Protein 5BMO (pdb70)

Structure (mmCIF, N/CA/C/O backbone):
data_5BMO
#
_entry.id   5BMO
#
_cell.length_a   71.998
_cell.length_b   71.998
_cell.length_c   284.458
_cell.angle_alpha   90.000
_cell.angle_beta   90.000
_cell.angle_gamma   90.000
#
_symmetry.space_group_name_H-M   'P 43 21 2'
#
loop_
_entity.id
_entity.type
_entity.pdbx_description
1 polymer 'Putative uncharacterized protein LnmX'
2 non-polymer 'POTASSIUM ION'
3 non-polymer 'ACETATE ION'
4 water water
#
loop_
_atom_site.group_PDB
_atom_site.id
_atom_site.type_symbol
_atom_site.label_atom_id
_atom_site.label_alt_id
_atom_site.label_comp_id
_atom_site.label_asym_id
_atom_site.label_entity_id
_atom_site.label_seq_id
_atom_site.pdbx_PDB_ins_code
_atom_site.Cartn_x
_atom_site.Cartn_y
_atom_site.Cartn_z
_atom_site.occupancy
_atom_site.B_iso_or_equiv
_atom_site.auth_seq_id
_atom_site.auth_comp_id
_atom_site.auth_asym_id
_atom_site.auth_atom_id
_atom_site.pdbx_PDB_model_num
ATOM 1 N N . THR A 1 7 ? 29.772 49.544 37.095 1.00 61.06 4 THR A N 1
ATOM 2 C CA . THR A 1 7 ? 31.206 49.225 36.847 1.00 58.71 4 THR A CA 1
ATOM 3 C C . THR A 1 7 ? 31.351 47.980 35.927 1.00 51.23 4 THR A C 1
ATOM 4 O O . THR A 1 7 ? 30.877 46.887 36.269 1.00 47.02 4 THR A O 1
ATOM 8 N N . LEU A 1 8 ? 32.021 48.150 34.783 1.00 45.98 5 LEU A N 1
ATOM 9 C CA . LEU A 1 8 ? 32.175 47.069 33.807 1.00 40.48 5 LEU A CA 1
ATOM 10 C C . LEU A 1 8 ? 33.128 45.951 34.257 1.00 39.29 5 LEU A C 1
ATOM 11 O O . LEU A 1 8 ? 34.258 46.208 34.645 1.00 38.28 5 LEU A O 1
ATOM 16 N N . LEU A 1 9 ? 32.677 44.708 34.151 1.00 37.51 6 LEU A N 1
ATOM 17 C CA . LEU A 1 9 ? 33.507 43.521 34.433 1.00 36.59 6 LEU A CA 1
ATOM 18 C C . LEU A 1 9 ? 34.386 43.152 33.279 1.00 37.66 6 LEU A C 1
ATOM 19 O O . LEU A 1 9 ? 33.995 43.286 32.106 1.00 34.44 6 LEU A O 1
ATOM 24 N N . GLU A 1 10 ? 35.541 42.591 33.599 1.00 37.23 7 GLU A N 1
ATOM 25 C CA . GLU A 1 10 ? 36.429 42.138 32.548 1.00 40.43 7 GLU A CA 1
ATOM 26 C C . GLU A 1 10 ? 35.850 40.868 31.939 1.00 38.67 7 GLU A C 1
ATOM 27 O O . GLU A 1 10 ? 35.385 39.953 32.631 1.00 34.00 7 GLU A O 1
ATOM 33 N N . LEU A 1 11 ? 35.843 40.809 30.621 1.00 38.80 8 LEU A N 1
ATOM 34 C CA . LEU A 1 11 ? 35.262 39.685 29.962 1.00 39.47 8 LEU A CA 1
ATOM 35 C C . LEU A 1 11 ? 36.095 38.436 30.283 1.00 41.38 8 LEU A C 1
ATOM 36 O O . LEU A 1 11 ? 37.328 38.482 30.252 1.00 45.08 8 LEU A O 1
ATOM 41 N N . PRO A 1 12 ? 35.440 37.318 30.635 1.00 42.06 9 PRO A N 1
ATOM 42 C CA . PRO A 1 12 ? 36.213 36.113 30.884 1.00 45.07 9 PRO A CA 1
ATOM 43 C C . PRO A 1 12 ? 36.914 35.544 29.644 1.00 53.68 9 PRO A C 1
ATOM 44 O O . PRO A 1 12 ? 36.486 35.800 28.507 1.00 54.89 9 PRO A O 1
ATOM 48 N N . ASP A 1 13 ? 37.982 34.783 29.877 1.00 60.97 10 ASP A N 1
ATOM 49 C CA . ASP A 1 13 ? 38.916 34.341 28.829 1.00 68.90 10 ASP A CA 1
ATOM 50 C C . ASP A 1 13 ? 38.769 32.849 28.547 1.00 64.61 10 ASP A C 1
ATOM 51 O O . ASP A 1 13 ? 39.748 32.116 28.443 1.00 66.19 10 ASP A O 1
ATOM 56 N N . ASP A 1 14 ? 37.527 32.423 28.401 1.00 60.12 11 ASP A N 1
ATOM 57 C CA . ASP A 1 14 ? 37.202 31.028 28.215 1.00 58.72 11 ASP A CA 1
ATOM 58 C C . ASP A 1 14 ? 36.654 30.800 26.797 1.00 54.98 11 ASP A C 1
ATOM 59 O O . ASP A 1 14 ? 35.660 30.091 26.624 1.00 56.84 11 ASP A O 1
ATOM 64 N N . PHE A 1 15 ? 37.297 31.406 25.791 1.00 47.78 12 PHE A N 1
ATOM 65 C CA . PHE A 1 15 ? 36.932 31.172 24.405 1.00 42.53 12 PHE A CA 1
ATOM 66 C C . PHE A 1 15 ? 38.146 31.203 23.462 1.00 43.09 12 PHE A C 1
ATOM 67 O O . PHE A 1 15 ? 39.071 31.988 23.641 1.00 44.63 12 PHE A O 1
ATOM 75 N N . SER A 1 16 ? 38.146 30.334 22.464 1.00 40.25 13 SER A N 1
ATOM 76 C CA . SER A 1 16 ? 39.188 30.329 21.462 1.00 41.79 13 SER A CA 1
ATOM 77 C C . SER A 1 16 ? 38.676 30.648 20.048 1.00 38.35 13 SER A C 1
ATOM 78 O O . SER A 1 16 ? 39.484 30.973 19.206 1.00 36.63 13 SER A O 1
ATOM 81 N N . ARG A 1 17 ? 37.378 30.525 19.777 1.00 33.22 14 ARG A N 1
ATOM 82 C CA . ARG A 1 17 ? 36.826 30.958 18.489 1.00 33.33 14 ARG A CA 1
ATOM 83 C C . ARG A 1 17 ? 35.667 31.965 18.670 1.00 30.92 14 ARG A C 1
ATOM 84 O O . ARG A 1 17 ? 34.752 31.742 19.480 1.00 30.77 14 ARG A O 1
ATOM 92 N N . VAL A 1 18 ? 35.718 33.021 17.875 1.00 28.88 15 VAL A N 1
ATOM 93 C CA . VAL A 1 18 ? 34.800 34.150 17.886 1.00 27.38 15 VAL A CA 1
ATOM 94 C C . VAL A 1 18 ? 34.231 34.302 16.466 1.00 27.26 15 VAL A C 1
ATOM 95 O O . VAL A 1 18 ? 34.975 34.254 15.527 1.00 26.85 15 VAL A O 1
ATOM 99 N N . LEU A 1 19 ? 32.925 34.536 16.339 1.00 28.77 16 LEU A N 1
ATOM 100 C CA . LEU A 1 19 ? 32.329 34.975 15.065 1.00 26.41 16 LEU A CA 1
ATOM 101 C C . LEU A 1 19 ? 31.650 36.328 15.287 1.00 25.73 16 LEU A C 1
ATOM 102 O O . LEU A 1 19 ? 30.789 36.468 16.191 1.00 25.21 16 LEU A O 1
ATOM 107 N N . ALA A 1 20 ? 32.055 37.317 14.513 1.00 22.77 17 ALA A N 1
ATOM 108 C CA . ALA A 1 20 ? 31.412 38.599 14.538 1.00 24.10 17 ALA A CA 1
ATOM 109 C C . ALA A 1 20 ? 30.412 38.669 13.410 1.00 25.17 17 ALA A C 1
ATOM 110 O O . ALA A 1 20 ? 30.720 38.290 12.252 1.00 26.56 17 ALA A O 1
ATOM 112 N N . ILE A 1 21 ? 29.201 39.069 13.751 1.00 24.34 18 ILE A N 1
ATOM 113 C CA . ILE A 1 21 ? 28.098 39.160 12.772 1.00 23.95 18 ILE A CA 1
ATOM 114 C C . ILE A 1 21 ? 27.573 40.588 12.774 1.00 25.34 18 ILE A C 1
ATOM 115 O O . ILE A 1 21 ? 27.072 41.083 13.800 1.00 24.15 18 ILE A O 1
ATOM 120 N N . VAL A 1 22 ? 27.665 41.253 11.628 1.00 22.44 19 VAL A N 1
ATOM 121 C CA . VAL A 1 22 ? 27.287 42.644 11.505 1.00 22.30 19 VAL A CA 1
ATOM 122 C C . VAL A 1 22 ? 26.600 42.911 10.166 1.00 22.42 19 VAL A C 1
ATOM 123 O O . VAL A 1 22 ? 26.703 42.096 9.194 1.00 22.14 19 VAL A O 1
ATOM 127 N N . ALA A 1 23 ? 25.872 44.008 10.131 1.00 20.86 20 ALA A N 1
ATOM 128 C CA . ALA A 1 23 ? 25.131 44.414 8.948 1.00 24.24 20 ALA A CA 1
ATOM 129 C C . ALA A 1 23 ? 26.084 44.864 7.802 1.00 24.53 20 ALA A C 1
ATOM 130 O O . ALA A 1 23 ? 25.838 44.589 6.617 1.00 27.26 20 ALA A O 1
ATOM 132 N N . HIS A 1 24 ? 27.092 45.652 8.126 1.00 26.42 21 HIS A N 1
ATOM 133 C CA . HIS A 1 24 ? 27.880 46.272 7.049 1.00 27.71 21 HIS A CA 1
ATOM 134 C C . HIS A 1 24 ? 29.333 46.427 7.419 1.00 28.74 21 HIS A C 1
ATOM 135 O O . HIS A 1 24 ? 29.678 46.499 8.645 1.00 25.46 21 HIS A O 1
ATOM 142 N N . PRO A 1 25 ? 30.167 46.646 6.389 1.00 25.59 22 PRO A N 1
ATOM 143 C CA . PRO A 1 25 ? 31.539 47.059 6.601 1.00 27.84 22 PRO A CA 1
ATOM 144 C C . PRO A 1 25 ? 31.577 48.303 7.447 1.00 30.37 22 PRO A C 1
ATOM 145 O O . PRO A 1 25 ? 30.704 49.194 7.310 1.00 30.85 22 PRO A O 1
ATOM 149 N N . ASP A 1 26 ? 32.578 48.315 8.301 1.00 29.26 23 ASP A N 1
ATOM 150 C CA . ASP A 1 26 ? 32.882 49.372 9.275 1.00 29.71 23 ASP A CA 1
ATOM 151 C C . ASP A 1 26 ? 32.269 49.138 10.660 1.00 30.50 23 ASP A C 1
ATOM 152 O O . ASP A 1 26 ? 32.835 49.588 11.620 1.00 29.26 23 ASP A O 1
ATOM 157 N N . ASP A 1 27 ? 31.186 48.369 10.763 1.00 30.50 24 ASP A N 1
ATOM 158 C CA . ASP A 1 27 ? 30.523 48.140 12.057 1.00 31.67 24 ASP A CA 1
ATOM 159 C C . ASP A 1 27 ? 31.542 47.566 13.049 1.00 29.67 24 ASP A C 1
ATOM 160 O O . ASP A 1 27 ? 31.634 47.968 14.214 1.00 27.97 24 ASP A O 1
ATOM 165 N N . ILE A 1 28 ? 32.331 46.610 12.580 1.00 27.48 25 ILE A N 1
ATOM 166 C CA . ILE A 1 28 ? 33.290 45.958 13.496 1.00 27.27 25 ILE A CA 1
ATOM 167 C C . ILE A 1 28 ? 34.394 46.912 13.887 1.00 29.31 25 ILE A C 1
ATOM 168 O O . ILE A 1 28 ? 34.766 47.007 15.064 1.00 26.64 25 ILE A O 1
ATOM 173 N N . GLU A 1 29 ? 34.911 47.641 12.898 1.00 27.35 26 GLU A N 1
ATOM 174 C CA . GLU A 1 29 ? 36.080 48.499 13.149 1.00 30.77 26 GLU A CA 1
ATOM 175 C C . GLU A 1 29 ? 35.678 49.681 14.035 1.00 33.05 26 GLU A C 1
ATOM 176 O O . GLU A 1 29 ? 36.505 50.209 14.773 1.00 33.82 26 GLU A O 1
ATOM 182 N N . PHE A 1 30 ? 34.413 50.090 13.996 1.00 29.66 27 PHE A N 1
ATOM 183 C CA . PHE A 1 30 ? 33.969 51.215 14.858 1.00 32.46 27 PHE A CA 1
ATOM 184 C C . PHE A 1 30 ? 33.651 50.731 16.271 1.00 32.39 27 PHE A C 1
ATOM 185 O O . PHE A 1 30 ? 33.900 51.418 17.215 1.00 31.77 27 PHE A O 1
ATOM 193 N N . GLY A 1 31 ? 33.100 49.550 16.394 1.00 33.25 28 GLY A N 1
ATOM 194 C CA . GLY A 1 31 ? 32.624 49.091 17.699 1.00 36.48 28 GLY A CA 1
ATOM 195 C C . GLY A 1 31 ? 33.457 48.070 18.437 1.00 36.72 28 GLY A C 1
ATOM 196 O O . GLY A 1 31 ? 33.331 47.938 19.664 1.00 40.28 28 GLY A O 1
ATOM 197 N N . ALA A 1 32 ? 34.238 47.272 17.728 1.00 30.90 29 ALA A N 1
ATOM 198 C CA . ALA A 1 32 ? 34.906 46.145 18.375 1.00 32.05 29 ALA A CA 1
ATOM 199 C C . ALA A 1 32 ? 36.377 45.903 17.987 1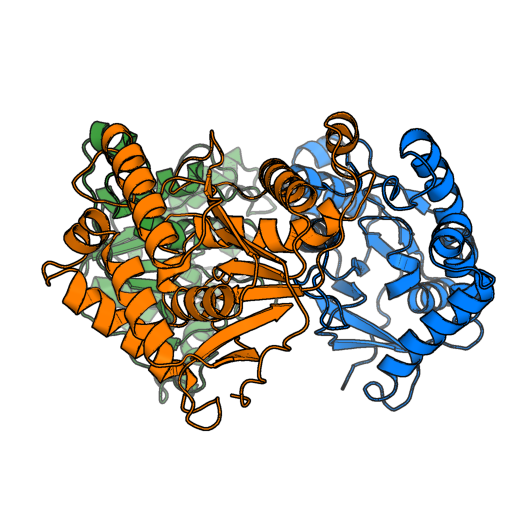.00 32.36 29 ALA A C 1
ATOM 200 O O . ALA A 1 32 ? 37.018 45.085 18.615 1.00 33.71 29 ALA A O 1
ATOM 202 N N . GLY A 1 33 ? 36.891 46.643 17.016 1.00 31.10 30 GLY A N 1
ATOM 203 C CA . GLY A 1 33 ? 38.234 46.432 16.495 1.00 31.14 30 GLY A CA 1
ATOM 204 C C . GLY A 1 33 ? 39.346 46.249 17.490 1.00 31.14 30 GLY A C 1
ATOM 205 O O . GLY A 1 33 ? 40.128 45.317 17.371 1.00 32.19 30 GLY A O 1
ATOM 206 N N . PRO A 1 34 ? 39.466 47.153 18.475 1.00 33.32 31 PRO A N 1
ATOM 207 C CA . PRO A 1 34 ? 40.511 46.970 19.447 1.00 32.66 31 PRO A CA 1
ATOM 208 C C . PRO A 1 34 ? 40.455 45.678 20.269 1.00 30.41 31 PRO A C 1
ATOM 209 O O . PRO A 1 34 ? 41.522 45.152 20.637 1.00 31.64 31 PRO A O 1
ATOM 213 N N . ALA A 1 35 ? 39.260 45.172 20.558 1.00 28.97 32 ALA A N 1
ATOM 214 C CA . ALA A 1 35 ? 39.106 43.885 21.231 1.00 28.04 32 ALA A CA 1
ATOM 215 C C . ALA A 1 35 ? 39.484 42.744 20.326 1.00 29.07 32 ALA A C 1
ATOM 216 O O . ALA A 1 35 ? 40.082 41.783 20.749 1.00 28.48 32 ALA A O 1
ATOM 218 N N . VAL A 1 36 ? 39.094 42.845 19.060 1.00 26.83 33 VAL A N 1
ATOM 219 C CA . VAL A 1 36 ? 39.399 41.766 18.141 1.00 28.68 33 VAL A CA 1
ATOM 220 C C . VAL A 1 36 ? 40.924 41.619 18.037 1.00 28.13 33 VAL A C 1
ATOM 221 O O . VAL A 1 36 ? 41.458 40.500 18.019 1.00 27.88 33 VAL A O 1
ATOM 225 N N . ALA A 1 37 ? 41.609 42.753 17.905 1.00 28.22 34 ALA A N 1
ATOM 226 C CA . ALA A 1 37 ? 43.064 42.785 17.768 1.00 29.51 34 ALA A CA 1
ATOM 227 C C . ALA A 1 37 ? 43.714 42.129 18.948 1.00 30.82 34 ALA A C 1
ATOM 228 O O . ALA A 1 37 ? 44.665 41.371 18.815 1.00 30.72 34 ALA A O 1
ATOM 230 N N . GLN A 1 38 ? 43.173 42.412 20.118 1.00 30.52 35 GLN A N 1
ATOM 231 C CA . GLN A 1 38 ? 43.696 41.853 21.360 1.00 31.44 35 GLN A CA 1
ATOM 232 C C . GLN A 1 38 ? 43.444 40.336 21.345 1.00 32.10 35 GLN A C 1
ATOM 233 O O . GLN A 1 38 ? 44.298 39.544 21.713 1.00 30.78 35 GLN A O 1
ATOM 239 N N . TRP A 1 39 ? 42.285 39.919 20.860 1.00 29.78 36 TRP A N 1
ATOM 240 C CA . TRP A 1 39 ? 41.963 38.489 20.876 1.00 31.35 36 TRP A CA 1
ATOM 241 C C . TRP A 1 39 ? 42.841 37.659 19.921 1.00 32.65 36 TRP A C 1
ATOM 242 O O . TRP A 1 39 ? 43.295 36.546 20.255 1.00 33.36 36 TRP A O 1
ATOM 253 N N . THR A 1 40 ? 43.049 38.176 18.731 1.00 30.54 37 THR A N 1
ATOM 254 C CA . THR A 1 40 ? 43.866 37.449 17.755 1.00 32.44 37 THR A CA 1
ATOM 255 C C . THR A 1 40 ? 45.339 37.505 18.197 1.00 32.79 37 THR A C 1
ATOM 256 O O . THR A 1 40 ? 46.041 36.523 18.053 1.00 33.76 37 THR A O 1
ATOM 260 N N . ALA A 1 41 ? 45.792 38.610 18.813 1.00 34.78 38 ALA A N 1
ATOM 261 C CA . ALA A 1 41 ? 47.146 38.641 19.385 1.00 36.64 38 ALA A CA 1
ATOM 262 C C . ALA A 1 41 ? 47.366 37.543 20.410 1.00 39.56 38 ALA A C 1
ATOM 263 O O . ALA A 1 41 ? 48.495 37.034 20.571 1.00 39.02 38 ALA A O 1
ATOM 265 N N . GLN A 1 42 ? 46.306 37.189 21.110 1.00 38.02 39 GLN A N 1
ATOM 266 C CA . GLN A 1 42 ? 46.382 36.110 22.072 1.00 41.90 39 GLN A CA 1
ATOM 267 C C . GLN A 1 42 ? 46.215 34.726 21.462 1.00 40.15 39 GLN A C 1
ATOM 268 O O . GLN A 1 42 ? 46.196 33.762 22.183 1.00 41.61 39 GLN A O 1
ATOM 274 N N . GLY A 1 43 ? 46.093 34.614 20.148 1.00 39.20 40 GLY A N 1
ATOM 275 C CA . GLY A 1 43 ? 45.955 33.302 19.494 1.00 40.53 40 GLY A CA 1
ATOM 276 C C . GLY A 1 43 ? 44.522 32.827 19.288 1.00 40.60 40 GLY A C 1
ATOM 277 O O . GLY A 1 43 ? 44.291 31.710 18.805 1.00 38.50 40 GLY A O 1
ATOM 278 N N . ARG A 1 44 ? 43.540 33.656 19.636 1.00 38.47 41 ARG A N 1
ATOM 279 C CA . ARG A 1 44 ? 42.149 33.309 19.365 1.00 38.03 41 ARG A CA 1
ATOM 280 C C . ARG A 1 44 ? 41.837 33.483 17.883 1.00 36.32 41 ARG A C 1
ATOM 281 O O . ARG A 1 44 ? 42.403 34.362 17.246 1.00 37.80 41 ARG A O 1
ATOM 289 N N . GLU A 1 45 ? 40.939 32.639 17.364 1.00 35.97 42 GLU A N 1
ATOM 290 C CA A GLU A 1 45 ? 40.512 32.633 15.942 0.60 37.13 42 GLU A CA 1
ATOM 291 C CA B GLU A 1 45 ? 40.552 32.670 15.958 0.40 36.78 42 GLU A CA 1
ATOM 292 C C . GLU A 1 45 ? 39.230 33.455 15.853 1.00 36.13 42 GLU A C 1
ATOM 293 O O . GLU A 1 45 ? 38.263 33.179 16.573 1.00 35.90 42 GLU A O 1
ATOM 304 N N . VAL A 1 46 ? 39.225 34.472 15.008 1.00 31.91 43 VAL A N 1
ATOM 305 C CA . VAL A 1 46 ? 38.082 35.327 14.811 1.00 31.41 43 VAL A CA 1
ATOM 306 C C . VAL A 1 46 ? 37.692 35.314 13.334 1.00 31.12 43 VAL A C 1
ATOM 307 O O . VAL A 1 46 ? 38.569 35.406 12.465 1.00 30.89 43 VAL A O 1
ATOM 311 N N . ALA A 1 47 ? 36.405 35.176 13.060 1.00 29.63 44 ALA A N 1
ATOM 312 C CA . ALA A 1 47 ? 35.899 35.274 11.685 1.00 28.59 44 ALA A CA 1
ATOM 313 C C . ALA A 1 47 ? 34.800 36.292 11.661 1.00 27.64 44 ALA A C 1
ATOM 314 O O . ALA A 1 47 ? 34.169 36.569 12.704 1.00 26.00 44 ALA A O 1
ATOM 316 N N . TYR A 1 48 ? 34.545 36.845 10.490 1.00 26.29 45 TYR A N 1
ATOM 317 C CA . TYR A 1 48 ? 33.500 37.858 10.322 1.00 26.19 45 TYR A CA 1
ATOM 318 C C . TYR A 1 48 ? 32.424 37.372 9.333 1.00 26.62 45 TYR A C 1
ATOM 319 O O . TYR A 1 48 ? 32.757 36.819 8.277 1.00 26.58 45 TYR A O 1
ATOM 328 N N . LEU A 1 49 ? 31.169 37.694 9.630 1.00 24.12 46 LEU A N 1
ATOM 329 C CA A LEU A 1 49 ? 30.062 37.487 8.726 0.60 25.29 46 LEU A CA 1
ATOM 330 C CA B LEU A 1 49 ? 30.066 37.503 8.707 0.40 24.99 46 LEU A CA 1
ATOM 331 C C . LEU A 1 49 ? 29.390 38.858 8.560 1.00 26.66 46 LEU A C 1
ATOM 332 O O . LEU A 1 49 ? 28.975 39.484 9.577 1.00 26.31 46 LEU A O 1
ATOM 341 N N . LEU A 1 50 ? 29.256 39.312 7.314 1.00 23.54 47 LEU A N 1
ATOM 342 C CA . LEU A 1 50 ? 28.664 40.578 7.004 1.00 24.57 47 LEU A CA 1
ATOM 343 C C . LEU A 1 50 ? 27.428 40.342 6.158 1.00 27.01 47 LEU A C 1
ATOM 344 O O . LEU A 1 50 ? 27.498 39.574 5.153 1.00 25.33 47 LEU A O 1
ATOM 349 N N . VAL A 1 51 ? 26.301 40.971 6.532 1.00 23.58 48 VAL A N 1
ATOM 350 C CA . VAL A 1 51 ? 25.049 40.702 5.820 1.00 23.22 48 VAL A CA 1
ATOM 351 C C . VAL A 1 51 ? 25.020 41.402 4.455 1.00 24.50 48 VAL A C 1
ATOM 352 O O . VAL A 1 51 ? 24.410 40.899 3.475 1.00 25.49 48 VAL A O 1
ATOM 356 N N . THR A 1 52 ? 25.624 42.592 4.406 1.00 25.57 49 THR A N 1
ATOM 357 C CA . THR A 1 52 ? 25.664 43.403 3.184 1.00 26.59 49 THR A CA 1
ATOM 358 C C . THR A 1 52 ? 27.087 43.907 3.003 1.00 27.86 49 THR A C 1
ATOM 359 O O . THR A 1 52 ? 27.908 43.767 3.899 1.00 22.73 49 THR A O 1
ATOM 363 N N . ARG A 1 53 ? 27.350 44.511 1.840 1.00 26.51 50 ARG A N 1
ATOM 364 C CA . ARG A 1 53 ? 28.631 45.173 1.573 1.00 28.06 50 ARG A CA 1
ATOM 365 C C . ARG A 1 53 ? 28.577 46.677 1.852 1.00 29.57 50 ARG A C 1
ATOM 366 O O . ARG A 1 53 ? 29.462 47.406 1.428 1.00 30.22 50 ARG A O 1
ATOM 374 N N . GLY A 1 54 ? 27.540 47.179 2.533 1.00 25.69 51 GLY A N 1
ATOM 375 C CA . GLY A 1 54 ? 27.481 48.603 2.807 1.00 24.26 51 GLY A CA 1
ATOM 376 C C . GLY A 1 54 ? 27.506 49.504 1.597 1.00 25.48 51 GLY A C 1
ATOM 377 O O . GLY A 1 54 ? 27.947 50.672 1.665 1.00 25.30 51 GLY A O 1
ATOM 378 N N . GLU A 1 55 ? 26.907 48.984 0.543 1.00 26.19 52 GLU A N 1
ATOM 379 C CA . GLU A 1 55 ? 26.928 49.565 -0.796 1.00 27.65 52 GLU A CA 1
ATOM 380 C C . GLU A 1 55 ? 26.110 50.831 -0.964 1.00 28.87 52 GLU A C 1
ATOM 381 O O . GLU A 1 55 ? 26.149 51.436 -2.022 1.00 29.16 52 GLU A O 1
ATOM 387 N N . ALA A 1 56 ? 25.342 51.223 0.072 1.00 27.71 53 ALA A N 1
ATOM 388 C CA . ALA A 1 56 ? 24.611 52.484 0.067 1.00 28.80 53 ALA A CA 1
ATOM 389 C C . ALA A 1 56 ? 25.296 53.523 0.969 1.00 28.50 53 ALA A C 1
ATOM 390 O O . ALA A 1 56 ? 24.759 54.587 1.160 1.00 31.45 53 ALA A O 1
ATOM 392 N N . GLY A 1 57 ? 26.517 53.263 1.407 1.00 28.54 54 GLY A N 1
ATOM 393 C CA . GLY A 1 57 ? 27.148 54.047 2.472 1.00 29.95 54 GLY A CA 1
ATOM 394 C C . GLY A 1 57 ? 28.147 55.096 2.033 1.00 31.18 54 GLY A C 1
ATOM 395 O O . GLY A 1 57 ? 28.770 55.736 2.864 1.00 31.12 54 GLY A O 1
ATOM 396 N N . ILE A 1 58 ? 28.343 55.276 0.734 1.00 30.81 55 ILE A N 1
ATOM 397 C CA . ILE A 1 58 ? 29.302 56.278 0.238 1.00 32.08 55 ILE A CA 1
ATOM 398 C C . ILE A 1 58 ? 28.578 57.145 -0.764 1.00 33.97 55 ILE A C 1
ATOM 399 O O . ILE A 1 58 ? 28.205 56.692 -1.899 1.00 33.99 55 ILE A O 1
ATOM 404 N N . SER A 1 59 ? 28.409 58.420 -0.422 1.00 34.94 56 SER A N 1
ATOM 405 C CA A SER A 1 59 ? 27.531 59.269 -1.220 0.60 37.19 56 SER A CA 1
ATOM 406 C CA B SER A 1 59 ? 27.549 59.290 -1.231 0.40 37.70 56 SER A CA 1
ATOM 407 C C . SER A 1 59 ? 27.998 59.462 -2.696 1.00 38.46 56 SER A C 1
ATOM 408 O O . SER A 1 59 ? 27.176 59.659 -3.591 1.00 38.40 56 SER A O 1
ATOM 413 N N . ASP A 1 60 ? 29.297 59.395 -2.961 1.00 40.01 57 ASP A N 1
ATOM 414 C CA . ASP A 1 60 ? 29.737 59.588 -4.338 1.00 43.70 57 ASP A CA 1
ATOM 415 C C . ASP A 1 60 ? 30.075 58.309 -5.133 1.00 42.04 57 ASP A C 1
ATOM 416 O O . ASP A 1 60 ? 30.604 58.401 -6.216 1.00 40.53 57 ASP A O 1
ATOM 421 N N . LEU A 1 61 ? 29.754 57.137 -4.607 1.00 36.88 58 LEU A N 1
ATOM 422 C CA . LEU A 1 61 ? 29.827 55.904 -5.384 1.00 35.35 58 LEU A CA 1
ATOM 423 C C . LEU A 1 61 ? 28.479 55.204 -5.408 1.00 34.09 58 LEU A C 1
ATOM 424 O O . LEU A 1 61 ? 27.928 54.840 -4.319 1.00 31.26 58 LEU A O 1
ATOM 429 N N . GLU A 1 62 ? 27.984 54.953 -6.610 1.00 32.83 59 GLU A N 1
ATOM 430 C CA . GLU A 1 62 ? 26.763 54.155 -6.791 1.00 34.46 59 GLU A CA 1
ATOM 431 C C . GLU A 1 62 ? 26.929 52.754 -6.266 1.00 31.03 59 GLU A C 1
ATOM 432 O O . GLU A 1 62 ? 28.033 52.235 -6.295 1.00 29.93 59 GLU A O 1
ATOM 438 N N . PRO A 1 63 ? 25.835 52.114 -5.810 1.00 32.65 60 PRO A N 1
ATOM 439 C CA . PRO A 1 63 ? 26.022 50.825 -5.078 1.00 30.96 60 PRO A CA 1
ATOM 440 C C . PRO A 1 63 ? 26.684 49.730 -5.932 1.00 29.80 60 PRO A C 1
ATOM 441 O O . PRO A 1 63 ? 27.403 48.895 -5.392 1.00 29.26 60 PRO A O 1
ATOM 445 N N . ALA A 1 64 ? 26.430 49.690 -7.226 1.00 31.41 61 ALA A N 1
ATOM 446 C CA . ALA A 1 64 ? 27.084 48.660 -8.086 1.00 32.20 61 ALA A CA 1
ATOM 447 C C . ALA A 1 64 ? 28.629 48.736 -7.988 1.00 31.38 61 ALA A C 1
ATOM 448 O O . ALA A 1 64 ? 29.356 47.733 -7.965 1.00 31.61 61 ALA A O 1
ATOM 450 N N . GLN A 1 65 ? 29.132 49.954 -7.895 1.00 31.08 62 GLN A N 1
ATOM 451 C CA . GLN A 1 65 ? 30.567 50.205 -7.779 1.00 31.65 62 GLN A CA 1
ATOM 452 C C . GLN A 1 65 ? 30.986 50.161 -6.328 1.00 29.20 62 GLN A C 1
ATOM 453 O O . GLN A 1 65 ? 32.075 49.700 -5.976 1.00 28.19 62 GLN A O 1
ATOM 459 N N . CYS A 1 66 ? 30.108 50.636 -5.474 1.00 26.74 63 CYS A N 1
ATOM 460 C CA . CYS A 1 66 ? 30.462 50.736 -4.048 1.00 26.43 63 CYS A CA 1
ATOM 461 C C . CYS A 1 66 ? 30.702 49.419 -3.323 1.00 25.55 63 CYS A C 1
ATOM 462 O O . CYS A 1 66 ? 31.676 49.264 -2.569 1.00 27.06 63 CYS A O 1
ATOM 465 N N . GLY A 1 67 ? 29.815 48.470 -3.528 1.00 26.80 64 GLY A N 1
ATOM 466 C CA . GLY A 1 67 ? 29.905 47.154 -2.902 1.00 26.22 64 GLY A CA 1
ATOM 467 C C . GLY A 1 67 ? 31.241 46.485 -3.027 1.00 26.68 64 GLY A C 1
ATOM 468 O O . GLY A 1 67 ? 31.850 46.101 -2.034 1.00 25.35 64 GLY A O 1
ATOM 469 N N . PRO A 1 68 ? 31.746 46.368 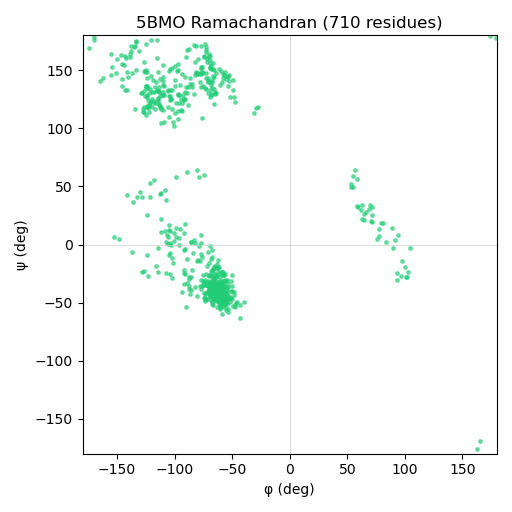-4.256 1.00 28.38 65 PRO A N 1
ATOM 470 C CA . PRO A 1 68 ? 33.070 45.774 -4.438 1.00 29.28 65 PRO A CA 1
ATOM 471 C C . PRO A 1 68 ? 34.210 46.556 -3.798 1.00 29.16 65 PRO A C 1
ATOM 472 O O . PRO A 1 68 ? 35.117 45.977 -3.199 1.00 29.65 65 PRO A O 1
ATOM 476 N N . VAL A 1 69 ? 34.141 47.875 -3.836 1.00 28.78 66 VAL A N 1
ATOM 477 C CA . VAL A 1 69 ? 35.115 48.677 -3.136 1.00 29.63 66 VAL A CA 1
ATOM 478 C C . VAL A 1 69 ? 35.110 48.431 -1.643 1.00 28.19 66 VAL A C 1
ATOM 479 O O . VAL A 1 69 ? 36.170 48.269 -1.007 1.00 27.09 66 VAL A O 1
ATOM 483 N N . ARG A 1 70 ? 33.922 48.344 -1.072 1.00 27.62 67 ARG A N 1
ATOM 484 C CA . ARG A 1 70 ? 33.864 48.154 0.395 1.00 27.59 67 ARG A CA 1
ATOM 485 C C . ARG A 1 70 ? 34.160 46.720 0.827 1.00 27.24 67 ARG A C 1
ATOM 486 O O . ARG A 1 70 ? 34.658 46.512 1.922 1.00 28.05 67 ARG A O 1
ATOM 494 N N . GLU A 1 71 ? 33.828 45.739 -0.004 1.00 26.66 68 GLU A N 1
ATOM 495 C CA . GLU A 1 71 ? 34.249 44.361 0.283 1.00 28.59 68 GLU A CA 1
ATOM 496 C C . GLU A 1 71 ? 35.766 44.303 0.424 1.00 28.68 68 GLU A C 1
ATOM 497 O O . GLU A 1 71 ? 36.264 43.750 1.383 1.00 26.88 68 GLU A O 1
ATOM 503 N N . ALA A 1 72 ? 36.483 44.884 -0.539 1.00 30.57 69 ALA A N 1
ATOM 504 C CA . ALA A 1 72 ? 37.958 44.942 -0.505 1.00 32.46 69 ALA A CA 1
ATOM 505 C C . ALA A 1 72 ? 38.431 45.735 0.711 1.00 32.65 69 ALA A C 1
ATOM 506 O O . ALA A 1 72 ? 39.332 45.330 1.436 1.00 33.60 69 ALA A O 1
ATOM 508 N N . GLU A 1 73 ? 37.829 46.880 0.978 1.00 33.43 70 GLU A N 1
ATOM 509 C CA . GLU A 1 73 ? 38.227 47.582 2.206 1.00 31.53 70 GLU A CA 1
ATOM 510 C C . GLU A 1 73 ? 38.020 46.727 3.454 1.00 31.08 70 GLU A C 1
ATOM 511 O O . GLU A 1 73 ? 38.882 46.748 4.352 1.00 30.19 70 GLU A O 1
ATOM 517 N N . GLN A 1 74 ? 36.912 45.981 3.541 1.00 28.46 71 GLN A N 1
ATOM 518 C CA . GLN A 1 74 ? 36.637 45.215 4.732 1.00 29.84 71 GLN A CA 1
ATOM 519 C C . GLN A 1 74 ? 37.645 44.069 4.886 1.00 29.90 71 GLN A C 1
ATOM 520 O O . GLN A 1 74 ? 38.040 43.733 5.982 1.00 27.53 71 GLN A O 1
ATOM 526 N N . ARG A 1 75 ? 38.033 43.466 3.779 1.00 27.02 72 ARG A N 1
ATOM 527 C CA . ARG A 1 75 ? 38.942 42.331 3.822 1.00 29.08 72 ARG A CA 1
ATOM 528 C C . ARG A 1 75 ? 40.346 42.762 4.262 1.00 30.03 72 ARG A C 1
ATOM 529 O O . ARG A 1 75 ? 41.032 42.065 5.024 1.00 31.37 72 ARG A O 1
ATOM 537 N N . LYS A 1 76 ? 40.727 43.943 3.835 1.00 32.15 73 LYS A N 1
ATOM 538 C CA A LYS A 1 76 ? 41.979 44.543 4.262 0.60 32.36 73 LYS A CA 1
ATOM 539 C CA B LYS A 1 76 ? 41.971 44.576 4.260 0.40 32.11 73 LYS A CA 1
ATOM 540 C C . LYS A 1 76 ? 41.919 44.952 5.744 1.00 32.64 73 LYS A C 1
ATOM 541 O O . LYS A 1 76 ? 42.905 44.788 6.475 1.00 30.50 73 LYS A O 1
ATOM 552 N N . ALA A 1 77 ? 40.765 45.471 6.196 1.00 30.32 74 ALA A N 1
ATOM 553 C CA . ALA A 1 77 ? 40.642 45.877 7.571 1.00 29.01 74 ALA A CA 1
ATOM 554 C C . ALA A 1 77 ? 40.822 44.652 8.424 1.00 29.37 74 ALA A C 1
ATOM 555 O O . ALA A 1 77 ? 41.568 44.681 9.376 1.00 32.86 74 ALA A O 1
ATOM 557 N N . ALA A 1 78 ? 40.187 43.563 8.032 1.00 29.34 75 ALA A N 1
ATOM 558 C CA . ALA A 1 78 ? 40.240 42.312 8.756 1.00 29.61 75 ALA A CA 1
ATOM 559 C C . ALA A 1 78 ? 41.686 41.839 8.864 1.00 30.18 75 ALA A C 1
ATOM 560 O O . ALA A 1 78 ? 42.134 41.438 9.940 1.00 30.94 75 ALA A O 1
ATOM 562 N N . ALA A 1 79 ? 42.397 41.895 7.747 1.00 29.63 76 ALA A N 1
ATOM 563 C CA . ALA A 1 79 ? 43.808 41.427 7.678 1.00 33.37 76 ALA A CA 1
ATOM 564 C C . ALA A 1 79 ? 44.694 42.198 8.636 1.00 32.55 76 ALA A C 1
ATOM 565 O O . ALA A 1 79 ? 45.565 41.619 9.221 1.00 32.43 76 ALA A O 1
ATOM 567 N N . GLU A 1 80 ? 44.427 43.486 8.836 1.00 32.54 77 GLU A N 1
ATOM 568 C CA . GLU A 1 80 ? 45.180 44.254 9.837 1.00 32.46 77 GLU A CA 1
ATOM 569 C C . GLU A 1 80 ? 45.003 43.739 11.270 1.00 32.97 77 GLU A C 1
ATOM 570 O O . GLU A 1 80 ? 45.831 44.040 12.125 1.00 33.95 77 GLU A O 1
ATOM 576 N N . LEU A 1 81 ? 43.940 42.995 11.532 1.00 30.84 78 LEU A N 1
ATOM 577 C CA . LEU A 1 81 ? 43.696 42.432 12.870 1.00 32.35 78 LEU A CA 1
ATOM 578 C C . LEU A 1 81 ? 43.950 40.933 12.888 1.00 33.57 78 LEU A C 1
ATOM 579 O O . LEU A 1 81 ? 43.697 40.267 13.894 1.00 38.88 78 LEU A O 1
ATOM 584 N N . GLY A 1 82 ? 44.494 40.404 11.794 1.00 32.10 79 GLY A N 1
ATOM 585 C CA . GLY A 1 82 ? 44.750 38.969 11.647 1.00 33.36 79 GLY A CA 1
ATOM 586 C C . GLY A 1 82 ? 43.480 38.127 11.537 1.00 32.85 79 GLY A C 1
ATOM 587 O O . GLY A 1 82 ? 43.411 36.992 12.026 1.00 33.14 79 GLY A O 1
ATOM 588 N N . VAL A 1 83 ? 42.439 38.716 10.971 1.00 31.13 80 VAL A N 1
ATOM 589 C CA . VAL A 1 83 ? 41.189 38.014 10.716 1.00 30.89 80 VAL A CA 1
ATOM 590 C C . VAL A 1 83 ? 41.281 37.633 9.223 1.00 33.88 80 VAL A C 1
ATOM 591 O O . VAL A 1 83 ? 41.425 38.517 8.395 1.00 32.94 80 VAL A O 1
ATOM 595 N N . HIS A 1 84 ? 41.201 36.339 8.952 1.00 36.44 81 HIS A N 1
ATOM 596 C CA . HIS A 1 84 ? 41.353 35.788 7.617 1.00 44.07 81 HIS A CA 1
ATOM 597 C C . HIS A 1 84 ? 40.061 35.289 7.016 1.00 40.12 81 HIS A C 1
ATOM 598 O O . HIS A 1 84 ? 39.962 35.185 5.806 1.00 45.96 81 HIS A O 1
ATOM 605 N N . GLU A 1 85 ? 39.094 34.925 7.843 1.00 38.69 82 GLU A N 1
ATOM 606 C CA . GLU A 1 85 ? 37.820 34.438 7.328 1.00 37.83 82 GLU A CA 1
ATOM 607 C C . GLU A 1 85 ? 36.838 35.560 7.378 1.00 35.19 82 GLU A C 1
ATOM 608 O O . GLU A 1 85 ? 36.463 36.005 8.468 1.00 30.53 82 GLU A O 1
ATOM 614 N N . VAL A 1 86 ? 36.432 36.012 6.197 1.00 31.40 83 VAL A N 1
ATOM 615 C CA . VAL A 1 86 ? 35.474 37.094 6.053 1.00 30.85 83 VAL A CA 1
ATOM 616 C C . VAL A 1 86 ? 34.497 36.642 5.000 1.00 31.66 83 VAL A C 1
ATOM 617 O O . VAL A 1 86 ? 34.879 36.381 3.809 1.00 31.12 83 VAL A O 1
ATOM 621 N N . ASP A 1 87 ? 33.254 36.497 5.417 1.00 29.61 84 ASP A N 1
ATOM 622 C CA . ASP A 1 87 ? 32.220 36.096 4.487 1.00 31.68 84 ASP A CA 1
ATOM 623 C C . ASP A 1 87 ? 31.101 37.123 4.379 1.00 29.66 84 ASP A C 1
ATOM 624 O O . ASP A 1 87 ? 30.739 37.766 5.373 1.00 28.27 84 ASP A O 1
ATOM 629 N N . PHE A 1 88 ? 30.551 37.266 3.182 1.00 26.69 85 PHE A N 1
ATOM 630 C CA . PHE A 1 88 ? 29.399 38.150 2.971 1.00 27.86 85 PHE A CA 1
ATOM 631 C C . PHE A 1 88 ? 28.181 37.352 2.540 1.00 30.16 85 PHE A C 1
ATOM 632 O O . PHE A 1 88 ? 28.271 36.436 1.713 1.00 29.73 85 PHE A O 1
ATOM 640 N N . LEU A 1 89 ? 27.016 37.698 3.052 1.00 29.29 86 LEU A N 1
ATOM 641 C CA . LEU A 1 89 ? 25.827 37.083 2.535 1.00 29.93 86 LEU A CA 1
ATOM 642 C C . LEU A 1 89 ? 25.489 37.668 1.151 1.00 32.28 86 LEU A C 1
ATOM 643 O O . LEU A 1 89 ? 25.914 38.777 0.791 1.00 32.61 86 LEU A O 1
ATOM 648 N N . ASP A 1 90 ? 24.658 36.929 0.429 1.00 34.95 87 ASP A N 1
ATOM 649 C CA . ASP A 1 90 ? 24.115 37.349 -0.838 1.00 40.06 87 ASP A CA 1
ATOM 650 C C . ASP A 1 90 ? 22.647 37.757 -0.694 1.00 37.58 87 ASP A C 1
ATOM 651 O O . ASP A 1 90 ? 21.903 37.225 0.140 1.00 41.31 87 ASP A O 1
ATOM 656 N N . HIS A 1 91 ? 22.234 38.687 -1.523 1.00 39.85 88 HIS A N 1
ATOM 657 C CA . HIS A 1 91 ? 20.786 39.000 -1.719 1.00 44.16 88 HIS A CA 1
ATOM 658 C C . HIS A 1 91 ? 20.167 39.857 -0.586 1.00 37.55 88 HIS A C 1
ATOM 659 O O . HIS A 1 91 ? 18.972 39.952 -0.503 1.00 40.77 88 HIS A O 1
ATOM 666 N N . TYR A 1 92 ? 20.955 40.458 0.284 1.00 32.61 89 TYR A N 1
ATOM 667 C CA . TYR A 1 92 ? 20.419 41.503 1.154 1.00 28.64 89 TYR A CA 1
ATOM 668 C C . TYR A 1 92 ? 20.839 42.833 0.593 1.00 28.57 89 TYR A C 1
ATOM 669 O O . TYR A 1 92 ? 21.895 42.906 -0.054 1.00 30.42 89 TYR A O 1
ATOM 678 N N . ASN A 1 93 ? 20.052 43.880 0.844 1.00 26.44 90 ASN A N 1
ATOM 679 C CA . ASN A 1 93 ? 20.344 45.225 0.343 1.00 29.10 90 ASN A CA 1
ATOM 680 C C . ASN A 1 93 ? 20.643 46.143 1.470 1.00 29.18 90 ASN A C 1
ATOM 681 O O . ASN A 1 93 ? 19.847 46.238 2.399 1.00 29.87 90 ASN A O 1
ATOM 686 N N . ASP A 1 94 ? 21.799 46.798 1.367 1.00 28.39 91 ASP A N 1
ATOM 687 C CA . ASP A 1 94 ? 22.215 47.797 2.298 1.00 28.11 91 ASP A CA 1
ATOM 688 C C . ASP A 1 94 ? 21.115 48.821 2.451 1.00 29.43 91 ASP A C 1
ATOM 689 O O . ASP A 1 94 ? 20.663 49.399 1.463 1.00 25.02 91 ASP A O 1
ATOM 694 N N . GLY A 1 95 ? 20.726 49.051 3.714 1.00 27.85 92 GLY A N 1
ATOM 695 C CA . GLY A 1 95 ? 19.684 50.008 4.054 1.00 29.28 92 GLY A CA 1
ATOM 696 C C . GLY A 1 95 ? 18.314 49.395 4.344 1.00 32.28 92 GLY A C 1
ATOM 697 O O . GLY A 1 95 ? 17.515 50.003 5.080 1.00 34.03 92 GLY A O 1
ATOM 698 N N . THR A 1 96 ? 18.001 48.235 3.753 1.00 29.13 93 THR A N 1
ATOM 699 C CA . THR A 1 96 ? 16.696 47.625 3.899 1.00 30.55 93 THR A CA 1
ATOM 700 C C . THR A 1 96 ? 16.762 46.153 4.239 1.00 27.66 93 THR A C 1
ATOM 701 O O . THR A 1 96 ? 16.014 45.357 3.745 1.00 30.01 93 THR A O 1
ATOM 705 N N . ILE A 1 97 ? 17.675 45.788 5.114 1.00 26.47 94 ILE A N 1
ATOM 706 C CA . ILE A 1 97 ? 17.706 44.448 5.626 1.00 26.23 94 ILE A CA 1
ATOM 707 C C . ILE A 1 97 ? 16.411 44.213 6.444 1.00 28.79 94 ILE A C 1
ATOM 708 O O . ILE A 1 97 ? 16.042 45.054 7.261 1.00 27.19 94 ILE A O 1
ATOM 713 N N . GLU A 1 98 ? 15.726 43.116 6.189 1.00 30.98 95 GLU A N 1
ATOM 714 C CA . GLU A 1 98 ? 14.517 42.760 6.960 1.00 34.57 95 GLU A CA 1
ATOM 715 C C . GLU A 1 98 ? 14.732 41.618 7.965 1.00 32.01 95 GLU A C 1
ATOM 716 O O . GLU A 1 98 ? 15.289 40.573 7.651 1.00 28.13 95 GLU A O 1
ATOM 722 N N . TYR A 1 99 ? 14.269 41.841 9.195 1.00 29.46 96 TYR A N 1
ATOM 723 C CA . TYR A 1 99 ? 14.411 40.871 10.244 1.00 27.44 96 TYR A CA 1
ATOM 724 C C . TYR A 1 99 ? 13.402 39.800 9.946 1.00 29.50 96 TYR A C 1
ATOM 725 O O . TYR A 1 99 ? 12.304 40.124 9.588 1.00 29.54 96 TYR A O 1
ATOM 734 N N . GLY A 1 100 ? 13.766 38.530 10.076 1.00 29.66 97 GLY A N 1
ATOM 735 C CA . GLY A 1 100 ? 12.828 37.440 9.950 1.00 30.63 97 GLY A CA 1
ATOM 736 C C . GLY A 1 100 ? 13.549 36.115 9.998 1.00 31.98 97 GLY A C 1
ATOM 737 O O . GLY A 1 100 ? 14.767 36.095 10.106 1.00 29.83 97 GLY A O 1
ATOM 738 N N . PRO A 1 101 ? 12.802 34.991 9.901 1.00 32.26 98 PRO A N 1
ATOM 739 C CA . PRO A 1 101 ? 13.370 33.645 9.858 1.00 31.94 98 PRO A CA 1
ATOM 740 C C . PRO A 1 101 ? 14.384 33.432 8.726 1.00 31.14 98 PRO A C 1
ATOM 741 O O . PRO A 1 101 ? 15.339 32.719 8.919 1.00 31.35 98 PRO A O 1
ATOM 745 N N . GLY A 1 102 ? 14.179 34.037 7.560 1.00 30.66 99 GLY A N 1
ATOM 746 C CA . GLY A 1 102 ? 15.173 33.937 6.466 1.00 30.40 99 GLY A CA 1
ATOM 747 C C . GLY A 1 102 ? 16.565 34.429 6.922 1.00 28.96 99 GLY A C 1
ATOM 748 O O . GLY A 1 102 ? 17.581 33.735 6.725 1.00 27.12 99 GLY A O 1
ATOM 749 N N . LEU A 1 103 ? 16.625 35.618 7.542 1.00 27.58 100 LEU A N 1
ATOM 750 C CA . LEU A 1 103 ? 17.911 36.136 8.078 1.00 28.67 100 LEU A CA 1
ATOM 751 C C . LEU A 1 103 ? 18.446 35.272 9.260 1.00 26.61 100 LEU A C 1
ATOM 752 O O . LEU A 1 103 ? 19.644 34.983 9.408 1.00 25.31 100 LEU A O 1
ATOM 757 N N . ARG A 1 104 ? 17.548 34.844 10.122 1.00 27.27 101 ARG A N 1
ATOM 758 C CA . ARG A 1 104 ? 17.943 33.959 11.198 1.00 26.40 101 ARG A CA 1
ATOM 759 C C . ARG A 1 104 ? 18.602 32.664 10.688 1.00 27.00 101 ARG A C 1
ATOM 760 O O . ARG A 1 104 ? 19.575 32.171 11.277 1.00 24.70 101 ARG A O 1
ATOM 768 N N . ARG A 1 105 ? 17.997 32.092 9.652 1.00 28.63 102 ARG A N 1
ATOM 769 C CA . ARG A 1 105 ? 18.528 30.876 9.062 1.00 30.90 102 ARG A CA 1
ATOM 770 C C . ARG A 1 105 ? 19.931 31.078 8.506 1.00 28.80 102 ARG A C 1
ATOM 771 O O . ARG A 1 105 ? 20.775 30.193 8.666 1.00 29.20 102 ARG A O 1
ATOM 779 N N . ASP A 1 106 ? 20.166 32.196 7.813 1.00 29.04 103 ASP A N 1
ATOM 780 C CA . ASP A 1 106 ? 21.486 32.473 7.231 1.00 28.98 103 ASP A CA 1
ATOM 781 C C . ASP A 1 106 ? 22.515 32.633 8.333 1.00 29.71 103 ASP A C 1
ATOM 782 O O . ASP A 1 106 ? 23.677 32.242 8.197 1.00 28.11 103 ASP A O 1
ATOM 787 N N . LEU A 1 107 ? 22.092 33.214 9.454 1.00 26.24 104 LEU A N 1
ATOM 788 C CA . LEU A 1 107 ? 23.019 33.404 10.575 1.00 26.14 104 LEU A CA 1
ATOM 789 C C . LEU A 1 107 ? 23.326 32.115 11.304 1.00 26.39 104 LEU A C 1
ATOM 790 O O . LEU A 1 107 ? 24.477 31.837 11.597 1.00 25.78 104 LEU A O 1
ATOM 795 N N . ALA A 1 108 ? 22.293 31.325 11.575 1.00 28.02 105 ALA A N 1
ATOM 796 C CA . ALA A 1 108 ? 22.456 30.009 12.183 1.00 29.20 105 ALA A CA 1
ATOM 797 C C . ALA A 1 108 ? 23.357 29.113 11.300 1.00 30.62 105 ALA A C 1
ATOM 798 O O . ALA A 1 108 ? 24.160 28.331 1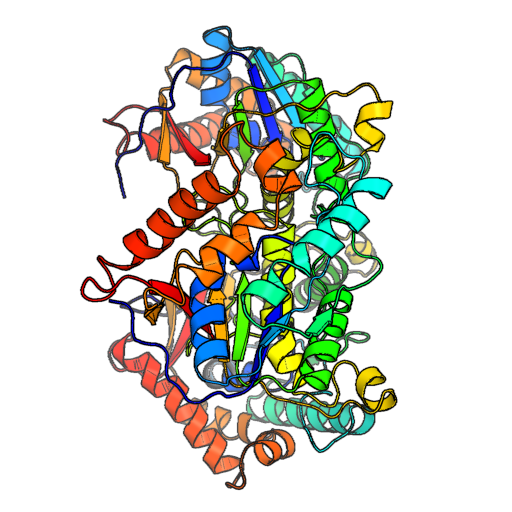1.822 1.00 30.72 105 ALA A O 1
ATOM 800 N N . ARG A 1 109 ? 23.226 29.227 9.978 1.00 30.36 106 ARG A N 1
ATOM 801 C CA . ARG A 1 109 ? 24.142 28.483 9.093 1.00 32.71 106 ARG A CA 1
ATOM 802 C C . ARG A 1 109 ? 25.574 28.833 9.427 1.00 30.98 106 ARG A C 1
ATOM 803 O O . ARG A 1 109 ? 26.381 27.944 9.669 1.00 33.73 106 ARG A O 1
ATOM 811 N N . ALA A 1 110 ? 25.903 30.112 9.427 1.00 30.00 107 ALA A N 1
ATOM 812 C CA . ALA A 1 110 ? 27.257 30.549 9.727 1.00 30.11 107 ALA A CA 1
ATOM 813 C C . ALA A 1 110 ? 27.689 30.160 11.134 1.00 30.88 107 ALA A C 1
ATOM 814 O O . ALA A 1 110 ? 28.839 29.752 11.349 1.00 29.40 107 ALA A O 1
ATOM 816 N N . VAL A 1 111 ? 26.778 30.228 12.099 1.00 30.35 108 VAL A N 1
ATOM 817 C CA . VAL A 1 111 ? 27.146 29.802 13.443 1.00 29.68 108 VAL A CA 1
ATOM 818 C C . VAL A 1 111 ? 27.518 28.296 13.441 1.00 31.43 108 VAL A C 1
ATOM 819 O O . VAL A 1 111 ? 28.546 27.905 14.014 1.00 31.12 108 VAL A O 1
ATOM 823 N N . ARG A 1 112 ? 26.694 27.468 12.795 1.00 31.37 109 ARG A N 1
ATOM 824 C CA . ARG A 1 112 ? 27.017 26.034 12.706 1.00 34.26 109 ARG A CA 1
ATOM 825 C C . ARG A 1 112 ? 28.344 25.720 11.955 1.00 34.97 109 ARG A C 1
ATOM 826 O O . ARG A 1 112 ? 29.074 24.828 12.338 1.00 36.09 109 ARG A O 1
ATOM 834 N N . ARG A 1 113 ? 28.648 26.489 10.932 1.00 36.29 110 ARG A N 1
ATOM 835 C CA . ARG A 1 113 ? 29.889 26.344 10.171 1.00 38.32 110 ARG A CA 1
ATOM 836 C C . ARG A 1 113 ? 31.106 26.698 11.014 1.00 38.26 110 ARG A C 1
ATOM 837 O O . ARG A 1 113 ? 32.109 25.984 10.989 1.00 35.91 110 ARG A O 1
ATOM 845 N N . HIS A 1 114 ? 31.018 27.773 11.798 1.00 36.32 111 HIS A N 1
ATOM 846 C CA . HIS A 1 114 ? 32.175 28.286 12.528 1.00 33.97 111 HIS A CA 1
ATOM 847 C C . HIS A 1 114 ? 32.355 27.760 13.940 1.00 34.49 111 HIS A C 1
ATOM 848 O O . HIS A 1 114 ? 33.461 27.799 14.491 1.00 35.66 111 HIS A O 1
ATOM 855 N N . ARG A 1 115 ? 31.273 27.322 14.556 1.00 33.75 112 ARG A N 1
ATOM 856 C CA . ARG A 1 115 ? 31.312 26.785 15.894 1.00 34.67 112 ARG A CA 1
ATOM 857 C C . ARG A 1 115 ? 31.947 27.761 16.886 1.00 34.42 112 ARG A C 1
ATOM 858 O O . ARG A 1 115 ? 32.844 27.405 17.642 1.00 34.97 112 ARG A O 1
ATOM 866 N N . PRO A 1 116 ? 31.488 29.023 16.886 1.00 32.47 113 PRO A N 1
ATOM 867 C CA . PRO A 1 116 ? 32.057 30.007 17.780 1.00 30.50 113 PRO A CA 1
ATOM 868 C C . PRO A 1 116 ? 31.653 29.742 19.215 1.00 31.42 113 PRO A C 1
ATOM 869 O O . PRO A 1 116 ? 30.535 29.316 19.472 1.00 30.36 113 PRO A O 1
ATOM 873 N N . GLU A 1 117 ? 32.572 29.988 20.129 1.00 30.58 114 GLU A N 1
ATOM 874 C CA . GLU A 1 117 ? 32.265 30.001 21.536 1.00 33.16 114 GLU A CA 1
ATOM 875 C C . GLU A 1 117 ? 31.740 31.385 21.967 1.00 32.14 114 GLU A C 1
ATOM 876 O O . GLU A 1 117 ? 30.947 31.474 22.891 1.00 34.87 114 GLU A O 1
ATOM 882 N N . LEU A 1 118 ? 32.162 32.433 21.260 1.00 30.42 115 LEU A N 1
ATOM 883 C CA . LEU A 1 118 ? 31.706 33.821 21.468 1.00 28.28 115 LEU A CA 1
ATOM 884 C C . LEU A 1 118 ? 31.190 34.376 20.161 1.00 26.94 115 LEU A C 1
ATOM 885 O O . LEU A 1 118 ? 31.895 34.311 19.130 1.00 26.59 115 LEU A O 1
ATOM 890 N N . ILE A 1 119 ? 29.978 34.907 20.176 1.00 27.33 116 ILE A N 1
ATOM 891 C CA . ILE A 1 119 ? 29.453 35.708 19.056 1.00 28.03 116 ILE A CA 1
ATOM 892 C C . ILE A 1 119 ? 29.492 37.204 19.419 1.00 29.74 116 ILE A C 1
ATOM 893 O O . ILE A 1 119 ? 29.115 37.605 20.533 1.00 28.90 116 ILE A O 1
ATOM 898 N N . VAL A 1 120 ? 29.994 38.004 18.504 1.00 27.01 117 VAL A N 1
ATOM 899 C CA . VAL A 1 120 ? 29.998 39.428 18.645 1.00 28.06 117 VAL A CA 1
ATOM 900 C C . VAL A 1 120 ? 29.032 40.027 17.656 1.00 30.09 117 VAL A C 1
ATOM 901 O O . VAL A 1 120 ? 29.034 39.692 16.441 1.00 25.66 117 VAL A O 1
ATOM 905 N N . THR A 1 121 ? 28.203 40.901 18.183 1.00 28.44 118 THR A N 1
ATOM 906 C CA . THR A 1 121 ? 27.229 41.624 17.377 1.00 30.43 118 THR A CA 1
ATOM 907 C C . THR A 1 121 ? 27.442 43.103 17.616 1.00 30.30 118 THR A C 1
ATOM 908 O O . THR A 1 121 ? 28.225 43.512 18.515 1.00 30.52 118 THR A O 1
ATOM 912 N N . PHE A 1 122 ? 26.723 43.892 16.828 1.00 28.68 119 PHE A N 1
ATOM 913 C CA . PHE A 1 122 ? 26.698 45.306 16.914 1.00 28.86 119 PHE A CA 1
ATOM 914 C C . PHE A 1 122 ? 25.316 45.706 17.438 1.00 27.68 119 PHE A C 1
ATOM 915 O O . PHE A 1 122 ? 24.280 45.155 17.047 1.00 26.14 119 PHE A O 1
ATOM 923 N N . ASN A 1 123 ? 25.314 46.713 18.300 1.00 28.30 120 ASN A N 1
ATOM 924 C CA . ASN A 1 123 ? 24.106 47.282 18.922 1.00 26.41 120 ASN A CA 1
ATOM 925 C C . ASN A 1 123 ? 22.800 47.207 18.127 1.00 26.83 120 ASN A C 1
ATOM 926 O O . ASN A 1 123 ? 22.642 47.842 17.076 1.00 28.66 120 ASN A O 1
ATOM 931 N N . HIS A 1 124 ? 21.837 46.498 18.682 1.00 25.86 121 HIS A N 1
ATOM 932 C CA . HIS A 1 124 ? 20.538 46.329 18.033 1.00 27.00 121 HIS A CA 1
ATOM 933 C C . HIS A 1 124 ? 19.483 47.214 18.684 1.00 27.22 121 HIS A C 1
ATOM 934 O O . HIS A 1 124 ? 18.328 47.188 18.288 1.00 23.86 121 HIS A O 1
ATOM 941 N N . HIS A 1 125 ? 19.879 47.986 19.714 1.00 28.59 122 HIS A N 1
ATOM 942 C CA .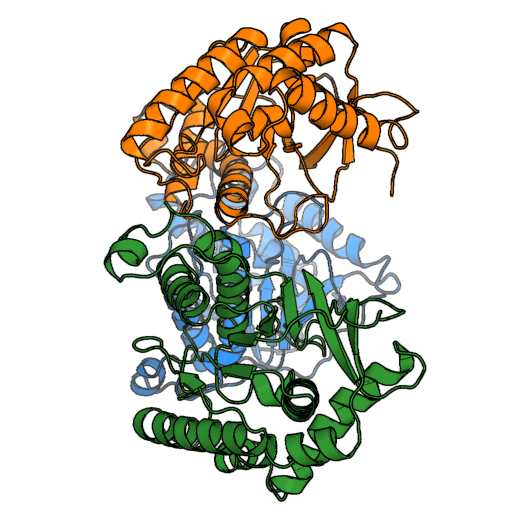 HIS A 1 125 ? 18.940 48.795 20.446 1.00 29.82 122 HIS A CA 1
ATOM 943 C C . HIS A 1 125 ? 18.477 49.962 19.578 1.00 30.49 122 HIS A C 1
ATOM 944 O O . HIS A 1 125 ? 19.136 50.327 18.622 1.00 28.16 122 HIS A O 1
ATOM 951 N N . ASP A 1 126 ? 17.352 50.544 19.979 1.00 28.92 123 ASP A N 1
ATOM 952 C CA . ASP A 1 126 ? 16.738 51.715 19.327 1.00 33.39 123 ASP A CA 1
ATOM 953 C C . ASP A 1 126 ? 17.660 52.927 19.221 1.00 30.87 123 ASP A C 1
ATOM 954 O O . ASP A 1 126 ? 17.459 53.746 18.335 1.00 28.36 123 ASP A O 1
ATOM 959 N N . THR A 1 127 ? 18.585 53.093 20.179 1.00 29.54 124 THR A N 1
ATOM 960 C CA . THR A 1 127 ? 19.509 54.222 20.137 1.00 34.01 124 THR A CA 1
ATOM 961 C C . THR A 1 127 ? 20.964 53.807 20.187 1.00 35.54 124 THR A C 1
ATOM 962 O O . THR A 1 127 ? 21.305 52.747 20.712 1.00 35.13 124 THR A O 1
ATOM 966 N N . TRP A 1 128 ? 21.808 54.618 19.553 1.00 41.11 125 TRP A N 1
ATOM 967 C CA . TRP A 1 128 ? 23.258 54.398 19.525 1.00 42.39 125 TRP A CA 1
ATOM 968 C C . TRP A 1 128 ? 23.741 54.672 20.941 1.00 44.92 125 TRP A C 1
ATOM 969 O O . TRP A 1 128 ? 23.038 55.301 21.743 1.00 44.14 125 TRP A O 1
ATOM 980 N N . ALA A 1 129 ? 24.962 54.229 21.246 1.00 48.64 126 ALA A N 1
ATOM 981 C CA . ALA A 1 129 ? 25.615 54.583 22.526 1.00 50.85 126 ALA A CA 1
ATOM 982 C C . ALA A 1 129 ? 25.529 56.101 22.802 1.00 49.77 126 ALA A C 1
ATOM 983 O O . ALA A 1 129 ? 25.253 56.518 23.914 1.00 52.05 126 ALA A O 1
ATOM 985 N N . SER A 1 130 ? 25.731 56.917 21.768 1.00 49.27 127 SER A N 1
ATOM 986 C CA . SER A 1 130 ? 25.532 58.385 21.879 1.00 51.12 127 SER A CA 1
ATOM 987 C C . SER A 1 130 ? 24.127 58.954 22.218 1.00 50.52 127 SER A C 1
ATOM 988 O O . SER A 1 130 ? 24.021 60.145 22.466 1.00 52.64 127 SER A O 1
ATOM 991 N N . GLY A 1 131 ? 23.038 58.180 22.162 1.00 47.97 128 GLY A N 1
ATOM 992 C CA . GLY A 1 131 ? 21.665 58.767 22.278 1.00 42.96 128 GLY A CA 1
ATOM 993 C C . GLY A 1 131 ? 20.912 58.959 20.944 1.00 41.97 128 GLY A C 1
ATOM 994 O O . GLY A 1 131 ? 19.666 59.084 20.902 1.00 40.80 128 GLY A O 1
ATOM 995 N N . ALA A 1 132 ? 21.652 58.972 19.842 1.00 38.32 129 ALA A N 1
ATOM 996 C CA . ALA A 1 132 ? 21.056 59.135 18.497 1.00 35.94 129 ALA A CA 1
ATOM 997 C C . ALA A 1 132 ? 20.214 57.910 18.050 1.00 32.21 129 ALA A C 1
ATOM 998 O O . ALA A 1 132 ? 20.446 56.784 18.497 1.00 29.93 129 ALA A O 1
ATOM 1000 N N . TRP A 1 133 ? 19.284 58.133 17.137 1.00 30.30 130 TRP A N 1
ATOM 1001 C CA . TRP A 1 133 ? 18.445 57.064 16.632 1.00 31.37 130 TRP A CA 1
ATOM 1002 C C . TRP A 1 133 ? 19.243 56.043 15.803 1.00 29.33 130 TRP A C 1
ATOM 1003 O O . TRP A 1 133 ? 19.984 56.420 14.909 1.00 28.17 130 TRP A O 1
ATOM 1014 N N . ASN A 1 134 ? 19.093 54.754 16.117 1.00 27.48 131 ASN A N 1
ATOM 1015 C CA . ASN A 1 134 ? 19.880 53.711 15.493 1.00 26.30 131 ASN A CA 1
ATOM 1016 C C . ASN A 1 134 ? 19.215 53.339 14.154 1.00 26.85 131 ASN A C 1
ATOM 1017 O O . ASN A 1 134 ? 18.170 53.889 13.820 1.00 29.58 131 ASN A O 1
ATOM 1022 N N . THR A 1 135 ? 19.850 52.523 13.338 1.00 27.44 132 THR A N 1
ATOM 1023 C CA . THR A 1 135 ? 19.295 52.234 11.982 1.00 28.22 132 THR A CA 1
ATOM 1024 C C . THR A 1 135 ? 18.521 50.926 12.006 1.00 26.47 132 THR A C 1
ATOM 1025 O O . THR A 1 135 ? 18.878 50.029 12.780 1.00 24.42 132 THR A O 1
ATOM 1029 N N . PRO A 1 136 ? 17.482 50.800 11.152 1.00 26.64 133 PRO A N 1
ATOM 1030 C CA . PRO A 1 136 ? 16.784 49.515 11.065 1.00 25.87 133 PRO A CA 1
ATOM 1031 C C . PRO A 1 136 ? 17.690 48.329 10.641 1.00 25.60 133 PRO A C 1
ATOM 1032 O O . PRO A 1 136 ? 17.489 47.228 11.132 1.00 24.18 133 PRO A O 1
ATOM 1036 N N . ASP A 1 137 ? 18.734 48.571 9.827 1.00 23.92 134 ASP A N 1
ATOM 1037 C CA . ASP A 1 137 ? 19.737 47.505 9.529 1.00 24.22 134 ASP A CA 1
ATOM 1038 C C . ASP A 1 137 ? 20.406 46.966 10.785 1.00 23.87 134 ASP A C 1
ATOM 1039 O O . ASP A 1 137 ? 20.480 45.765 11.007 1.00 23.64 134 ASP A O 1
ATOM 1044 N N . HIS A 1 138 ? 20.841 47.853 11.652 1.00 23.94 135 HIS A N 1
ATOM 1045 C CA . HIS A 1 138 ? 21.461 47.398 12.857 1.00 23.84 135 HIS A CA 1
ATOM 1046 C C . HIS A 1 138 ? 20.456 46.703 13.802 1.00 23.65 135 HIS A C 1
ATOM 1047 O O . HIS A 1 138 ? 20.806 45.713 14.424 1.00 24.47 135 HIS A O 1
ATOM 1054 N N . ARG A 1 139 ? 19.255 47.250 13.918 1.00 23.26 136 ARG A N 1
ATOM 1055 C CA . ARG A 1 139 ? 18.266 46.602 14.742 1.00 24.44 136 ARG A CA 1
ATOM 1056 C C . ARG A 1 139 ? 17.997 45.179 14.270 1.00 25.67 136 ARG A C 1
ATOM 1057 O O . ARG A 1 139 ? 17.903 44.249 15.083 1.00 22.03 136 ARG A O 1
ATOM 1065 N N . ALA A 1 140 ? 17.789 45.028 12.958 1.00 23.10 137 ALA A N 1
ATOM 1066 C CA . ALA A 1 140 ? 17.477 43.718 12.375 1.00 24.22 137 ALA A CA 1
ATOM 1067 C C . ALA A 1 140 ? 18.563 42.657 12.477 1.00 23.66 137 ALA A C 1
ATOM 1068 O O . ALA A 1 140 ? 18.287 41.516 12.876 1.00 24.01 137 ALA A O 1
ATOM 1070 N N . VAL A 1 141 ? 19.810 43.017 12.188 1.00 23.57 138 VAL A N 1
ATOM 1071 C CA . VAL A 1 141 ? 20.896 42.032 12.177 1.00 23.62 138 VAL A CA 1
ATOM 1072 C C . VAL A 1 141 ? 21.237 41.652 13.621 1.00 24.55 138 VAL A C 1
ATOM 1073 O O . VAL A 1 141 ? 21.416 40.472 13.944 1.00 26.02 138 VAL A O 1
ATOM 1077 N N . GLY A 1 142 ? 21.271 42.624 14.505 1.00 23.60 139 GLY A N 1
ATOM 1078 C CA . GLY A 1 142 ? 21.632 42.312 15.931 1.00 23.79 139 GLY A CA 1
ATOM 1079 C C . GLY A 1 142 ? 20.606 41.397 16.588 1.00 24.12 139 GLY A C 1
ATOM 1080 O O . GLY A 1 142 ? 20.981 40.429 17.238 1.00 25.56 139 GLY A O 1
ATOM 1081 N N . LEU A 1 143 ? 19.319 41.676 16.368 1.00 26.20 140 LEU A N 1
ATOM 1082 C CA . LEU A 1 143 ? 18.211 40.861 16.850 1.00 25.99 140 LEU A CA 1
ATOM 1083 C C . LEU A 1 143 ? 18.245 39.445 16.297 1.00 27.07 140 LEU A C 1
ATOM 1084 O O . LEU A 1 143 ? 18.113 38.458 17.009 1.00 24.56 140 LEU A O 1
ATOM 1089 N N . ALA A 1 144 ? 18.448 39.350 14.997 1.00 25.07 141 ALA A N 1
ATOM 1090 C CA . ALA A 1 144 ? 18.509 38.047 14.358 1.00 25.57 141 ALA A CA 1
ATOM 1091 C C . ALA A 1 144 ? 19.681 37.214 14.834 1.00 24.68 141 ALA A C 1
ATOM 1092 O O . ALA A 1 144 ? 19.547 36.009 14.964 1.00 27.49 141 ALA A O 1
ATOM 1094 N N . ALA A 1 145 ? 20.824 37.849 15.067 1.00 24.65 142 ALA A N 1
ATOM 1095 C CA . ALA A 1 145 ? 21.996 37.173 15.530 1.00 25.67 142 ALA A CA 1
ATOM 1096 C C . ALA A 1 145 ? 21.777 36.656 16.958 1.00 26.94 142 ALA A C 1
ATOM 1097 O O . ALA A 1 145 ? 22.265 35.574 17.303 1.00 27.20 142 ALA A O 1
ATOM 1099 N N . LEU A 1 146 ? 21.122 37.456 17.785 1.00 26.35 143 LEU A N 1
ATOM 1100 C CA . LEU A 1 146 ? 20.829 37.027 19.166 1.00 28.09 143 LEU A CA 1
ATOM 1101 C C . LEU A 1 146 ? 19.905 35.817 19.136 1.00 26.49 143 LEU A C 1
ATOM 1102 O O . LEU A 1 146 ? 20.166 34.848 19.819 1.00 29.18 143 LEU A O 1
ATOM 1107 N N . ASP A 1 147 ? 18.867 35.878 18.308 1.00 27.82 144 ASP A N 1
ATOM 1108 C CA . ASP A 1 147 ? 17.924 34.775 18.061 1.00 28.93 144 ASP A CA 1
ATOM 1109 C C . ASP A 1 147 ? 18.602 33.522 17.493 1.00 30.74 144 ASP A C 1
ATOM 1110 O O . ASP A 1 147 ? 18.243 32.380 17.819 1.00 28.45 144 ASP A O 1
ATOM 1115 N N . ALA A 1 148 ? 19.564 33.746 16.607 1.00 27.86 145 ALA A N 1
ATOM 1116 C CA . ALA A 1 148 ? 20.249 32.660 15.937 1.00 31.00 145 ALA A CA 1
ATOM 1117 C C . ALA A 1 148 ? 21.017 31.741 16.862 1.00 31.13 145 ALA A C 1
ATOM 1118 O O . ALA A 1 148 ? 21.255 30.602 16.495 1.00 33.78 145 ALA A O 1
ATOM 1120 N N . VAL A 1 149 ? 21.416 32.203 18.044 1.00 31.62 146 VAL A N 1
ATOM 1121 C CA . VAL A 1 149 ? 22.100 31.319 18.993 1.00 32.19 146 VAL A CA 1
ATOM 1122 C C . VAL A 1 149 ? 21.303 30.042 19.301 1.00 32.78 146 VAL A C 1
ATOM 1123 O O . VAL A 1 149 ? 21.842 28.937 19.197 1.00 31.38 146 VAL A O 1
ATOM 1127 N N . ALA A 1 150 ? 20.029 30.203 19.665 1.00 30.25 147 ALA A N 1
ATOM 1128 C CA . ALA A 1 150 ? 19.169 29.082 19.964 1.00 31.57 147 ALA A CA 1
ATOM 1129 C C . ALA A 1 150 ? 18.806 28.313 18.718 1.00 31.82 147 ALA A C 1
ATOM 1130 O O . ALA A 1 150 ? 18.725 27.122 18.734 1.00 29.02 147 ALA A O 1
ATOM 1132 N N . ASP A 1 151 ? 18.626 29.019 17.607 1.00 32.60 148 ASP A N 1
ATOM 1133 C CA . ASP A 1 151 ? 18.292 28.359 16.361 1.00 32.01 148 ASP A CA 1
ATOM 1134 C C . ASP A 1 151 ? 19.436 27.430 15.949 1.00 31.17 148 ASP A C 1
ATOM 1135 O O . ASP A 1 151 ? 19.208 26.323 15.532 1.00 33.18 148 ASP A O 1
ATOM 1140 N N . ALA A 1 152 ? 20.668 27.924 16.014 1.00 30.43 149 ALA A N 1
ATOM 1141 C CA . ALA A 1 152 ? 21.828 27.149 15.636 1.00 30.90 149 ALA A CA 1
ATOM 1142 C C . ALA A 1 152 ? 21.977 25.884 16.478 1.00 32.15 149 ALA A C 1
ATOM 1143 O O . ALA A 1 152 ? 22.516 24.882 15.997 1.00 31.03 149 ALA A O 1
ATOM 1145 N N . ALA A 1 153 ? 21.586 25.981 17.755 1.00 31.32 150 ALA A N 1
ATOM 1146 C CA . ALA A 1 153 ? 21.641 24.891 18.718 1.00 31.76 150 ALA A CA 1
ATOM 1147 C C . ALA A 1 153 ? 20.506 23.861 18.627 1.00 33.11 150 ALA A C 1
ATOM 1148 O O . ALA A 1 153 ? 20.601 22.801 19.224 1.00 34.19 150 ALA A O 1
ATOM 1150 N N . ASN A 1 154 ? 19.432 24.154 17.891 1.00 33.53 151 ASN A N 1
ATOM 1151 C CA . ASN A 1 154 ? 18.288 23.299 17.852 1.00 35.36 151 ASN A CA 1
ATOM 1152 C C . ASN A 1 154 ? 18.230 22.519 16.565 1.00 36.32 151 ASN A C 1
ATOM 1153 O O . ASN A 1 154 ? 18.146 23.103 15.500 1.00 34.74 151 ASN A O 1
ATOM 1158 N N . ARG A 1 155 ? 18.169 21.200 16.676 1.00 40.18 152 ARG A N 1
ATOM 1159 C CA . ARG A 1 155 ? 18.228 20.302 15.505 1.00 42.70 152 ARG A CA 1
ATOM 1160 C C . ARG A 1 155 ? 17.036 20.463 14.553 1.00 42.12 152 ARG A C 1
ATOM 1161 O O . ARG A 1 155 ? 17.158 20.216 13.337 1.00 41.37 152 ARG A O 1
ATOM 1169 N N . TRP A 1 156 ? 15.886 20.890 15.084 1.00 38.23 153 TRP A N 1
ATOM 1170 C CA . TRP A 1 156 ? 14.648 20.826 14.348 1.00 38.82 153 TRP A CA 1
ATOM 1171 C C . TRP A 1 156 ? 14.236 22.142 13.783 1.00 39.91 153 TRP A C 1
ATOM 1172 O O . TRP A 1 156 ? 13.312 22.201 12.984 1.00 39.10 153 TRP A O 1
ATOM 1183 N N . ILE A 1 157 ? 14.894 23.218 14.209 1.00 40.20 154 ILE A N 1
ATOM 1184 C CA . ILE A 1 157 ? 14.606 24.509 13.627 1.00 41.93 154 ILE A CA 1
ATOM 1185 C C . ILE A 1 157 ? 15.615 24.612 12.453 1.00 40.24 154 ILE A C 1
ATOM 1186 O O . ILE A 1 157 ? 16.834 24.355 12.606 1.00 50.85 154 ILE A O 1
ATOM 1191 N N . PHE A 1 158 ? 15.093 24.984 11.311 1.00 38.49 155 PHE A N 1
ATOM 1192 C CA . PHE A 1 158 ? 15.824 25.012 10.047 1.00 39.32 155 PHE A CA 1
ATOM 1193 C C . PHE A 1 158 ? 16.393 23.620 9.747 1.00 38.72 155 PHE A C 1
ATOM 1194 O O . PHE A 1 158 ? 17.592 23.395 9.737 1.00 38.40 155 PHE A O 1
ATOM 1202 N N . PRO A 1 159 ? 15.502 22.668 9.545 1.00 41.56 156 PRO A N 1
ATOM 1203 C CA . PRO A 1 159 ? 15.954 21.296 9.316 1.00 45.00 156 PRO A CA 1
ATOM 1204 C C . PRO A 1 159 ? 16.795 21.155 8.035 1.00 45.56 156 PRO A C 1
ATOM 1205 O O . PRO A 1 159 ? 17.566 20.207 7.914 1.00 47.17 156 PRO A O 1
ATOM 1209 N N . GLU A 1 160 ? 16.668 22.108 7.116 1.00 46.15 157 GLU A N 1
ATOM 1210 C CA . GLU A 1 160 ? 17.456 22.097 5.874 1.00 49.99 157 GLU A CA 1
ATOM 1211 C C . GLU A 1 160 ? 18.954 22.254 6.135 1.00 48.19 157 GLU A C 1
ATOM 1212 O O . GLU A 1 160 ? 19.752 21.824 5.328 1.00 51.23 157 GLU A O 1
ATOM 1218 N N . LEU A 1 161 ? 19.326 22.864 7.253 1.00 43.24 158 LEU A N 1
ATOM 1219 C CA . LEU A 1 161 ? 20.720 22.935 7.680 1.00 42.25 158 LEU A CA 1
ATOM 1220 C C . LEU A 1 161 ? 21.340 21.553 7.943 1.00 44.20 158 LEU A C 1
ATOM 1221 O O . LEU A 1 161 ? 22.500 21.334 7.639 1.00 41.78 158 LEU A O 1
ATOM 1226 N N . LEU A 1 162 ? 20.577 20.621 8.499 1.00 47.03 159 LEU A N 1
ATOM 1227 C CA . LEU A 1 162 ? 21.091 19.268 8.683 1.00 52.13 159 LEU A CA 1
ATOM 1228 C C . LEU A 1 162 ? 21.340 18.614 7.331 1.00 54.63 159 LEU A C 1
ATOM 1229 O O . LEU A 1 162 ? 22.406 18.057 7.108 1.00 55.77 159 LEU A O 1
ATOM 1234 N N . ASP A 1 163 ? 20.383 18.728 6.414 1.00 56.58 160 ASP A N 1
ATOM 1235 C CA . ASP A 1 163 ? 20.586 18.252 5.028 1.00 58.08 160 ASP A CA 1
ATOM 1236 C C . ASP A 1 163 ? 21.885 18.777 4.439 1.00 56.28 160 ASP A C 1
ATOM 1237 O O . ASP A 1 163 ? 22.442 18.155 3.554 1.00 59.76 160 ASP A O 1
ATOM 1242 N N . GLU A 1 164 ? 22.357 19.922 4.920 1.00 49.83 161 GLU A N 1
ATOM 1243 C CA . GLU A 1 164 ? 23.631 20.491 4.476 1.00 50.06 161 GLU A CA 1
ATOM 1244 C C . GLU A 1 164 ? 24.843 19.944 5.233 1.00 48.86 161 GLU A C 1
ATOM 1245 O O . GLU A 1 164 ? 25.956 20.352 4.957 1.00 49.88 161 GLU A O 1
ATOM 1251 N N . GLY A 1 165 ? 24.632 19.008 6.160 1.00 48.81 162 GLY A N 1
ATOM 1252 C CA . GLY A 1 165 ? 25.716 18.443 6.972 1.00 47.55 162 GLY A CA 1
ATOM 1253 C C . GLY A 1 165 ? 26.153 19.315 8.132 1.00 46.83 162 GLY A C 1
ATOM 1254 O O . GLY A 1 165 ? 27.243 19.116 8.681 1.00 46.33 162 GLY A O 1
ATOM 1255 N N . LEU A 1 166 ? 25.302 20.276 8.526 1.00 44.15 163 LEU A N 1
ATOM 1256 C CA . LEU A 1 166 ? 25.633 21.206 9.593 1.00 42.89 163 LEU A CA 1
ATOM 1257 C C . LEU A 1 166 ? 24.967 20.765 10.866 1.00 42.98 163 LEU A C 1
ATOM 1258 O O . LEU A 1 166 ? 23.754 20.964 11.039 1.00 47.10 163 LEU A O 1
ATOM 1263 N N . GLU A 1 167 ? 25.751 20.151 11.735 1.00 40.17 164 GLU A N 1
ATOM 1264 C CA . GLU A 1 167 ? 25.302 19.742 13.040 1.00 44.19 164 GLU A CA 1
ATOM 1265 C C . GLU A 1 167 ? 24.968 20.971 13.922 1.00 41.47 164 GLU A C 1
ATOM 1266 O O . GLU A 1 167 ? 25.582 22.052 13.772 1.00 37.10 164 GLU A O 1
ATOM 1272 N N . PRO A 1 168 ? 24.016 20.791 14.839 1.00 40.07 165 PRO A N 1
ATOM 1273 C CA . PRO A 1 168 ? 23.662 21.796 15.826 1.00 38.54 165 PRO A CA 1
ATOM 1274 C C . PRO A 1 168 ? 24.881 22.226 16.599 1.00 37.15 165 PRO A C 1
ATOM 1275 O O . PRO A 1 168 ? 25.753 21.414 16.845 1.00 35.90 165 PRO A O 1
ATOM 1279 N N . TRP A 1 169 ? 24.933 23.498 16.959 1.00 34.10 166 TRP A N 1
ATOM 1280 C CA . TRP A 1 169 ? 26.004 24.036 17.751 1.00 34.38 166 TRP A CA 1
ATOM 1281 C C . TRP A 1 169 ? 25.484 25.125 18.673 1.00 32.87 166 TRP A C 1
ATOM 1282 O O . TRP A 1 169 ? 24.753 25.987 18.234 1.00 31.79 166 TRP A O 1
ATOM 1293 N N . ARG A 1 170 ? 25.929 25.109 19.924 1.00 35.50 167 ARG A N 1
ATOM 1294 C CA . ARG A 1 170 ? 25.505 26.078 20.913 1.00 36.91 167 ARG A CA 1
ATOM 1295 C C . ARG A 1 170 ? 26.663 26.988 21.285 1.00 34.82 167 ARG A C 1
ATOM 1296 O O . ARG A 1 170 ? 27.560 26.586 22.026 1.00 34.48 167 ARG A O 1
ATOM 1304 N N . ALA A 1 171 ? 26.630 28.215 20.784 1.00 33.02 168 ALA A N 1
ATOM 1305 C CA . ALA A 1 171 ? 27.594 29.243 21.172 1.00 33.32 168 ALA A CA 1
ATOM 1306 C C . ALA A 1 171 ? 27.393 29.575 22.638 1.00 33.83 168 ALA A C 1
ATOM 1307 O O . ALA A 1 171 ? 26.288 29.565 23.121 1.00 36.89 168 ALA A O 1
ATOM 1309 N N . GLY A 1 172 ? 28.455 29.860 23.349 1.00 36.03 169 GLY A N 1
ATOM 1310 C CA . GLY A 1 172 ? 28.361 30.103 24.785 1.00 38.56 169 GLY A CA 1
ATOM 1311 C C . GLY A 1 172 ? 27.844 31.467 25.215 1.00 41.08 169 GLY A C 1
ATOM 1312 O O . GLY A 1 172 ? 27.137 31.563 26.212 1.00 40.34 169 GLY A O 1
ATOM 1313 N N . LYS A 1 173 ? 28.170 32.523 24.476 1.00 38.36 170 LYS A N 1
ATOM 1314 C CA . LYS A 1 173 ? 27.860 33.907 24.901 1.00 39.56 170 LYS A CA 1
ATOM 1315 C C . LYS A 1 173 ? 27.757 34.814 23.698 1.00 36.56 170 LYS A C 1
ATOM 1316 O O . LYS A 1 173 ? 28.408 34.520 22.682 1.00 31.51 170 LYS A O 1
ATOM 1322 N N . VAL A 1 174 ? 26.977 35.900 23.807 1.00 32.88 171 VAL A N 1
ATOM 1323 C CA . VAL A 1 174 ? 26.955 36.936 22.804 1.00 33.02 171 VAL A CA 1
ATOM 1324 C C . VAL A 1 174 ? 27.390 38.206 23.461 1.00 33.52 171 VAL A C 1
ATOM 1325 O O . VAL A 1 174 ? 26.930 38.522 24.563 1.00 31.86 171 VAL A O 1
ATOM 1329 N N . ALA A 1 175 ? 28.316 38.875 22.804 1.00 29.50 172 ALA A N 1
ATOM 1330 C CA . ALA A 1 175 ? 28.783 40.186 23.225 1.00 30.28 172 ALA A CA 1
ATOM 1331 C C . ALA A 1 175 ? 28.359 41.238 22.219 1.00 30.02 172 ALA A C 1
ATOM 1332 O O . ALA A 1 175 ? 28.771 41.220 21.016 1.00 27.54 172 ALA A O 1
ATOM 1334 N N . ILE A 1 176 ? 27.557 42.179 22.704 1.00 26.60 173 ILE A N 1
ATOM 1335 C CA . ILE A 1 176 ? 27.072 43.290 21.872 1.00 26.63 173 ILE A CA 1
ATOM 1336 C C . ILE A 1 176 ? 27.962 44.522 21.980 1.00 26.03 173 ILE A C 1
ATOM 1337 O O . ILE A 1 176 ? 28.049 45.139 23.036 1.00 24.59 173 ILE A O 1
ATOM 1342 N N . ALA A 1 177 ? 28.620 44.891 20.878 1.00 24.54 174 ALA A N 1
ATOM 1343 C CA . ALA A 1 177 ? 29.435 46.101 20.793 1.00 27.31 174 ALA A CA 1
ATOM 1344 C C . ALA A 1 177 ? 28.609 47.335 20.547 1.00 29.15 174 ALA A C 1
ATOM 1345 O O . ALA A 1 177 ? 27.555 47.268 19.915 1.00 29.69 174 ALA A O 1
ATOM 1347 N N . GLY A 1 178 ? 29.085 48.459 21.089 1.00 31.53 175 GLY A N 1
ATOM 1348 C CA . GLY A 1 178 ? 28.413 49.781 20.981 1.00 32.41 175 GLY A CA 1
ATOM 1349 C C . GLY A 1 178 ? 27.020 49.885 21.604 1.00 34.80 175 GLY A C 1
ATOM 1350 O O . GLY A 1 178 ? 26.191 50.672 21.129 1.00 36.11 175 GLY A O 1
ATOM 1351 N N . SER A 1 179 ? 26.779 49.096 22.644 1.00 32.86 176 SER A N 1
ATOM 1352 C CA . SER A 1 179 ? 25.535 49.045 23.327 1.00 34.88 176 SER A CA 1
ATOM 1353 C C . SER A 1 179 ? 25.493 50.152 24.377 1.00 37.45 176 SER A C 1
ATOM 1354 O O . SER A 1 179 ? 26.490 50.398 25.069 1.00 33.53 176 SER A O 1
ATOM 1357 N N . PRO A 1 180 ? 24.333 50.822 24.491 1.00 37.61 177 PRO A N 1
ATOM 1358 C CA . PRO A 1 180 ? 24.193 51.827 25.532 1.00 38.82 177 PRO A CA 1
ATOM 1359 C C . PRO A 1 180 ? 23.922 51.209 26.895 1.00 40.20 177 PRO A C 1
ATOM 1360 O O . PRO A 1 180 ? 23.802 51.945 27.884 1.00 38.85 177 PRO A O 1
ATOM 1364 N N . HIS A 1 181 ? 23.821 49.885 26.957 1.00 35.68 178 HIS A N 1
ATOM 1365 C CA . HIS A 1 181 ? 23.700 49.152 28.210 1.00 37.85 178 HIS A CA 1
ATOM 1366 C C . HIS A 1 181 ? 24.836 48.121 28.401 1.00 36.01 178 HIS A C 1
ATOM 1367 O O . HIS A 1 181 ? 24.611 46.959 28.748 1.00 34.51 178 HIS A O 1
ATOM 1374 N N . ALA A 1 182 ? 26.074 48.573 28.280 1.00 36.15 179 ALA A N 1
ATOM 1375 C CA . ALA A 1 182 ? 27.227 47.662 28.359 1.00 35.33 179 ALA A CA 1
ATOM 1376 C C . ALA A 1 182 ? 27.379 47.108 29.768 1.00 35.02 179 ALA A C 1
ATOM 1377 O O . ALA A 1 182 ? 26.917 47.724 30.665 1.00 33.06 179 ALA A O 1
ATOM 1379 N N . THR A 1 183 ? 27.936 45.903 29.919 1.00 34.07 180 THR A N 1
ATOM 1380 C CA . THR A 1 183 ? 28.120 45.219 31.199 1.00 35.32 180 THR A CA 1
ATOM 1381 C C . THR A 1 183 ? 29.577 44.766 31.451 1.00 36.10 180 THR A C 1
ATOM 1382 O O . THR A 1 183 ? 29.949 44.440 32.597 1.00 31.26 180 THR A O 1
ATOM 1386 N N . HIS A 1 184 ? 30.337 44.603 30.360 1.00 31.49 181 HIS A N 1
ATOM 1387 C CA . HIS A 1 184 ? 31.716 44.121 30.404 1.00 32.14 181 HIS A CA 1
ATOM 1388 C C . HIS A 1 184 ? 32.623 44.941 29.509 1.00 31.70 181 HIS A C 1
ATOM 1389 O O . HIS A 1 184 ? 32.170 45.758 28.696 1.00 31.48 181 HIS A O 1
ATOM 1396 N N . ALA A 1 185 ? 33.932 44.719 29.641 1.00 32.29 182 ALA A N 1
ATOM 1397 C CA . ALA A 1 185 ? 34.858 45.347 28.743 1.00 31.60 182 ALA A CA 1
ATOM 1398 C C . ALA A 1 185 ? 36.101 44.499 28.549 1.00 32.31 182 ALA A C 1
ATOM 1399 O O . ALA A 1 185 ? 36.390 43.604 29.343 1.00 32.60 182 ALA A O 1
ATOM 1401 N N . VAL A 1 186 ? 36.794 44.780 27.445 1.00 30.08 183 VAL A N 1
ATOM 1402 C CA . VAL A 1 186 ? 38.041 44.171 27.149 1.00 30.44 183 VAL A CA 1
ATOM 1403 C C . VAL A 1 186 ? 39.095 45.235 27.175 1.00 31.69 183 VAL A C 1
ATOM 1404 O O . VAL A 1 186 ? 38.991 46.248 26.461 1.00 30.41 183 VAL A O 1
ATOM 1408 N N . ALA A 1 187 ? 40.110 45.012 28.018 1.00 34.22 184 ALA A N 1
ATOM 1409 C CA . ALA A 1 187 ? 41.276 45.876 28.071 1.00 34.52 184 ALA A CA 1
ATOM 1410 C C . ALA A 1 187 ? 42.097 45.661 26.795 1.00 34.97 184 ALA A C 1
ATOM 1411 O O . ALA A 1 187 ? 42.304 44.534 26.362 1.00 36.45 184 ALA A O 1
ATOM 1413 N N . VAL A 1 188 ? 42.618 46.757 26.286 1.00 34.43 185 VAL A N 1
ATOM 1414 C CA . VAL A 1 188 ? 43.335 46.844 25.029 1.00 36.31 185 VAL A CA 1
ATOM 1415 C C . VAL A 1 188 ? 44.748 47.436 25.235 1.00 35.94 185 VAL A C 1
ATOM 1416 O O . VAL A 1 188 ? 44.900 48.546 25.676 1.00 36.65 185 VAL A O 1
ATOM 1420 N N . ASP A 1 189 ? 45.782 46.682 24.922 1.00 35.27 186 ASP A N 1
ATOM 1421 C CA . ASP A 1 189 ? 47.127 47.224 24.938 1.00 37.28 186 ASP A CA 1
ATOM 1422 C C . ASP A 1 189 ? 47.465 48.102 23.722 1.00 36.18 186 ASP A C 1
ATOM 1423 O O . ASP A 1 189 ? 46.701 48.207 22.764 1.00 36.14 186 ASP A O 1
ATOM 1428 N N . ASP A 1 190 ? 48.602 48.767 23.778 1.00 36.18 187 ASP A N 1
ATOM 1429 C CA . ASP A 1 190 ? 48.986 49.724 22.737 1.00 36.47 187 ASP A CA 1
ATOM 1430 C C . ASP A 1 190 ? 49.161 49.105 21.335 1.00 34.65 187 ASP A C 1
ATOM 1431 O O . ASP A 1 190 ? 48.838 49.717 20.347 1.00 32.36 187 ASP A O 1
ATOM 1436 N N . ASP A 1 191 ? 49.715 47.914 21.253 1.00 36.15 188 ASP A N 1
ATOM 1437 C CA . ASP A 1 191 ? 49.915 47.265 19.967 1.00 36.03 188 ASP A CA 1
ATOM 1438 C C . ASP A 1 191 ? 48.532 46.957 19.379 1.00 33.99 188 ASP A C 1
ATOM 1439 O O . ASP A 1 191 ? 48.313 47.091 18.170 1.00 32.70 188 ASP A O 1
ATOM 1444 N N . SER A 1 192 ? 47.595 46.534 20.229 1.00 32.10 189 SER A N 1
ATOM 1445 C CA . SER A 1 192 ? 46.214 46.270 19.764 1.00 31.01 189 SER A CA 1
ATOM 1446 C C . SER A 1 192 ? 45.473 47.532 19.300 1.00 31.45 189 SER A C 1
ATOM 1447 O O . SER A 1 192 ? 44.804 47.535 18.245 1.00 30.89 189 SER A O 1
ATOM 1450 N N . ARG A 1 193 ? 45.674 48.636 20.012 1.00 32.41 190 ARG A N 1
ATOM 1451 C CA A ARG A 1 193 ? 45.135 49.913 19.599 0.60 33.24 190 ARG A CA 1
ATOM 1452 C CA B ARG A 1 193 ? 45.139 49.917 19.594 0.40 32.60 190 ARG A CA 1
ATOM 1453 C C . ARG A 1 193 ? 45.689 50.286 18.212 1.00 34.03 190 ARG A C 1
ATOM 1454 O O . ARG A 1 193 ? 44.940 50.730 17.345 1.00 33.11 190 ARG A O 1
ATOM 1469 N N . ASP A 1 194 ? 47.003 50.092 18.009 1.00 34.13 191 ASP A N 1
ATOM 1470 C CA . ASP A 1 194 ? 47.626 50.381 16.739 1.00 34.97 191 ASP A CA 1
ATOM 1471 C C . ASP A 1 194 ? 47.018 49.560 15.593 1.00 32.24 191 ASP A C 1
ATOM 1472 O O . ASP A 1 194 ? 46.702 50.094 14.545 1.00 34.23 191 ASP A O 1
ATOM 1477 N N . ARG A 1 195 ? 46.939 48.246 15.765 1.00 32.10 192 ARG A N 1
ATOM 1478 C CA . ARG A 1 195 ? 46.292 47.406 14.751 1.00 31.33 192 ARG A CA 1
ATOM 1479 C C . ARG A 1 195 ? 44.855 47.876 14.464 1.00 31.40 192 ARG A C 1
ATOM 1480 O O . ARG A 1 195 ? 44.445 47.951 13.292 1.00 29.69 192 ARG A O 1
ATOM 1488 N N . ALA A 1 196 ? 44.118 48.250 15.501 1.00 29.45 193 ALA A N 1
ATOM 1489 C CA . ALA A 1 196 ? 42.707 48.659 15.324 1.00 30.80 193 ALA A CA 1
ATOM 1490 C C . ALA A 1 196 ? 42.598 49.980 14.557 1.00 30.89 193 ALA A C 1
ATOM 1491 O O . ALA A 1 196 ? 41.678 50.165 13.733 1.00 28.68 193 ALA A O 1
ATOM 1493 N N . VAL A 1 197 ? 43.568 50.862 14.771 1.00 32.50 194 VAL A N 1
ATOM 1494 C CA . VAL A 1 197 ? 43.605 52.131 14.036 1.00 32.27 194 VAL A CA 1
ATOM 1495 C C . VAL A 1 197 ? 43.862 51.855 12.565 1.00 33.06 194 VAL A C 1
ATOM 1496 O O . VAL A 1 197 ? 43.190 52.440 11.668 1.00 31.70 194 VAL A O 1
ATOM 1500 N N . ARG A 1 198 ? 44.796 50.948 12.305 1.00 32.98 195 ARG A N 1
ATOM 1501 C CA . ARG A 1 198 ? 45.092 50.576 10.921 1.00 33.24 195 ARG A CA 1
ATOM 1502 C C . ARG A 1 198 ? 43.866 49.895 10.271 1.00 31.69 195 ARG A C 1
ATOM 1503 O O . ARG A 1 198 ? 43.589 50.088 9.077 1.00 32.48 195 ARG A O 1
ATOM 1511 N N . SER A 1 199 ? 43.168 49.068 11.032 1.00 30.00 196 SER A N 1
ATOM 1512 C CA . SER A 1 199 ? 41.964 48.377 10.546 1.00 31.33 196 SER A CA 1
ATOM 1513 C C . SER A 1 199 ? 40.869 49.395 10.130 1.00 30.74 196 SER A C 1
ATOM 1514 O O . SER A 1 199 ? 40.362 49.413 8.983 1.00 31.03 196 SER A O 1
ATOM 1517 N N . LEU A 1 200 ? 40.572 50.329 11.012 1.00 29.31 197 LEU A N 1
ATOM 1518 C CA . LEU A 1 200 ? 39.538 51.331 10.668 1.00 29.48 197 LEU A CA 1
ATOM 1519 C C . LEU A 1 200 ? 39.986 52.186 9.486 1.00 30.35 197 LEU A C 1
ATOM 1520 O O . LEU A 1 200 ? 39.177 52.473 8.552 1.00 32.06 197 LEU A O 1
ATOM 1525 N N . ALA A 1 201 ? 41.270 52.523 9.452 1.00 30.97 198 ALA A N 1
ATOM 1526 C CA . ALA A 1 201 ? 41.787 53.391 8.405 1.00 31.99 198 ALA A CA 1
ATOM 1527 C C . ALA A 1 201 ? 41.724 52.728 7.024 1.00 32.08 198 ALA A C 1
ATOM 1528 O O . ALA A 1 201 ? 41.761 53.421 6.006 1.00 31.61 198 ALA A O 1
ATOM 1530 N N . ALA A 1 202 ? 41.714 51.401 7.000 1.00 32.36 199 ALA A N 1
ATOM 1531 C CA . ALA A 1 202 ? 41.563 50.680 5.725 1.00 33.53 199 ALA A CA 1
ATOM 1532 C C . ALA A 1 202 ? 40.231 50.979 5.026 1.00 33.15 199 ALA A C 1
ATOM 1533 O O . ALA A 1 202 ? 40.122 50.767 3.815 1.00 31.24 199 ALA A O 1
ATOM 1535 N N . HIS A 1 203 ? 39.221 51.481 5.747 1.00 30.72 200 HIS A N 1
ATOM 1536 C CA . HIS A 1 203 ? 37.982 51.937 5.104 1.00 32.53 200 HIS A CA 1
ATOM 1537 C C . HIS A 1 203 ? 38.190 53.319 4.537 1.00 34.47 200 HIS A C 1
ATOM 1538 O O . HIS A 1 203 ? 37.523 54.279 4.904 1.00 37.70 200 HIS A O 1
ATOM 1545 N N . ASP A 1 204 ? 39.087 53.371 3.578 1.00 37.67 201 ASP A N 1
ATOM 1546 C CA . ASP A 1 204 ? 39.656 54.612 3.071 1.00 37.04 201 ASP A CA 1
ATOM 1547 C C . ASP A 1 204 ? 38.641 55.468 2.359 1.00 35.78 201 ASP A C 1
ATOM 1548 O O . ASP A 1 204 ? 38.482 56.642 2.665 1.00 34.81 201 ASP A O 1
ATOM 1553 N N . ARG A 1 205 ? 37.936 54.888 1.406 1.00 35.47 202 ARG A N 1
ATOM 1554 C CA . ARG A 1 205 ? 36.922 55.628 0.674 1.00 35.89 202 ARG A CA 1
ATOM 1555 C C . ARG A 1 205 ? 35.723 55.965 1.532 1.00 34.50 202 ARG A C 1
ATOM 1556 O O . ARG A 1 205 ? 35.100 57.021 1.379 1.00 33.25 202 ARG A O 1
ATOM 1564 N N . TYR A 1 206 ? 35.359 55.065 2.425 1.00 32.69 203 TYR A N 1
ATOM 1565 C CA . TYR A 1 206 ? 34.253 55.344 3.321 1.00 33.34 203 TYR A CA 1
ATOM 1566 C C . TYR A 1 206 ? 34.578 56.596 4.181 1.00 33.85 203 TYR A C 1
ATOM 1567 O O . TYR A 1 206 ? 33.851 57.604 4.152 1.00 32.22 203 TYR A O 1
ATOM 1576 N N . LEU A 1 207 ? 35.710 56.553 4.883 1.00 34.92 204 LEU A N 1
ATOM 1577 C CA . LEU A 1 207 ? 36.084 57.665 5.803 1.00 37.55 204 LEU A CA 1
ATOM 1578 C C . LEU A 1 207 ? 36.413 58.938 5.012 1.00 40.71 204 LEU A C 1
ATOM 1579 O O . LEU A 1 207 ? 36.052 60.037 5.424 1.00 41.58 204 LEU A O 1
ATOM 1584 N N . GLY A 1 208 ? 37.058 58.779 3.853 1.00 41.42 205 GLY A N 1
ATOM 1585 C CA . GLY A 1 208 ? 37.299 59.892 2.953 1.00 43.37 205 GLY A CA 1
ATOM 1586 C C . GLY A 1 208 ? 36.040 60.608 2.456 1.00 44.46 205 GLY A C 1
ATOM 1587 O O . GLY A 1 208 ? 36.112 61.786 2.100 1.00 43.60 205 GLY A O 1
ATOM 1588 N N . SER A 1 209 ? 34.900 59.914 2.403 1.00 40.62 206 SER A N 1
ATOM 1589 C CA . SER A 1 209 ? 33.629 60.540 2.048 1.00 42.04 206 SER A CA 1
ATOM 1590 C C . SER A 1 209 ? 33.005 61.351 3.196 1.00 45.23 206 SER A C 1
ATOM 1591 O O . SER A 1 209 ? 32.029 62.068 2.973 1.00 41.99 206 SER A O 1
ATOM 1594 N N . LEU A 1 210 ? 33.502 61.175 4.421 1.00 46.25 207 LEU A N 1
ATOM 1595 C CA . LEU A 1 210 ? 32.916 61.842 5.574 1.00 51.30 207 LEU A CA 1
ATOM 1596 C C . LEU A 1 210 ? 33.737 63.014 6.076 1.00 53.48 207 LEU A C 1
ATOM 1597 O O . LEU A 1 210 ? 33.280 63.721 6.943 1.00 57.51 207 LEU A O 1
ATOM 1602 N N . SER A 1 211 ? 34.949 63.209 5.564 1.00 54.50 208 SER A N 1
ATOM 1603 C CA . SER A 1 211 ? 35.723 64.397 5.908 1.00 58.99 208 SER A CA 1
ATOM 1604 C C . SER A 1 211 ? 37.005 64.451 5.103 1.00 59.63 208 SER A C 1
ATOM 1605 O O . SER A 1 211 ? 37.386 63.469 4.474 1.00 55.94 208 SER A O 1
ATOM 1608 N N . ASP A 1 212 ? 37.689 65.594 5.158 1.00 65.73 209 ASP A N 1
ATOM 1609 C CA . ASP A 1 212 ? 38.929 65.794 4.401 1.00 65.45 209 ASP A CA 1
ATOM 1610 C C . ASP A 1 212 ? 40.199 65.432 5.142 1.00 62.07 209 ASP A C 1
ATOM 1611 O O . ASP A 1 212 ? 41.281 65.481 4.565 1.00 63.99 209 ASP A O 1
ATOM 1616 N N . ASP A 1 213 ? 40.089 65.061 6.408 1.00 63.31 210 ASP A N 1
ATOM 1617 C CA . ASP A 1 213 ? 41.272 64.643 7.179 1.00 62.12 210 ASP A CA 1
ATOM 1618 C C . ASP A 1 213 ? 41.739 63.315 6.606 1.00 57.88 210 ASP A C 1
ATOM 1619 O O . ASP A 1 213 ? 40.931 62.563 6.059 1.00 54.62 210 ASP A O 1
ATOM 1624 N N . PRO A 1 214 ? 43.037 63.017 6.711 1.00 54.80 211 PRO A N 1
ATOM 1625 C CA . PRO A 1 214 ? 43.454 61.674 6.319 1.00 55.02 211 PRO A CA 1
ATOM 1626 C C . PRO A 1 214 ? 42.707 60.589 7.112 1.00 51.46 211 PRO A C 1
ATOM 1627 O O . PRO A 1 214 ? 42.346 60.817 8.278 1.00 50.48 211 PRO A O 1
ATOM 1631 N N . PRO A 1 215 ? 42.425 59.442 6.464 1.00 48.48 212 PRO A N 1
ATOM 1632 C CA . PRO A 1 215 ? 41.653 58.421 7.162 1.00 47.59 212 PRO A CA 1
ATOM 1633 C C . PRO A 1 215 ? 42.331 57.920 8.442 1.00 46.23 212 PRO A C 1
ATOM 1634 O O . PRO A 1 215 ? 41.641 57.728 9.427 1.00 42.74 212 PRO A O 1
ATOM 1638 N N . GLN A 1 216 ? 43.652 57.730 8.444 1.00 45.71 213 GLN A N 1
ATOM 1639 C CA . GLN A 1 216 ? 44.286 57.220 9.672 1.00 48.35 213 GLN A CA 1
ATOM 1640 C C . GLN A 1 216 ? 44.221 58.182 10.870 1.00 47.95 213 GLN A C 1
ATOM 1641 O O . GLN A 1 216 ? 44.173 57.737 12.026 1.00 45.47 213 GLN A O 1
ATOM 1647 N N . GLU A 1 217 ? 44.220 59.482 10.585 1.00 46.64 214 GLU A N 1
ATOM 1648 C CA . GLU A 1 217 ? 44.073 60.515 11.597 1.00 47.86 214 GLU A CA 1
ATOM 1649 C C . GLU A 1 217 ? 42.671 60.452 12.199 1.00 45.15 214 GLU A C 1
ATOM 1650 O O . GLU A 1 217 ? 42.466 60.502 13.403 1.00 42.43 214 GLU A O 1
ATOM 1656 N N . ARG A 1 218 ? 41.700 60.346 11.320 1.00 45.46 215 ARG A N 1
ATOM 1657 C CA . ARG A 1 218 ? 40.303 60.183 11.702 1.00 47.31 215 ARG A CA 1
ATOM 1658 C C . ARG A 1 218 ? 40.129 58.921 12.555 1.00 44.08 215 ARG A C 1
ATOM 1659 O O . ARG A 1 218 ? 39.552 58.961 13.642 1.00 43.41 215 ARG A O 1
ATOM 1667 N N . ALA A 1 219 ? 40.703 57.817 12.082 1.00 39.20 216 ALA A N 1
ATOM 1668 C CA . ALA A 1 219 ? 40.674 56.562 12.810 1.00 37.92 216 ALA A CA 1
ATOM 1669 C C . ALA A 1 219 ? 41.239 56.686 14.234 1.00 37.27 216 ALA A C 1
ATOM 1670 O O . ALA A 1 219 ? 40.635 56.193 15.165 1.00 34.37 216 ALA A O 1
ATOM 1672 N N . ARG A 1 220 ? 42.408 57.302 14.353 1.00 39.40 217 ARG A N 1
ATOM 1673 C CA . ARG A 1 220 ? 43.087 57.518 15.637 1.00 43.20 217 ARG A CA 1
ATOM 1674 C C . ARG A 1 220 ? 42.189 58.303 16.557 1.00 40.60 217 ARG A C 1
ATOM 1675 O O . ARG A 1 220 ? 42.067 57.974 17.718 1.00 41.55 217 ARG A O 1
ATOM 1683 N N . PHE A 1 221 ? 41.566 59.355 16.043 1.00 42.09 218 PHE A N 1
ATOM 1684 C CA . PHE A 1 221 ? 40.610 60.155 16.853 1.00 43.80 218 PHE A CA 1
ATOM 1685 C C . PHE A 1 221 ? 39.410 59.346 17.362 1.00 40.45 218 PHE A C 1
ATOM 1686 O O . PHE A 1 221 ? 39.082 59.362 18.532 1.00 38.16 218 PHE A O 1
ATOM 1694 N N . ILE A 1 222 ? 38.769 58.630 16.453 1.00 36.15 219 ILE A N 1
ATOM 1695 C CA . ILE A 1 222 ? 37.541 57.896 16.729 1.00 36.77 219 ILE A CA 1
ATOM 1696 C C . ILE A 1 222 ? 37.795 56.800 17.740 1.00 35.20 219 ILE A C 1
ATOM 1697 O O . ILE A 1 222 ? 37.010 56.605 18.687 1.00 34.73 219 ILE A O 1
ATOM 1702 N N . LEU A 1 223 ? 38.897 56.075 17.560 1.00 34.24 220 LEU A N 1
ATOM 1703 C CA . LEU A 1 223 ? 39.174 54.988 18.482 1.00 35.07 220 LEU A CA 1
ATOM 1704 C C . LEU A 1 223 ? 39.706 55.516 19.802 1.00 35.97 220 LEU A C 1
ATOM 1705 O O . LEU A 1 223 ? 39.391 54.960 20.836 1.00 33.92 220 LEU A O 1
ATOM 1710 N N . GLY A 1 224 ? 40.488 56.580 19.767 1.00 36.79 221 GLY A N 1
ATOM 1711 C CA . GLY A 1 224 ? 40.949 57.188 20.994 1.00 38.28 221 GLY A CA 1
ATOM 1712 C C . GLY A 1 224 ? 39.761 57.560 21.846 1.00 39.60 221 GLY A C 1
ATOM 1713 O O . GLY A 1 224 ? 39.750 57.338 23.059 1.00 40.81 221 GLY A O 1
ATOM 1714 N N . HIS A 1 225 ? 38.718 58.081 21.209 1.00 41.15 222 HIS A N 1
ATOM 1715 C CA . HIS A 1 225 ? 37.506 58.423 21.939 1.00 43.58 222 HIS A CA 1
ATOM 1716 C C . HIS A 1 225 ? 36.738 57.212 22.494 1.00 43.98 222 HIS A C 1
ATOM 1717 O O . HIS A 1 225 ? 36.290 57.214 23.670 1.00 43.39 222 HIS A O 1
ATOM 1724 N N . LEU A 1 226 ? 36.575 56.184 21.663 1.00 37.25 223 LEU A N 1
ATOM 1725 C CA . LEU A 1 226 ? 35.929 54.960 22.065 1.00 35.88 223 LEU A CA 1
ATOM 1726 C C . LEU A 1 226 ? 36.626 54.327 23.293 1.00 36.37 223 LEU A C 1
ATOM 1727 O O . LEU A 1 226 ? 35.999 53.982 24.301 1.00 36.94 223 LEU A O 1
ATOM 1732 N N . LEU A 1 227 ? 37.942 54.233 23.241 1.00 36.71 224 LEU A N 1
ATOM 1733 C CA . LEU A 1 227 ? 38.689 53.641 24.344 1.00 37.20 224 LEU A CA 1
ATOM 1734 C C . LEU A 1 227 ? 38.614 54.446 25.640 1.00 39.76 224 LEU A C 1
ATOM 1735 O O . LEU A 1 227 ? 38.521 53.860 26.733 1.00 40.93 224 LEU A O 1
ATOM 1740 N N . ALA A 1 228 ? 38.633 55.768 25.510 1.00 37.83 225 ALA A N 1
ATOM 1741 C CA . ALA A 1 228 ? 38.606 56.671 26.641 1.00 42.48 225 ALA A CA 1
ATOM 1742 C C . ALA A 1 228 ? 37.238 56.726 27.278 1.00 43.92 225 ALA A C 1
ATOM 1743 O O . ALA A 1 228 ? 37.144 56.836 28.497 1.00 41.05 225 ALA A O 1
ATOM 1745 N N . ALA A 1 229 ? 36.169 56.628 26.474 1.00 41.64 226 ALA A N 1
ATOM 1746 C CA . ALA A 1 229 ? 34.833 56.590 27.033 1.00 40.50 226 ALA A CA 1
ATOM 1747 C C . ALA A 1 229 ? 34.597 55.391 27.952 1.00 42.70 226 ALA A C 1
ATOM 1748 O O . ALA A 1 229 ? 33.766 55.459 28.831 1.00 40.31 226 ALA A O 1
ATOM 1750 N N . THR A 1 230 ? 35.291 54.288 27.726 1.00 42.27 227 THR A N 1
ATOM 1751 C CA . THR A 1 230 ? 35.191 53.130 28.599 1.00 42.00 227 THR A CA 1
ATOM 1752 C C . THR A 1 230 ? 35.940 53.304 29.934 1.00 43.27 227 THR A C 1
ATOM 1753 O O . THR A 1 230 ? 35.574 52.691 30.946 1.00 40.94 227 THR A O 1
ATOM 1757 N N . ALA A 1 231 ? 36.969 54.141 29.927 1.00 43.97 228 ALA A N 1
ATOM 1758 C CA . ALA A 1 231 ? 37.905 54.195 31.046 1.00 46.86 228 ALA A CA 1
ATOM 1759 C C . ALA A 1 231 ? 37.261 54.542 32.363 1.00 48.95 228 ALA A C 1
ATOM 1760 O O . ALA A 1 231 ? 37.524 53.836 33.322 1.00 50.57 228 ALA A O 1
ATOM 1762 N N . PRO A 1 232 ? 36.377 55.573 32.405 1.00 49.90 229 PRO A N 1
ATOM 1763 C CA . PRO A 1 232 ? 35.741 55.942 33.681 1.00 52.28 229 PRO A CA 1
ATOM 1764 C C . PRO A 1 232 ? 34.951 54.819 34.308 1.00 54.13 229 PRO A C 1
ATOM 1765 O O . PRO A 1 232 ? 34.731 54.831 35.495 1.00 53.18 229 PRO A O 1
ATOM 1769 N N . ARG A 1 233 ? 34.508 53.860 33.511 1.00 53.22 230 ARG A N 1
ATOM 1770 C CA . ARG A 1 233 ? 33.688 52.785 34.040 1.00 53.67 230 ARG A CA 1
ATOM 1771 C C . ARG A 1 233 ? 34.421 51.464 34.097 1.00 47.42 230 ARG A C 1
ATOM 1772 O O . ARG A 1 233 ? 33.800 50.440 34.325 1.00 44.18 230 ARG A O 1
ATOM 1780 N N . PHE A 1 234 ? 35.734 51.485 33.901 1.00 45.34 231 PHE A N 1
ATOM 1781 C CA . PHE A 1 234 ? 36.523 50.260 33.843 1.00 46.76 231 PHE A CA 1
ATOM 1782 C C . PHE A 1 234 ? 37.815 50.408 34.644 1.00 49.19 231 PHE A C 1
ATOM 1783 O O . PHE A 1 234 ? 38.873 49.888 34.267 1.00 50.95 231 PHE A O 1
ATOM 1791 N N . GLY A 1 235 ? 37.728 51.117 35.766 1.00 55.19 232 GLY A N 1
ATOM 1792 C CA . GLY A 1 235 ? 38.889 51.331 36.649 1.00 57.67 232 GLY A CA 1
ATOM 1793 C C . GLY A 1 235 ? 39.991 52.172 36.013 1.00 57.90 232 GLY A C 1
ATOM 1794 O O . GLY A 1 235 ? 41.161 52.025 36.368 1.00 61.25 232 GLY A O 1
ATOM 1795 N N . GLY A 1 236 ? 39.616 53.055 35.082 1.00 54.51 233 GLY A N 1
ATOM 1796 C CA . GLY A 1 236 ? 40.572 53.886 34.342 1.00 53.01 233 GLY A CA 1
ATOM 1797 C C . GLY A 1 236 ? 41.341 53.162 33.244 1.00 52.32 233 GLY A C 1
ATOM 1798 O O . GLY A 1 236 ? 42.244 53.756 32.633 1.00 48.36 233 GLY A O 1
ATOM 1799 N N . ARG A 1 237 ? 41.018 51.891 32.979 1.00 47.26 234 ARG A N 1
ATOM 1800 C CA . ARG A 1 237 ? 41.676 51.182 31.885 1.00 50.01 234 ARG A CA 1
ATOM 1801 C C . ARG A 1 237 ? 40.918 51.533 30.618 1.00 48.04 234 ARG A C 1
ATOM 1802 O O . ARG A 1 237 ? 39.694 51.554 30.600 1.00 48.77 234 ARG A O 1
ATOM 1810 N N . ASP A 1 238 ? 41.652 51.832 29.566 1.00 50.12 235 ASP A N 1
ATOM 1811 C CA . ASP A 1 238 ? 41.052 52.011 28.257 1.00 48.97 235 ASP A CA 1
ATOM 1812 C C . ASP A 1 238 ? 40.639 50.622 27.747 1.00 46.25 235 ASP A C 1
ATOM 1813 O O . ASP A 1 238 ? 41.266 49.596 28.085 1.00 48.89 235 ASP A O 1
ATOM 1818 N N . GLY A 1 239 ? 39.555 50.579 26.984 1.00 41.83 236 GLY A N 1
ATOM 1819 C CA . GLY A 1 239 ? 39.016 49.313 26.545 1.00 38.12 236 GLY A CA 1
ATOM 1820 C C . GLY A 1 239 ? 37.779 49.464 25.698 1.00 35.41 236 GLY A C 1
ATOM 1821 O O . GLY A 1 239 ? 37.275 50.580 25.503 1.00 35.53 236 GLY A O 1
ATOM 1822 N N . VAL A 1 240 ? 37.276 48.320 25.240 1.00 32.80 237 VAL A N 1
ATOM 1823 C CA . VAL A 1 240 ? 36.065 48.255 24.457 1.00 31.14 237 VAL A CA 1
ATOM 1824 C C . VAL A 1 240 ? 34.981 47.610 25.291 1.00 29.62 237 VAL A C 1
ATOM 1825 O O . VAL A 1 240 ? 35.158 46.541 25.899 1.00 28.41 237 VAL A O 1
ATOM 1829 N N . ALA A 1 241 ? 33.851 48.293 25.341 1.00 29.09 238 ALA A N 1
ATOM 1830 C CA . ALA A 1 241 ? 32.745 47.883 26.192 1.00 29.30 238 ALA A CA 1
ATOM 1831 C C . ALA A 1 241 ? 31.785 47.024 25.424 1.00 28.20 238 ALA A C 1
ATOM 1832 O O . ALA A 1 241 ? 31.549 47.276 24.259 1.00 27.95 238 ALA A O 1
ATOM 1834 N N . PHE A 1 242 ? 31.180 46.062 26.123 1.00 28.98 239 PHE A N 1
ATOM 1835 C CA . PHE A 1 242 ? 30.224 45.152 25.539 1.00 27.84 239 PHE A CA 1
ATOM 1836 C C . PHE A 1 242 ? 29.092 44.875 26.459 1.00 29.79 239 PHE A C 1
ATOM 1837 O O . PHE A 1 242 ? 29.277 44.759 27.687 1.00 29.20 239 PHE A O 1
ATOM 1845 N N . GLN A 1 243 ? 27.910 44.717 25.875 1.00 29.12 240 GLN A N 1
ATOM 1846 C CA . GLN A 1 243 ? 26.812 44.148 26.630 1.00 29.79 240 GLN A CA 1
ATOM 1847 C C . GLN A 1 243 ? 26.801 42.632 26.406 1.00 31.09 240 GLN A C 1
ATOM 1848 O O . GLN A 1 243 ? 26.734 42.153 25.257 1.00 28.31 240 GLN A O 1
ATOM 1854 N N . ILE A 1 244 ? 26.863 41.871 27.492 1.00 32.72 241 ILE A N 1
ATOM 1855 C CA . ILE A 1 244 ? 26.931 40.437 27.359 1.00 35.69 241 ILE A CA 1
ATOM 1856 C C . ILE A 1 244 ? 25.547 39.849 27.527 1.00 37.67 241 ILE A C 1
ATOM 1857 O O . ILE A 1 244 ? 24.874 40.129 28.506 1.00 34.12 241 ILE A O 1
ATOM 1862 N N . VAL A 1 245 ? 25.162 39.018 26.551 1.00 36.45 242 VAL A N 1
ATOM 1863 C CA . VAL A 1 245 ? 23.963 38.229 26.629 1.00 40.32 242 VAL A CA 1
ATOM 1864 C C . VAL A 1 245 ? 24.305 36.749 26.756 1.00 43.77 242 VAL A C 1
ATOM 1865 O O . VAL A 1 245 ? 24.912 36.154 25.857 1.00 40.54 242 VAL A O 1
ATOM 1869 N N . GLY A 1 246 ? 23.917 36.165 27.883 1.00 47.70 243 GLY A N 1
ATOM 1870 C CA . GLY A 1 246 ? 24.167 34.744 28.178 1.00 56.29 243 GLY A CA 1
ATOM 1871 C C . GLY A 1 246 ? 25.299 34.529 29.185 1.00 64.72 243 GLY A C 1
ATOM 1872 O O . GLY A 1 246 ? 26.225 33.740 28.954 1.00 74.30 243 GLY A O 1
ATOM 1874 N N . ALA B 1 5 ? 11.254 62.313 37.441 1.00 67.41 2 ALA B N 1
ATOM 1875 C CA . ALA B 1 5 ? 10.937 62.953 36.131 1.00 68.36 2 ALA B CA 1
ATOM 1876 C C . ALA B 1 5 ? 11.669 64.293 36.012 1.00 67.45 2 ALA B C 1
ATOM 1877 O O . ALA B 1 5 ? 11.576 65.156 36.884 1.00 65.29 2 ALA B O 1
ATOM 1879 N N . ASP B 1 6 ? 12.419 64.457 34.938 1.00 61.26 3 ASP B N 1
ATOM 1880 C CA . ASP B 1 6 ? 13.095 65.711 34.716 1.00 65.39 3 ASP B CA 1
ATOM 1881 C C . ASP B 1 6 ? 12.082 66.794 34.325 1.00 57.09 3 ASP B C 1
ATOM 1882 O O . ASP B 1 6 ? 10.992 66.512 33.807 1.00 58.54 3 ASP B O 1
ATOM 1887 N N . THR B 1 7 ? 12.466 68.036 34.547 1.00 48.54 4 THR B N 1
ATOM 1888 C CA . THR B 1 7 ? 11.752 69.147 33.992 1.00 46.28 4 THR B CA 1
ATOM 1889 C C . THR B 1 7 ? 11.883 69.022 32.485 1.00 43.93 4 THR B C 1
ATOM 1890 O O . THR B 1 7 ? 12.895 68.506 31.963 1.00 42.39 4 THR B O 1
ATOM 1894 N N . LEU B 1 8 ? 10.842 69.460 31.791 1.00 35.47 5 LEU B N 1
ATOM 1895 C CA . LEU B 1 8 ? 10.860 69.432 30.347 1.00 36.36 5 LEU B CA 1
ATOM 1896 C C . LEU B 1 8 ? 11.518 70.721 29.886 1.00 38.05 5 LEU B C 1
ATOM 1897 O O . LEU B 1 8 ? 11.234 71.795 30.409 1.00 35.75 5 LEU B O 1
ATOM 1902 N N . LEU B 1 9 ? 12.360 70.596 28.881 1.00 37.97 6 LEU B N 1
ATOM 1903 C CA . LEU B 1 9 ? 13.030 71.713 28.252 1.00 40.07 6 LEU B CA 1
ATOM 1904 C C . LEU B 1 9 ? 12.096 72.349 27.237 1.00 40.63 6 LEU B C 1
ATOM 1905 O O . LEU B 1 9 ? 11.317 71.650 26.579 1.00 34.02 6 LEU B O 1
ATOM 1910 N N . GLU B 1 10 ? 12.181 73.662 27.074 1.00 39.15 7 GLU B N 1
ATOM 1911 C CA . GLU B 1 10 ? 11.392 74.308 26.028 1.00 41.41 7 GLU B CA 1
ATOM 1912 C C . GLU B 1 10 ? 11.927 73.849 24.664 1.00 40.39 7 GLU B C 1
ATOM 1913 O O . GLU B 1 10 ? 13.128 73.783 24.463 1.00 38.80 7 GLU B O 1
ATOM 1919 N N . LEU B 1 11 ? 11.042 73.488 23.741 1.00 38.77 8 LEU B N 1
ATOM 1920 C CA . LEU B 1 11 ? 11.494 73.113 22.415 1.00 38.47 8 LEU B CA 1
ATOM 1921 C C . LEU B 1 11 ? 12.142 74.324 21.710 1.00 40.79 8 LEU B C 1
ATOM 1922 O O . LEU B 1 11 ? 11.573 75.423 21.686 1.00 39.92 8 LEU B O 1
ATOM 1927 N N . PRO B 1 12 ? 13.351 74.150 21.167 1.00 44.69 9 PRO B N 1
ATOM 1928 C CA . PRO B 1 12 ? 14.012 75.309 20.509 1.00 47.58 9 PRO B CA 1
ATOM 1929 C C . PRO B 1 12 ? 13.218 75.930 19.325 1.00 48.15 9 PRO B C 1
ATOM 1930 O O . PRO B 1 12 ? 12.626 75.196 18.532 1.00 46.00 9 PRO B O 1
ATOM 1934 N N . ASP B 1 13 ? 13.202 77.261 19.209 1.00 49.07 10 ASP B N 1
ATOM 1935 C CA . ASP B 1 13 ? 12.476 77.923 18.108 1.00 52.35 10 ASP B CA 1
ATOM 1936 C C . ASP B 1 13 ? 13.401 78.077 16.886 1.00 50.65 10 ASP B C 1
ATOM 1937 O O . ASP B 1 13 ? 13.738 79.183 16.477 1.00 52.90 10 ASP B O 1
ATOM 1942 N N . ASP B 1 14 ? 13.854 76.975 16.324 1.00 48.79 11 ASP B N 1
ATOM 1943 C CA . ASP B 1 14 ? 14.810 77.080 15.205 1.00 51.55 11 ASP B CA 1
ATOM 1944 C C . ASP B 1 14 ? 14.321 76.418 13.920 1.00 47.49 11 ASP B C 1
ATOM 1945 O O . ASP B 1 14 ? 15.092 75.771 13.231 1.00 52.97 11 ASP B O 1
ATOM 1950 N N . PHE B 1 15 ? 13.044 76.571 13.600 1.00 42.53 12 PHE B N 1
ATOM 1951 C CA . PHE B 1 15 ? 12.483 75.903 12.441 1.00 39.73 12 PHE B CA 1
ATOM 1952 C C . PHE B 1 15 ? 11.338 76.677 11.829 1.00 37.38 12 PHE B C 1
ATOM 1953 O O . PHE B 1 15 ? 10.637 77.390 12.521 1.00 35.80 12 PHE B O 1
ATOM 1961 N N . SER B 1 16 ? 11.184 76.593 10.513 1.00 36.82 13 SER B N 1
ATOM 1962 C CA . SER B 1 16 ? 10.077 77.231 9.811 1.00 37.97 13 SER B CA 1
ATOM 1963 C C . SER B 1 16 ? 9.118 76.226 9.173 1.00 40.51 13 SER B C 1
ATOM 1964 O O . SER B 1 16 ? 7.978 76.593 8.873 1.00 40.69 13 SER B O 1
ATOM 1967 N N . ARG B 1 17 ? 9.574 74.996 8.888 1.00 35.72 14 ARG B N 1
ATOM 1968 C CA . ARG B 1 17 ? 8.709 74.031 8.208 1.00 35.13 14 ARG B CA 1
ATOM 1969 C C . ARG B 1 17 ? 8.553 72.780 9.055 1.00 32.33 14 ARG B C 1
ATOM 1970 O O . ARG B 1 17 ? 9.549 72.201 9.469 1.00 31.89 14 ARG B O 1
ATOM 1978 N N . VAL B 1 18 ? 7.309 72.356 9.238 1.00 30.45 15 VAL B N 1
ATOM 1979 C CA . VAL B 1 18 ? 6.969 71.174 10.021 1.00 31.05 15 VAL B CA 1
ATOM 1980 C C . VAL B 1 18 ? 6.140 70.182 9.220 1.00 29.56 15 VAL B C 1
ATOM 1981 O O . VAL B 1 18 ? 5.172 70.533 8.556 1.00 29.71 15 VAL B O 1
ATOM 1985 N N . LEU B 1 19 ? 6.493 68.918 9.354 1.00 28.83 16 LEU B N 1
ATOM 1986 C CA . LEU B 1 19 ? 5.704 67.874 8.771 1.00 29.09 16 LEU B CA 1
ATOM 1987 C C . LEU B 1 19 ? 5.302 66.897 9.858 1.00 28.31 16 LEU B C 1
ATOM 1988 O O . LEU B 1 19 ? 6.148 66.301 10.494 1.00 27.31 16 LEU B O 1
ATOM 1993 N N . ALA B 1 20 ? 3.992 66.761 10.065 1.00 31.09 17 ALA B N 1
ATOM 1994 C CA . ALA B 1 20 ? 3.448 65.791 10.990 1.00 30.42 17 ALA B CA 1
ATOM 1995 C C . ALA B 1 20 ? 3.095 64.541 10.216 1.00 30.54 17 ALA B C 1
ATOM 1996 O O . ALA B 1 20 ? 2.360 64.611 9.244 1.00 35.02 17 ALA B O 1
ATOM 1998 N N . ILE B 1 21 ? 3.626 63.402 10.650 1.00 29.04 18 ILE B N 1
ATOM 1999 C CA . ILE B 1 21 ? 3.374 62.103 10.026 1.00 27.59 18 ILE B CA 1
ATOM 2000 C C . ILE B 1 21 ? 2.672 61.219 11.053 1.00 27.76 18 ILE B C 1
ATOM 2001 O O . ILE B 1 21 ? 3.246 60.914 12.106 1.00 26.45 18 ILE B O 1
ATOM 2006 N N . VAL B 1 22 ? 1.433 60.820 10.758 1.00 28.38 19 VAL B N 1
ATOM 2007 C CA . VAL B 1 22 ? 0.648 60.007 11.665 1.00 26.76 19 VAL B CA 1
ATOM 2008 C C . VAL B 1 22 ? -0.118 58.907 10.943 1.00 28.73 19 VAL B C 1
ATOM 2009 O O . VAL B 1 22 ? -0.317 58.956 9.733 1.00 28.17 19 VAL B O 1
ATOM 2013 N N . ALA B 1 23 ? -0.540 57.908 11.722 1.00 27.16 20 ALA B N 1
ATOM 2014 C CA . ALA B 1 23 ? -1.299 56.776 11.212 1.00 27.39 20 ALA B CA 1
ATOM 2015 C C . ALA B 1 23 ? -2.718 57.118 10.820 1.00 29.42 20 ALA B C 1
ATOM 2016 O O . ALA B 1 23 ? -3.192 56.670 9.743 1.00 27.75 20 ALA B O 1
ATOM 2018 N N . HIS B 1 24 ? -3.378 57.935 11.651 1.00 28.64 21 HIS B N 1
ATOM 2019 C CA . HIS B 1 24 ? -4.837 58.137 11.576 1.00 33.11 21 HIS B CA 1
ATOM 2020 C C . HIS B 1 24 ? -5.214 59.596 11.835 1.00 32.41 21 HIS B C 1
ATOM 2021 O O . HIS B 1 24 ? -4.577 60.270 12.612 1.00 29.98 21 HIS B O 1
ATOM 2028 N N . PRO B 1 25 ? -6.291 60.051 11.207 1.00 34.34 22 PRO B N 1
ATOM 2029 C CA . PRO B 1 25 ? -6.927 61.269 11.648 1.00 38.19 22 PRO B CA 1
ATOM 2030 C C . PRO B 1 25 ? -7.143 61.198 13.147 1.00 39.21 22 PRO B C 1
ATOM 2031 O O . PRO B 1 25 ? -7.470 60.108 13.684 1.00 38.61 22 PRO B O 1
ATOM 2035 N N . ASP B 1 26 ? -6.936 62.339 13.793 1.00 38.53 23 ASP B N 1
ATOM 2036 C CA . ASP B 1 26 ? -7.146 62.522 15.239 1.00 39.66 23 ASP B CA 1
ATOM 2037 C C . ASP B 1 26 ? -5.841 62.358 16.003 1.00 37.40 23 ASP B C 1
ATOM 2038 O O . ASP B 1 26 ? -5.669 62.968 17.114 1.00 34.99 23 ASP B O 1
ATOM 2043 N N . ASP B 1 27 ? -4.901 61.580 15.447 1.00 31.26 24 ASP B N 1
ATOM 2044 C CA . ASP B 1 27 ? -3.620 61.430 16.144 1.00 33.15 24 ASP B CA 1
ATOM 2045 C C . ASP B 1 27 ? -3.014 62.823 16.421 1.00 34.36 24 ASP B C 1
ATOM 2046 O O . ASP B 1 27 ? -2.588 63.134 17.554 1.00 33.44 24 ASP B O 1
ATOM 2051 N N . ILE B 1 28 ? -2.982 63.636 15.359 1.00 32.62 25 ILE B N 1
ATOM 2052 C CA . ILE B 1 28 ? -2.394 64.961 15.437 1.00 36.04 25 ILE B CA 1
ATOM 2053 C C . ILE B 1 28 ? -3.141 65.845 16.420 1.00 34.93 25 ILE B C 1
ATOM 2054 O O . ILE B 1 28 ? -2.518 66.487 17.258 1.00 37.97 25 ILE B O 1
ATOM 2059 N N . GLU B 1 29 ? -4.468 65.817 16.353 1.00 32.95 26 GLU B N 1
ATOM 2060 C CA . GLU B 1 29 ? -5.276 66.665 17.189 1.00 37.42 26 GLU B CA 1
ATOM 2061 C C . GLU B 1 29 ? -5.168 66.284 18.667 1.00 36.89 26 GLU B C 1
ATOM 2062 O O . GLU B 1 29 ? -5.053 67.155 19.492 1.00 39.19 26 GLU B O 1
ATOM 2068 N N . PHE B 1 30 ? -5.211 64.988 18.979 1.00 36.13 27 PHE B N 1
ATOM 2069 C CA . PHE B 1 30 ? -5.010 64.482 20.350 1.00 34.91 27 PHE B CA 1
ATOM 2070 C C . PHE B 1 30 ? -3.602 64.692 20.877 1.00 35.36 27 PHE B C 1
ATOM 2071 O O . PHE B 1 30 ? -3.398 65.003 22.024 1.00 37.08 27 PHE B O 1
ATOM 2079 N N . GLY B 1 31 ? -2.613 64.530 20.039 1.00 35.53 28 GLY B N 1
ATOM 2080 C CA . GLY B 1 31 ? -1.250 64.492 20.492 1.00 34.80 28 GLY B CA 1
ATOM 2081 C C . GLY B 1 31 ? -0.614 65.855 20.534 1.00 35.45 28 GLY B C 1
ATOM 2082 O O . GLY B 1 31 ? 0.252 66.092 21.354 1.00 30.44 28 GLY B O 1
ATOM 2083 N N . ALA B 1 32 ? -1.012 66.721 19.617 1.00 33.74 29 ALA B N 1
ATOM 2084 C CA . ALA B 1 32 ? -0.224 67.911 19.319 1.00 35.99 29 ALA B CA 1
ATOM 2085 C C . ALA B 1 32 ? -0.989 69.115 18.781 1.00 35.18 29 ALA B C 1
ATOM 2086 O O . ALA B 1 32 ? -0.363 70.090 18.453 1.00 33.27 29 ALA B O 1
ATOM 2088 N N . GLY B 1 33 ? -2.318 69.064 18.745 1.00 33.75 30 GLY B N 1
ATOM 2089 C CA . GLY B 1 33 ? -3.110 70.134 18.167 1.00 34.06 30 GLY B CA 1
ATOM 2090 C C . GLY B 1 33 ? -2.774 71.515 18.720 1.00 33.80 30 GLY B C 1
ATOM 2091 O O . GLY B 1 33 ? -2.649 72.458 17.978 1.00 31.03 30 GLY B O 1
ATOM 2092 N N . PRO B 1 34 ? -2.637 71.650 20.049 1.00 31.33 31 PRO B N 1
ATOM 2093 C CA . PRO B 1 34 ? -2.337 72.958 20.540 1.00 30.21 31 PRO B CA 1
ATOM 2094 C C . PRO B 1 34 ? -0.955 73.483 20.151 1.00 28.52 31 PRO B C 1
ATOM 2095 O O . PRO B 1 34 ? -0.808 74.694 19.989 1.00 28.35 31 PRO B O 1
ATOM 2099 N N . ALA B 1 35 ? 0.036 72.601 19.980 1.00 27.67 32 ALA B N 1
ATOM 2100 C CA . ALA B 1 35 ? 1.329 72.996 19.480 1.00 27.90 32 ALA B CA 1
ATOM 2101 C C . ALA B 1 35 ? 1.207 73.415 18.021 1.00 28.93 32 ALA B C 1
ATOM 2102 O O . ALA B 1 35 ? 1.789 74.425 17.619 1.00 27.74 32 ALA B O 1
ATOM 2104 N N . VAL B 1 36 ? 0.416 72.691 17.247 1.00 25.99 33 VAL B N 1
ATOM 2105 C CA . VAL B 1 36 ? 0.269 73.044 15.816 1.00 28.37 33 VAL B CA 1
ATOM 2106 C C . VAL B 1 36 ? -0.369 74.434 15.693 1.00 28.84 33 VAL B C 1
ATOM 2107 O O . VAL B 1 36 ? 0.097 75.251 14.923 1.00 29.83 33 VAL B O 1
ATOM 2111 N N . ALA B 1 37 ? -1.418 74.693 16.458 1.00 28.35 34 ALA B N 1
ATOM 2112 C CA . ALA B 1 37 ? -2.087 76.003 16.465 1.00 30.65 34 ALA B CA 1
ATOM 2113 C C . ALA B 1 37 ? -1.087 77.091 16.855 1.00 32.47 34 ALA B C 1
ATOM 2114 O O . ALA B 1 37 ? -1.068 78.168 16.253 1.00 32.24 34 ALA B O 1
ATOM 2116 N N . GLN B 1 38 ? -0.216 76.794 17.818 1.00 31.20 35 GLN B N 1
ATOM 2117 C CA . GLN B 1 38 ? 0.793 77.777 18.257 1.00 33.25 35 GLN B CA 1
ATOM 2118 C C . GLN B 1 38 ? 1.815 78.077 17.118 1.00 31.82 35 GLN B C 1
ATOM 2119 O O . GLN B 1 38 ? 2.126 79.224 16.806 1.00 29.43 35 GLN B O 1
ATOM 2125 N N . TRP B 1 39 ? 2.285 77.015 16.476 1.00 31.33 36 TRP B N 1
ATOM 2126 C CA . TRP B 1 39 ? 3.180 77.115 15.325 1.00 30.85 36 TRP B CA 1
ATOM 2127 C C . TRP B 1 39 ? 2.568 77.911 14.164 1.00 30.83 36 TRP B C 1
ATOM 2128 O 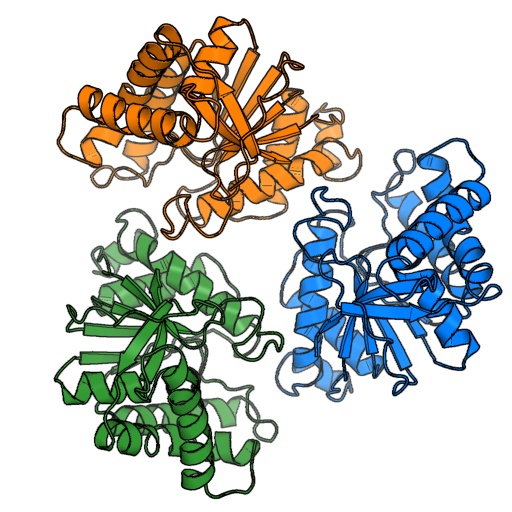O . TRP B 1 39 ? 3.212 78.812 13.669 1.00 29.96 36 TRP B O 1
ATOM 2139 N N . THR B 1 40 ? 1.340 77.588 13.752 1.00 30.14 37 THR B N 1
ATOM 2140 C CA . THR B 1 40 ? 0.715 78.318 12.657 1.00 31.99 37 THR B CA 1
ATOM 2141 C C . THR B 1 40 ? 0.432 79.752 13.025 1.00 30.92 37 THR B C 1
ATOM 2142 O O . THR B 1 40 ? 0.530 80.598 12.172 1.00 29.87 37 THR B O 1
ATOM 2146 N N . ALA B 1 41 ? 0.081 80.036 14.272 1.00 29.58 38 ALA B N 1
ATOM 2147 C CA . ALA B 1 41 ? -0.098 81.427 14.706 1.00 31.68 38 ALA B CA 1
ATOM 2148 C C . ALA B 1 41 ? 1.211 82.208 14.546 1.00 31.66 38 ALA B C 1
ATOM 2149 O O . ALA B 1 41 ? 1.199 83.405 14.290 1.00 31.28 38 ALA B O 1
ATOM 2151 N N . GLN B 1 42 ? 2.340 81.525 14.730 1.00 32.98 39 GLN B N 1
ATOM 2152 C CA . GLN B 1 42 ? 3.661 82.145 14.608 1.00 35.09 39 GLN B CA 1
ATOM 2153 C C . GLN B 1 42 ? 4.239 82.058 13.230 1.00 35.56 39 GLN B C 1
ATOM 2154 O O . GLN B 1 42 ? 5.450 82.256 13.041 1.00 37.19 39 GLN B O 1
ATOM 2160 N N . GLY B 1 43 ? 3.375 81.784 12.268 1.00 35.75 40 GLY B N 1
ATOM 2161 C CA . GLY B 1 43 ? 3.757 81.795 10.880 1.00 37.65 40 GLY B CA 1
ATOM 2162 C C . GLY B 1 43 ? 4.637 80.644 10.464 1.00 38.76 40 GLY B C 1
ATOM 2163 O O . GLY B 1 43 ? 5.278 80.721 9.410 1.00 35.93 40 GLY B O 1
ATOM 2164 N N . ARG B 1 44 ? 4.660 79.559 11.228 1.00 34.97 41 ARG B N 1
ATOM 2165 C CA . ARG B 1 44 ? 5.397 78.377 10.708 1.00 36.91 41 ARG B CA 1
ATOM 2166 C C . ARG B 1 44 ? 4.544 77.675 9.640 1.00 34.85 41 ARG B C 1
ATOM 2167 O O . ARG B 1 44 ? 3.325 77.760 9.673 1.00 35.56 41 ARG B O 1
ATOM 2175 N N . GLU B 1 45 ? 5.182 76.983 8.700 1.00 33.55 42 GLU B N 1
ATOM 2176 C CA . GLU B 1 45 ? 4.457 76.233 7.645 1.00 36.62 42 GLU B CA 1
ATOM 2177 C C . GLU B 1 45 ? 4.319 74.799 8.159 1.00 35.70 42 GLU B C 1
ATOM 2178 O O . GLU B 1 45 ? 5.333 74.149 8.430 1.00 35.41 42 GLU B O 1
ATOM 2184 N N . VAL B 1 46 ? 3.085 74.362 8.388 1.00 32.12 43 VAL B N 1
ATOM 2185 C CA . VAL B 1 46 ? 2.805 73.011 8.867 1.00 30.64 43 VAL B CA 1
ATOM 2186 C C . VAL B 1 46 ? 2.017 72.219 7.793 1.00 31.09 43 VAL B C 1
ATOM 2187 O O . VAL B 1 46 ? 1.040 72.709 7.291 1.00 31.27 43 VAL B O 1
ATOM 2191 N N . ALA B 1 47 ? 2.457 70.998 7.508 1.00 31.20 44 ALA B N 1
ATOM 2192 C CA . ALA B 1 47 ? 1.775 70.065 6.625 1.00 30.58 44 ALA B CA 1
ATOM 2193 C C . ALA B 1 47 ? 1.539 68.778 7.408 1.00 28.63 44 ALA B C 1
ATOM 2194 O O . ALA B 1 47 ? 2.337 68.420 8.267 1.00 28.55 44 ALA B O 1
ATOM 2196 N N . TYR B 1 48 ? 0.448 68.100 7.083 1.00 29.24 45 TYR B N 1
ATOM 2197 C CA . TYR B 1 48 ? 0.114 66.766 7.626 1.00 29.36 45 TYR B CA 1
ATOM 2198 C C . TYR B 1 48 ? 0.223 65.679 6.600 1.00 31.27 45 TYR B C 1
ATOM 2199 O O . TYR B 1 48 ? -0.214 65.835 5.441 1.00 29.59 45 TYR B O 1
ATOM 2208 N N . LEU B 1 49 ? 0.803 64.568 7.011 1.00 31.29 46 LEU B N 1
ATOM 2209 C CA . LEU B 1 49 ? 0.778 63.360 6.193 1.00 32.67 46 LEU B CA 1
ATOM 2210 C C . LEU B 1 49 ? 0.110 62.265 6.998 1.00 31.21 46 LEU B C 1
ATOM 2211 O O . LEU B 1 49 ? 0.594 61.925 8.088 1.00 28.97 46 LEU B O 1
ATOM 2216 N N . LEU B 1 50 ? -0.968 61.715 6.445 1.00 30.76 47 LEU B N 1
ATOM 2217 C CA . LEU B 1 50 ? -1.716 60.615 7.091 1.00 30.75 47 LEU B CA 1
ATOM 2218 C C . LEU B 1 50 ? -1.636 59.333 6.286 1.00 29.26 47 LEU B C 1
ATOM 2219 O O . LEU B 1 50 ? -1.903 59.320 5.046 1.00 27.37 47 LEU B O 1
ATOM 2224 N N . VAL B 1 51 ? -1.187 58.288 6.966 1.00 26.88 48 VAL B N 1
ATOM 2225 C CA . VAL B 1 51 ? -0.981 57.014 6.314 1.00 27.84 48 VAL B CA 1
ATOM 2226 C C . VAL B 1 51 ? -2.319 56.347 5.969 1.00 28.34 48 VAL B C 1
ATOM 2227 O O . VAL B 1 51 ? -2.376 55.669 4.970 1.00 27.22 48 VAL B O 1
ATOM 2231 N N . THR B 1 52 ? -3.350 56.513 6.816 1.00 27.22 49 THR B N 1
ATOM 2232 C CA . THR B 1 52 ? -4.683 55.981 6.545 1.00 29.21 49 THR B CA 1
ATOM 2233 C C . THR B 1 52 ? -5.692 57.076 6.841 1.00 29.45 49 THR B C 1
ATOM 2234 O O . THR B 1 52 ? -5.319 58.155 7.290 1.00 30.08 49 THR B O 1
ATOM 2238 N N . ARG B 1 53 ? -6.954 56.801 6.563 1.00 31.12 50 ARG B N 1
ATOM 2239 C CA . ARG B 1 53 ? -8.044 57.701 6.911 1.00 33.50 50 ARG B CA 1
ATOM 2240 C C . ARG B 1 53 ? -8.758 57.289 8.196 1.00 33.35 50 ARG B C 1
ATOM 2241 O O . ARG B 1 53 ? -9.819 57.806 8.483 1.00 35.90 50 ARG B O 1
ATOM 2249 N N . GLY B 1 54 ? -8.165 56.383 8.977 1.00 31.92 51 GLY B N 1
ATOM 2250 C CA . GLY B 1 54 ? -8.755 55.950 10.246 1.00 30.39 51 GLY B CA 1
ATOM 2251 C C . GLY B 1 54 ? -10.117 55.346 10.021 1.00 31.45 51 GLY B C 1
ATOM 2252 O O . GLY B 1 54 ? -10.963 55.474 10.881 1.00 32.08 51 GLY B O 1
ATOM 2253 N N . GLU B 1 55 ? -10.283 54.692 8.859 1.00 30.35 52 GLU B N 1
ATOM 2254 C CA . GLU B 1 55 ? -11.529 54.161 8.380 1.00 30.94 52 GLU B CA 1
ATOM 2255 C C . GLU B 1 55 ? -12.116 52.941 9.146 1.00 31.07 52 GLU B C 1
ATOM 2256 O O . GLU B 1 55 ? -13.274 52.538 8.901 1.00 30.24 52 GLU B O 1
ATOM 2262 N N . ALA B 1 56 ? -11.404 52.473 10.175 1.00 30.04 53 ALA B N 1
ATOM 2263 C CA . ALA B 1 56 ? -11.929 51.469 11.054 1.00 30.51 53 ALA B CA 1
ATOM 2264 C C . ALA B 1 56 ? -12.169 52.034 12.423 1.00 30.10 53 ALA B C 1
ATOM 2265 O O . ALA B 1 56 ? -12.468 51.289 13.348 1.00 28.13 53 ALA B O 1
ATOM 2267 N N . GLY B 1 57 ? -12.090 53.356 12.543 1.00 29.24 54 GLY B N 1
ATOM 2268 C CA . GLY B 1 57 ? -12.160 54.011 13.821 1.00 29.74 54 GLY B CA 1
ATOM 2269 C C . GLY B 1 57 ? -13.545 54.438 14.315 1.00 31.31 54 GLY B C 1
ATOM 2270 O O . GLY B 1 57 ? -13.641 55.022 15.374 1.00 32.08 54 GLY B O 1
ATOM 2271 N N . ILE B 1 58 ? -14.602 54.253 13.526 1.00 30.62 55 ILE B N 1
ATOM 2272 C CA . ILE B 1 58 ? -15.943 54.656 13.983 1.00 33.24 55 ILE B CA 1
ATOM 2273 C C . ILE B 1 58 ? -16.839 53.431 13.959 1.00 33.44 55 ILE B C 1
ATOM 2274 O O . ILE B 1 58 ? -17.125 52.866 12.894 1.00 30.36 55 ILE B O 1
ATOM 2279 N N . SER B 1 59 ? -17.258 53.018 15.157 1.00 32.30 56 SER B N 1
ATOM 2280 C CA . SER B 1 59 ? -17.841 51.682 15.318 1.00 34.58 56 SER B CA 1
ATOM 2281 C C . SER B 1 59 ? -19.184 51.437 14.565 1.00 35.52 56 SER B C 1
ATOM 2282 O O . SER B 1 59 ? -19.529 50.274 14.316 1.00 39.08 56 SER B O 1
ATOM 2285 N N . ASP B 1 60 ? -19.911 52.482 14.147 1.00 35.14 57 ASP B N 1
ATOM 2286 C CA . ASP B 1 60 ? -21.121 52.256 13.337 1.00 35.50 57 ASP B CA 1
ATOM 2287 C C . ASP B 1 60 ? -20.984 52.595 11.851 1.00 35.69 57 ASP B C 1
ATOM 2288 O O . ASP B 1 60 ? -21.980 52.507 11.105 1.00 35.25 57 ASP B O 1
ATOM 2293 N N . LEU B 1 61 ? -19.768 52.930 11.418 1.00 32.86 58 LEU B N 1
ATOM 2294 C CA . LEU B 1 61 ? -19.523 53.141 10.008 1.00 34.42 58 LEU B CA 1
ATOM 2295 C C . LEU B 1 61 ? -18.516 52.162 9.409 1.00 33.12 58 LEU B C 1
ATOM 2296 O O . LEU B 1 61 ? -17.366 52.115 9.845 1.00 31.34 58 LEU B O 1
ATOM 2301 N N . GLU B 1 62 ? -18.941 51.438 8.363 1.00 34.20 59 GLU B N 1
ATOM 2302 C CA . GLU B 1 62 ? -18.058 50.511 7.660 1.00 36.29 59 GLU B CA 1
ATOM 2303 C C . GLU B 1 62 ? -16.977 51.366 6.966 1.00 35.78 59 GLU B C 1
ATOM 2304 O O . GLU B 1 62 ? -17.204 52.559 6.698 1.00 33.38 59 GLU B O 1
ATOM 2310 N N . PRO B 1 63 ? -15.773 50.801 6.771 1.00 35.15 60 PRO B N 1
ATOM 2311 C CA . PRO B 1 63 ? -14.621 51.554 6.234 1.00 33.88 60 PRO B CA 1
ATOM 2312 C C . PRO B 1 63 ? -14.928 52.336 4.941 1.00 35.97 60 PRO B C 1
ATOM 2313 O O . PRO B 1 63 ? -14.440 53.454 4.763 1.00 33.33 60 PRO B O 1
ATOM 2317 N N . ALA B 1 64 ? -15.766 51.783 4.074 1.00 35.96 61 ALA B N 1
ATOM 2318 C CA . ALA B 1 64 ? -16.143 52.512 2.828 1.00 39.10 61 ALA B CA 1
ATOM 2319 C C . ALA B 1 64 ? -16.952 53.805 3.090 1.00 40.56 61 ALA B C 1
ATOM 2320 O O . ALA B 1 64 ? -16.843 54.773 2.349 1.00 41.54 61 ALA B O 1
ATOM 2322 N N . GLN B 1 65 ? -17.717 53.846 4.168 1.00 38.25 62 GLN B N 1
ATOM 2323 C CA . GLN B 1 65 ? -18.408 55.058 4.551 1.00 37.45 62 GLN B CA 1
ATOM 2324 C C . GLN B 1 65 ? -17.503 55.941 5.388 1.00 37.03 62 GLN B C 1
ATOM 2325 O O . GLN B 1 65 ? -17.539 57.173 5.299 1.00 37.88 62 GLN B O 1
ATOM 2331 N N . CYS B 1 66 ? -16.727 55.315 6.258 1.00 36.56 63 CYS B N 1
ATOM 2332 C CA . CYS B 1 66 ? -15.975 56.053 7.301 1.00 36.77 63 CYS B CA 1
ATOM 2333 C C . CYS B 1 66 ? -14.767 56.794 6.707 1.00 37.87 63 CYS B C 1
ATOM 2334 O O . CYS B 1 66 ? -14.456 57.913 7.114 1.00 37.88 63 CYS B O 1
ATOM 2337 N N . GLY B 1 67 ? -14.051 56.143 5.791 1.00 39.44 64 GLY B N 1
ATOM 2338 C CA . GLY B 1 67 ? -12.921 56.805 5.086 1.00 40.12 64 GLY B CA 1
ATOM 2339 C C . GLY B 1 67 ? -13.223 58.240 4.641 1.00 41.17 64 GLY B C 1
ATOM 2340 O O . GLY B 1 67 ? -12.560 59.187 5.114 1.00 40.20 64 GLY B O 1
ATOM 2341 N N . PRO B 1 68 ? -14.217 58.421 3.733 1.00 39.93 65 PRO B N 1
ATOM 2342 C CA . PRO B 1 68 ? -14.565 59.788 3.246 1.00 41.18 65 PRO B CA 1
ATOM 2343 C C . PRO B 1 68 ? -15.000 60.773 4.368 1.00 43.98 65 PRO B C 1
ATOM 2344 O O . PRO B 1 68 ? -14.585 61.948 4.353 1.00 43.78 65 PRO B O 1
ATOM 2348 N N . VAL B 1 69 ? -15.743 60.291 5.374 1.00 38.18 66 VAL B N 1
ATOM 2349 C CA . VAL B 1 69 ? -16.190 61.147 6.451 1.00 39.56 66 VAL B CA 1
ATOM 2350 C C . VAL B 1 69 ? -14.956 61.659 7.188 1.00 39.15 66 VAL B C 1
ATOM 2351 O O . VAL B 1 69 ? -14.857 62.845 7.471 1.00 39.30 66 VAL B O 1
ATOM 2355 N N . ARG B 1 70 ? -14.005 60.771 7.490 1.00 37.08 67 ARG B N 1
ATOM 2356 C CA . ARG B 1 70 ? -12.900 61.181 8.339 1.00 39.47 67 ARG B CA 1
ATOM 2357 C C . ARG B 1 70 ? -11.934 62.071 7.551 1.00 38.22 67 ARG B C 1
ATOM 2358 O O . ARG B 1 70 ? -11.327 62.990 8.114 1.00 35.75 67 ARG B O 1
ATOM 2366 N N . GLU B 1 71 ? -11.791 61.810 6.260 1.00 38.39 68 GLU B N 1
ATOM 2367 C CA . GLU B 1 71 ? -11.005 62.714 5.422 1.00 38.21 68 GLU B CA 1
ATOM 2368 C C . GLU B 1 71 ? -11.552 64.155 5.453 1.00 38.19 68 GLU B C 1
ATOM 2369 O O . GLU B 1 71 ? -10.780 65.100 5.682 1.00 40.95 68 GLU B O 1
ATOM 2375 N N . ALA B 1 72 ? -12.863 64.321 5.248 1.00 35.83 69 ALA B N 1
ATOM 2376 C CA . ALA B 1 72 ? -13.522 65.633 5.323 1.00 37.61 69 ALA B CA 1
ATOM 2377 C C . ALA B 1 72 ? -13.368 66.235 6.712 1.00 38.45 69 ALA B C 1
ATOM 2378 O O . ALA B 1 72 ? -13.148 67.447 6.842 1.00 39.43 69 ALA B O 1
ATOM 2380 N N . GLU B 1 73 ? -13.475 65.409 7.757 1.00 37.97 70 GLU B N 1
ATOM 2381 C CA . GLU B 1 73 ? -13.285 65.903 9.112 1.00 37.31 70 GLU B CA 1
ATOM 2382 C C . GLU B 1 73 ? -11.860 66.386 9.293 1.00 36.29 70 GLU B C 1
ATOM 2383 O O . GLU B 1 73 ? -11.616 67.395 9.964 1.00 38.33 70 GLU B O 1
ATOM 2389 N N . GLN B 1 74 ? -10.911 65.644 8.728 1.00 35.27 71 GLN B N 1
ATOM 2390 C CA . GLN B 1 74 ? -9.511 65.965 8.917 1.00 36.37 71 GLN B CA 1
ATOM 2391 C C . GLN B 1 74 ? -9.141 67.249 8.177 1.00 36.14 71 GLN B C 1
ATOM 2392 O O . GLN B 1 74 ? -8.356 68.052 8.677 1.00 37.32 71 GLN B O 1
ATOM 2398 N N . ARG B 1 75 ? -9.743 67.470 7.013 1.00 37.83 72 ARG B N 1
ATOM 2399 C CA . ARG B 1 75 ? -9.565 68.729 6.296 1.00 41.83 72 ARG B CA 1
ATOM 2400 C C . ARG B 1 75 ? -10.220 69.899 7.028 1.00 39.84 72 ARG B C 1
ATOM 2401 O O . ARG B 1 75 ? -9.602 70.923 7.221 1.00 41.07 72 ARG B O 1
ATOM 2409 N N . LYS B 1 76 ? -11.449 69.743 7.464 1.00 39.39 73 LYS B N 1
ATOM 2410 C CA . LYS B 1 76 ? -12.016 70.732 8.350 1.00 43.30 73 LYS B CA 1
ATOM 2411 C C . LYS B 1 76 ? -11.132 71.019 9.626 1.00 40.93 73 LYS B C 1
ATOM 2412 O O . LYS B 1 76 ? -10.878 72.173 9.941 1.00 41.21 73 LYS B O 1
ATOM 2418 N N . ALA B 1 77 ? -10.645 69.984 10.313 1.00 41.30 74 ALA B N 1
ATOM 2419 C CA . ALA B 1 77 ? -9.829 70.152 11.521 1.00 37.89 74 ALA B CA 1
ATOM 2420 C C . ALA B 1 77 ? -8.545 70.900 11.245 1.00 39.25 74 ALA B C 1
ATOM 2421 O O . ALA B 1 77 ? -8.178 71.794 12.008 1.00 38.64 74 ALA B O 1
ATOM 2423 N N . ALA B 1 78 ? -7.875 70.551 10.145 1.00 37.23 75 ALA B N 1
ATOM 2424 C CA . ALA B 1 78 ? -6.663 71.207 9.712 1.00 38.90 75 ALA B CA 1
ATOM 2425 C C . ALA B 1 78 ? -6.945 72.683 9.452 1.00 39.86 75 ALA B C 1
ATOM 2426 O O . ALA B 1 78 ? -6.174 73.534 9.885 1.00 42.17 75 ALA B O 1
ATOM 2428 N N . ALA B 1 79 ? -8.017 72.984 8.717 1.00 38.91 76 ALA B N 1
ATOM 2429 C CA . ALA B 1 79 ? -8.370 74.385 8.433 1.00 41.55 76 ALA B CA 1
ATOM 2430 C C . ALA B 1 79 ? -8.573 75.215 9.692 1.00 43.17 76 ALA B C 1
ATOM 2431 O O . ALA B 1 79 ? -8.213 76.391 9.714 1.00 46.57 76 ALA B O 1
ATOM 2433 N N . GLU B 1 80 ? -9.119 74.626 10.746 1.00 41.48 77 GLU B N 1
ATOM 2434 C CA . GLU B 1 80 ? -9.266 75.360 11.986 1.00 43.82 77 GLU B CA 1
ATOM 2435 C C . GLU B 1 80 ? -7.916 75.880 12.483 1.00 43.81 77 GLU B C 1
ATOM 2436 O O . GLU B 1 80 ? -7.882 76.862 13.219 1.00 41.58 77 GLU B O 1
ATOM 2442 N N . LEU B 1 81 ? -6.823 75.202 12.116 1.00 40.41 78 LEU B N 1
ATOM 2443 C CA . LEU B 1 81 ? -5.502 75.558 12.596 1.00 41.41 78 LEU B CA 1
ATOM 2444 C C . LEU B 1 81 ? -4.646 76.280 11.567 1.00 43.29 78 LEU B C 1
ATOM 2445 O O . LEU B 1 81 ? -3.508 76.596 11.850 1.00 50.61 78 LEU B O 1
ATOM 2450 N N . GLY B 1 82 ? -5.175 76.527 10.381 1.00 44.99 79 GLY B N 1
ATOM 2451 C CA . GLY B 1 82 ? -4.403 77.126 9.315 1.00 46.53 79 GLY B CA 1
ATOM 2452 C C . GLY B 1 82 ? -3.379 76.180 8.738 1.00 47.09 79 GLY B C 1
ATOM 2453 O O . GLY B 1 82 ? -2.339 76.600 8.230 1.00 49.37 79 GLY B O 1
ATOM 2454 N N . VAL B 1 83 ? -3.628 74.886 8.860 1.00 44.84 80 VAL B N 1
ATOM 2455 C CA . VAL B 1 83 ? -2.844 73.928 8.088 1.00 44.78 80 VAL B CA 1
ATOM 2456 C C . VAL B 1 83 ? -3.570 73.748 6.732 1.00 48.91 80 VAL B C 1
ATOM 2457 O O . VAL B 1 83 ? -4.723 73.322 6.715 1.00 50.99 80 VAL B O 1
ATOM 2461 N N . HIS B 1 84 ? -2.904 74.054 5.624 1.00 59.03 81 HIS B N 1
ATOM 2462 C CA . HIS B 1 84 ? -3.498 73.888 4.271 1.00 70.01 81 HIS B CA 1
ATOM 2463 C C . HIS B 1 84 ? -3.211 72.491 3.689 1.00 64.32 81 HIS B C 1
ATOM 2464 O O . HIS B 1 84 ? -4.125 71.794 3.227 1.00 63.57 81 HIS B O 1
ATOM 2471 N N . GLU B 1 85 ? -1.927 72.127 3.659 1.00 55.55 82 GLU B N 1
ATOM 2472 C CA . GLU B 1 85 ? -1.474 70.887 3.032 1.00 48.22 82 GLU B CA 1
ATOM 2473 C C . GLU B 1 85 ? -1.765 69.686 3.896 1.00 42.02 82 GLU B C 1
ATOM 2474 O O . GLU B 1 85 ? -1.114 69.480 4.904 1.00 35.15 82 GLU B O 1
ATOM 2480 N N . VAL B 1 86 ? -2.716 68.880 3.470 1.00 39.85 83 VAL B N 1
ATOM 2481 C CA . VAL B 1 86 ? -2.984 67.602 4.124 1.00 39.58 83 VAL B CA 1
ATOM 2482 C C . VAL B 1 86 ? -2.912 66.492 3.067 1.00 38.72 83 VAL B C 1
ATOM 2483 O O . VAL B 1 86 ? -3.772 66.409 2.194 1.00 38.72 83 VAL B O 1
ATOM 2487 N N . ASP B 1 87 ? -1.893 65.656 3.169 1.00 38.86 84 ASP B N 1
ATOM 2488 C CA . ASP B 1 87 ? -1.680 64.556 2.243 1.00 40.78 84 ASP B CA 1
ATOM 2489 C C . ASP B 1 87 ? -2.171 63.227 2.849 1.00 39.03 84 ASP B C 1
ATOM 2490 O O . ASP B 1 87 ? -1.923 62.942 4.028 1.00 33.13 84 ASP B O 1
ATOM 2495 N N . PHE B 1 88 ? -2.778 62.375 2.028 1.00 38.39 85 PHE B N 1
ATOM 2496 C CA . PHE B 1 88 ? -3.100 60.997 2.417 1.00 38.40 85 PHE B CA 1
ATOM 2497 C C . PHE B 1 88 ? -2.360 59.997 1.552 1.00 37.47 85 PHE B C 1
ATOM 2498 O O . PHE B 1 88 ? -2.338 60.157 0.290 1.00 36.71 85 PHE B O 1
ATOM 2506 N N . LEU B 1 89 ? -1.803 58.967 2.184 1.00 32.55 86 LEU B N 1
ATOM 2507 C CA . LEU B 1 89 ? -1.288 57.845 1.434 1.00 34.90 86 LEU B CA 1
ATOM 2508 C C . LEU B 1 89 ? -2.456 56.960 1.041 1.00 37.89 86 LEU B C 1
ATOM 2509 O O . LEU B 1 89 ? -3.529 56.989 1.639 1.00 36.36 86 LEU B O 1
ATOM 2514 N N . ASP B 1 90 ? -2.218 56.157 0.042 1.00 41.08 87 ASP B N 1
ATOM 2515 C CA . ASP B 1 90 ? -3.210 55.194 -0.412 1.00 45.77 87 ASP B CA 1
ATOM 2516 C C . ASP B 1 90 ? -2.682 53.762 -0.172 1.00 41.73 87 ASP B C 1
ATOM 2517 O O . ASP B 1 90 ? -1.508 53.550 0.062 1.00 40.67 87 ASP B O 1
ATOM 2522 N N . HIS B 1 91 ? -3.584 52.804 -0.159 1.00 42.93 88 HIS B N 1
ATOM 2523 C CA . HIS B 1 91 ? -3.240 51.391 -0.012 1.00 47.44 88 HIS B CA 1
ATOM 2524 C C . HIS B 1 91 ? -2.603 50.913 1.283 1.00 41.47 88 HIS B C 1
ATOM 2525 O O . HIS B 1 91 ? -1.982 49.878 1.289 1.00 42.73 88 HIS B O 1
ATOM 2532 N N . TYR B 1 92 ? -2.764 51.659 2.367 1.00 33.72 89 TYR B N 1
ATOM 2533 C CA . TYR B 1 92 ? -2.638 51.102 3.705 1.00 32.93 89 TYR B CA 1
ATOM 2534 C C . TYR B 1 92 ? -4.039 50.937 4.265 1.00 32.85 89 TYR B C 1
ATOM 2535 O O . TYR B 1 92 ? -4.907 51.726 3.942 1.00 34.64 89 TYR B O 1
ATOM 2544 N N . ASN B 1 93 ? -4.222 49.956 5.149 1.00 32.14 90 ASN B N 1
ATOM 2545 C CA . ASN B 1 93 ? -5.489 49.682 5.763 1.00 31.83 90 ASN B CA 1
ATOM 2546 C C . ASN B 1 93 ? -5.431 49.975 7.264 1.00 30.05 90 ASN B C 1
ATOM 2547 O O . ASN B 1 93 ? -4.597 49.453 7.984 1.00 27.99 90 ASN B O 1
ATOM 2552 N N . ASP B 1 94 ? -6.279 50.872 7.697 1.00 30.37 91 ASP B N 1
ATOM 2553 C CA . ASP B 1 94 ? -6.411 51.185 9.119 1.00 29.22 91 ASP B CA 1
ATOM 2554 C C . ASP B 1 94 ? -6.548 49.889 9.925 1.00 29.55 91 ASP B C 1
ATOM 2555 O O . ASP B 1 94 ? -7.383 49.042 9.616 1.00 29.65 91 ASP B O 1
ATOM 2560 N N . GLY B 1 95 ? -5.708 49.750 10.921 1.00 29.46 92 GLY B N 1
ATOM 2561 C CA . GLY B 1 95 ? -5.670 48.606 11.851 1.00 29.27 92 GLY B CA 1
ATOM 2562 C C . GLY B 1 95 ? -4.555 47.606 11.537 1.00 29.76 92 GLY B C 1
ATOM 2563 O O . GLY B 1 95 ? -4.014 46.976 12.436 1.00 30.74 92 GLY B O 1
ATOM 2564 N N . THR B 1 96 ? -4.151 47.509 10.278 1.00 27.76 93 THR B N 1
ATOM 2565 C CA . THR B 1 96 ? -3.128 46.558 9.882 1.00 30.35 93 THR B CA 1
ATOM 2566 C C . THR B 1 96 ? -2.035 47.231 9.058 1.00 31.58 93 THR B C 1
ATOM 2567 O O . THR B 1 96 ? -1.623 46.758 7.974 1.00 31.40 93 THR B O 1
ATOM 2571 N N . ILE B 1 97 ? -1.582 48.380 9.519 1.00 28.56 94 ILE B N 1
ATOM 2572 C CA . ILE B 1 97 ? -0.450 49.008 8.873 1.00 30.99 94 ILE B CA 1
ATOM 2573 C C . ILE B 1 97 ? 0.798 48.138 9.143 1.00 31.34 94 ILE B C 1
ATOM 2574 O O . ILE B 1 97 ? 1.048 47.787 10.267 1.00 31.03 94 ILE B O 1
ATOM 2579 N N . GLU B 1 98 ? 1.546 47.771 8.114 1.00 31.18 95 GLU B N 1
ATOM 2580 C CA . GLU B 1 98 ? 2.738 46.937 8.327 1.00 35.31 95 GLU B CA 1
ATOM 2581 C C . GLU B 1 98 ? 4.024 47.783 8.224 1.00 31.70 95 GLU B C 1
ATOM 2582 O O . GLU B 1 98 ? 4.208 48.572 7.291 1.00 31.41 95 GLU B O 1
ATOM 2588 N N . TYR B 1 99 ? 4.843 47.660 9.267 1.00 29.07 96 TYR B N 1
ATOM 2589 C CA . TYR B 1 99 ? 6.131 48.313 9.318 1.00 28.85 96 TYR B CA 1
ATOM 2590 C C . TYR B 1 99 ? 7.044 47.641 8.293 1.00 30.62 96 TYR B C 1
ATOM 2591 O O . TYR B 1 99 ? 7.049 46.441 8.178 1.00 30.15 96 TYR B O 1
ATOM 2600 N N . GLY B 1 100 ? 7.839 48.409 7.582 1.00 31.39 97 GLY B N 1
ATOM 2601 C CA . GLY B 1 100 ? 8.844 47.822 6.741 1.00 32.80 97 GLY B CA 1
ATOM 2602 C C . GLY B 1 100 ? 9.320 48.835 5.722 1.00 31.73 97 GLY B C 1
ATOM 2603 O O . GLY B 1 100 ? 8.919 50.005 5.791 1.00 31.08 97 GLY B O 1
ATOM 2604 N N . PRO B 1 101 ? 10.210 48.396 4.804 1.00 33.79 98 PRO B N 1
ATOM 2605 C CA . PRO B 1 101 ? 10.764 49.225 3.747 1.00 32.07 98 PRO B CA 1
ATOM 2606 C C . PRO B 1 101 ? 9.764 49.974 2.916 1.00 31.12 98 PRO B C 1
ATOM 2607 O O . PRO B 1 101 ? 10.039 51.134 2.595 1.00 31.27 98 PRO B O 1
ATOM 2611 N N . GLY B 1 102 ? 8.635 49.353 2.566 1.00 30.57 99 GLY B N 1
ATOM 2612 C CA . GLY B 1 102 ? 7.605 50.026 1.776 1.00 30.48 99 GLY B CA 1
ATOM 2613 C C . GLY B 1 102 ? 7.007 51.272 2.453 1.00 29.26 99 GLY B C 1
ATOM 2614 O O . GLY B 1 102 ? 6.873 52.314 1.844 1.00 28.83 99 GLY B O 1
ATOM 2615 N N . LEU B 1 103 ? 6.651 51.164 3.724 1.00 28.94 100 LEU B N 1
ATOM 2616 C CA . LEU B 1 103 ? 6.181 52.334 4.453 1.00 27.82 100 LEU B CA 1
ATOM 2617 C C . LEU B 1 103 ? 7.301 53.368 4.599 1.00 27.72 100 LEU B C 1
ATOM 2618 O O . LEU B 1 103 ? 7.086 54.554 4.367 1.00 27.14 100 LEU B O 1
ATOM 2623 N N . ARG B 1 104 ? 8.511 52.929 4.957 1.00 26.52 101 ARG B N 1
ATOM 2624 C CA . ARG B 1 104 ? 9.620 53.855 5.028 1.00 27.60 101 ARG B CA 1
ATOM 2625 C C . ARG B 1 104 ? 9.813 54.646 3.742 1.00 27.02 101 ARG B C 1
ATOM 2626 O O . ARG B 1 104 ? 10.059 55.849 3.765 1.00 26.10 101 ARG B O 1
ATOM 2634 N N . ARG B 1 105 ? 9.675 53.982 2.609 1.00 28.12 102 ARG B N 1
ATOM 2635 C CA . ARG B 1 105 ? 9.890 54.668 1.361 1.00 29.93 102 ARG B CA 1
ATOM 2636 C C . ARG B 1 105 ? 8.842 55.745 1.138 1.00 28.15 102 ARG B C 1
ATOM 2637 O O . ARG B 1 105 ? 9.171 56.847 0.743 1.00 27.00 102 ARG B O 1
ATOM 2645 N N . ASP B 1 106 ? 7.572 55.405 1.370 1.00 29.08 103 ASP B N 1
ATOM 2646 C CA . ASP B 1 106 ? 6.495 56.381 1.223 1.00 30.89 103 ASP B CA 1
ATOM 2647 C C . ASP B 1 106 ? 6.715 57.573 2.115 1.00 32.08 103 ASP B C 1
ATOM 2648 O O . ASP B 1 106 ? 6.477 58.705 1.723 1.00 31.40 103 ASP B O 1
ATOM 2653 N N . LEU B 1 107 ? 7.180 57.330 3.340 1.00 30.00 104 LEU B N 1
ATOM 2654 C CA . LEU B 1 107 ? 7.483 58.429 4.229 1.00 28.68 104 LEU B CA 1
ATOM 2655 C C . LEU B 1 107 ? 8.696 59.259 3.800 1.00 28.17 104 LEU B C 1
ATOM 2656 O O . LEU B 1 107 ? 8.674 60.491 3.888 1.00 28.12 104 LEU B O 1
ATOM 2661 N N . ALA B 1 108 ? 9.754 58.601 3.327 1.00 26.41 105 ALA B N 1
ATOM 2662 C CA . ALA B 1 108 ? 10.938 59.323 2.874 1.00 27.59 105 ALA B CA 1
ATOM 2663 C C . ALA B 1 108 ? 10.572 60.223 1.694 1.00 29.82 105 ALA B C 1
ATOM 2664 O O . ALA B 1 108 ? 11.112 61.318 1.547 1.00 28.82 105 ALA B O 1
ATOM 2666 N N . ARG B 1 109 ? 9.660 59.747 0.858 1.00 30.90 106 ARG B N 1
ATOM 2667 C CA . ARG B 1 109 ? 9.207 60.500 -0.312 1.00 34.03 106 ARG B CA 1
ATOM 2668 C C . ARG B 1 109 ? 8.516 61.785 0.158 1.00 33.87 106 ARG B C 1
ATOM 2669 O O . ARG B 1 109 ? 8.825 62.869 -0.357 1.00 33.15 106 ARG B O 1
ATOM 2677 N N . ALA B 1 110 ? 7.691 61.683 1.210 1.00 32.10 107 ALA B N 1
ATOM 2678 C CA . ALA B 1 110 ? 7.066 62.886 1.746 1.00 32.71 107 ALA B CA 1
ATOM 2679 C C . ALA B 1 110 ? 8.062 63.836 2.376 1.00 34.06 107 ALA B C 1
ATOM 2680 O O . ALA B 1 110 ? 7.944 65.071 2.280 1.00 36.95 107 ALA B O 1
ATOM 2682 N N . VAL B 1 111 ? 9.060 63.271 3.026 1.00 33.02 108 VAL B N 1
ATOM 2683 C CA . VAL B 1 111 ? 10.055 64.085 3.670 1.00 32.79 108 VAL B CA 1
ATOM 2684 C C . VAL B 1 111 ? 10.860 64.869 2.632 1.00 33.17 108 VAL B C 1
ATOM 2685 O O . VAL B 1 111 ? 11.159 66.046 2.846 1.00 34.91 108 VAL B O 1
ATOM 2689 N N . ARG B 1 112 ? 11.214 64.227 1.536 1.00 30.72 109 ARG B N 1
ATOM 2690 C CA . ARG B 1 112 ? 11.916 64.928 0.425 1.00 32.41 109 ARG B CA 1
ATOM 2691 C C . ARG B 1 112 ? 11.060 65.951 -0.306 1.00 33.60 109 ARG B C 1
ATOM 2692 O O . ARG B 1 112 ? 11.543 66.982 -0.751 1.00 32.10 109 ARG B O 1
ATOM 2700 N N . ARG B 1 113 ? 9.782 65.654 -0.444 1.00 35.82 110 ARG B N 1
ATOM 2701 C CA . ARG B 1 113 ? 8.824 66.605 -0.999 1.00 39.15 110 ARG B CA 1
ATOM 2702 C C . ARG B 1 113 ? 8.715 67.863 -0.168 1.00 40.02 110 ARG B C 1
ATOM 2703 O O . ARG B 1 113 ? 8.769 68.967 -0.703 1.00 41.06 110 ARG B O 1
ATOM 2711 N N . HIS B 1 114 ? 8.557 67.704 1.144 1.00 34.79 111 HIS B N 1
ATOM 2712 C CA . HIS B 1 114 ? 8.267 68.841 1.995 1.00 34.77 111 HIS B CA 1
ATOM 2713 C C . HIS B 1 114 ? 9.472 69.526 2.585 1.00 34.19 111 HIS B C 1
ATOM 2714 O O . HIS B 1 114 ? 9.345 70.646 3.013 1.00 34.18 111 HIS B O 1
ATOM 2721 N N . ARG B 1 115 ? 10.600 68.837 2.681 1.00 34.09 112 ARG B N 1
ATOM 2722 C CA . ARG B 1 115 ? 11.821 69.381 3.268 1.00 35.67 112 ARG B CA 1
ATOM 2723 C C . ARG B 1 115 ? 11.614 69.945 4.660 1.00 34.24 112 ARG B C 1
ATOM 2724 O O . ARG B 1 115 ? 12.059 71.055 4.955 1.00 33.35 112 ARG B O 1
ATOM 2732 N N . PRO B 1 116 ? 10.968 69.166 5.543 1.00 31.59 113 PRO B N 1
ATOM 2733 C CA . PRO B 1 116 ? 10.703 69.677 6.889 1.00 31.10 113 PRO B CA 1
ATOM 2734 C C . PRO B 1 116 ? 11.978 69.878 7.701 1.00 33.82 113 PRO B C 1
ATOM 2735 O O . PRO B 1 116 ? 12.959 69.112 7.558 1.00 33.31 113 PRO B O 1
ATOM 2739 N N . GLU B 1 117 ? 11.980 70.909 8.538 1.00 32.63 114 GLU B N 1
ATOM 2740 C CA . GLU B 1 117 ? 13.042 71.056 9.486 1.00 34.37 114 GLU B CA 1
ATOM 2741 C C . GLU B 1 117 ? 12.733 70.294 10.747 1.00 33.57 114 GLU B C 1
ATOM 2742 O O . GLU B 1 117 ? 13.630 69.805 11.395 1.00 32.69 114 GLU B O 1
ATOM 2748 N N . LEU B 1 118 ? 11.455 70.154 11.073 1.00 32.89 115 LEU B N 1
ATOM 2749 C CA . LEU B 1 118 ? 11.038 69.372 12.234 1.00 31.65 115 LEU B CA 1
ATOM 2750 C C . LEU B 1 118 ? 9.983 68.381 11.763 1.00 29.57 115 LEU B C 1
ATOM 2751 O O . LEU B 1 118 ? 9.029 68.776 11.131 1.00 30.46 115 LEU B O 1
ATOM 2756 N N . ILE B 1 119 ? 10.144 67.115 12.107 1.00 27.77 116 ILE B N 1
ATOM 2757 C CA . ILE B 1 119 ? 9.122 66.130 11.891 1.00 27.61 116 ILE B CA 1
ATOM 2758 C C . ILE B 1 119 ? 8.405 65.836 13.191 1.00 27.25 116 ILE B C 1
ATOM 2759 O O . ILE B 1 119 ? 9.067 65.705 14.199 1.00 30.76 116 ILE B O 1
ATOM 2764 N N . VAL B 1 120 ? 7.062 65.822 13.166 1.00 26.14 117 VAL B N 1
ATOM 2765 C CA . VAL B 1 120 ? 6.274 65.425 14.321 1.00 29.27 117 VAL B CA 1
ATOM 2766 C C . VAL B 1 120 ? 5.609 64.057 14.047 1.00 29.29 117 VAL B C 1
ATOM 2767 O O . VAL B 1 120 ? 4.979 63.878 13.022 1.00 28.81 117 VAL B O 1
ATOM 2771 N N . THR B 1 121 ? 5.783 63.114 14.982 1.00 29.31 118 THR B N 1
ATOM 2772 C CA . THR B 1 121 ? 5.157 61.801 14.939 1.00 29.41 118 THR B CA 1
ATOM 2773 C C . THR B 1 121 ? 4.295 61.612 16.199 1.00 32.81 118 THR B C 1
ATOM 2774 O O . THR B 1 121 ? 4.301 62.456 17.117 1.00 29.42 118 THR B O 1
ATOM 2778 N N . PHE B 1 122 ? 3.603 60.481 16.237 1.00 30.55 119 PHE B N 1
ATOM 2779 C CA . PHE B 1 122 ? 2.846 60.076 17.381 1.00 32.52 119 PHE B CA 1
ATOM 2780 C C . PHE B 1 122 ? 3.543 58.881 18.001 1.00 30.15 119 PHE B C 1
ATOM 2781 O O . PHE B 1 122 ? 4.128 58.036 17.303 1.00 31.92 119 PHE B O 1
ATOM 2789 N N . ASN B 1 123 ? 3.487 58.838 19.323 1.00 27.92 120 ASN B N 1
ATOM 2790 C CA . ASN B 1 123 ? 4.022 57.786 20.127 1.00 27.38 120 ASN B CA 1
ATOM 2791 C C . ASN B 1 123 ? 4.108 56.382 19.474 1.00 27.83 120 ASN B C 1
ATOM 2792 O O . ASN B 1 123 ? 3.096 55.772 19.195 1.00 27.65 120 ASN B O 1
ATOM 2797 N N . HIS B 1 124 ? 5.316 55.863 19.348 1.00 27.39 121 HIS B N 1
ATOM 2798 C CA . HIS B 1 124 ? 5.544 54.539 18.769 1.00 29.40 121 HIS B CA 1
ATOM 2799 C C . HIS B 1 124 ? 5.887 53.520 19.827 1.00 28.20 121 HIS B C 1
ATOM 2800 O O . HIS B 1 124 ? 6.120 52.356 19.508 1.00 25.51 121 HIS B O 1
ATOM 2807 N N . HIS B 1 125 ? 5.928 53.936 21.088 1.00 29.74 122 HIS B N 1
ATOM 2808 C CA . HIS B 1 125 ? 6.270 53.020 22.174 1.00 29.58 122 HIS B CA 1
ATOM 2809 C C . HIS B 1 125 ? 5.141 52.003 22.381 1.00 28.92 122 HIS B C 1
ATOM 2810 O O . HIS B 1 125 ? 4.017 52.273 21.979 1.00 29.06 122 HIS B O 1
ATOM 2817 N N . ASP B 1 126 ? 5.462 50.876 23.005 1.00 27.92 123 ASP B N 1
ATOM 2818 C CA . ASP B 1 126 ? 4.499 49.797 23.312 1.00 32.84 123 ASP B CA 1
ATOM 2819 C C . ASP B 1 126 ? 3.326 50.240 24.205 1.00 30.87 123 ASP B C 1
ATOM 2820 O O . ASP B 1 126 ? 2.283 49.577 24.234 1.00 31.50 123 ASP B O 1
ATOM 2825 N N . THR B 1 127 ? 3.510 51.293 24.978 1.00 29.61 124 THR B N 1
ATOM 2826 C CA . THR B 1 127 ? 2.454 51.791 25.827 1.00 33.30 124 THR B CA 1
ATOM 2827 C C . THR B 1 127 ? 2.188 53.279 25.585 1.00 34.41 124 THR B C 1
ATOM 2828 O O . THR B 1 127 ? 3.108 54.060 25.224 1.00 32.17 124 THR B O 1
ATOM 2832 N N . TRP B 1 128 ? 0.920 53.649 25.772 1.00 40.54 125 TRP B N 1
ATOM 2833 C CA . TRP B 1 128 ? 0.509 55.030 25.735 1.00 43.88 125 TRP B CA 1
ATOM 2834 C C . TRP B 1 128 ? 1.038 55.654 27.017 1.00 46.63 125 TRP B C 1
ATOM 2835 O O . TRP B 1 128 ? 1.466 54.971 27.984 1.00 42.60 125 TRP B O 1
ATOM 2846 N N . ALA B 1 129 ? 1.024 56.977 27.032 1.00 54.57 126 ALA B N 1
ATOM 2847 C CA . ALA B 1 129 ? 1.543 57.722 28.170 1.00 55.29 126 ALA B CA 1
ATOM 2848 C C . ALA B 1 129 ? 0.878 57.235 29.467 1.00 53.32 126 ALA B C 1
ATOM 2849 O O . ALA B 1 129 ? 1.530 57.099 30.492 1.00 56.76 126 ALA B O 1
ATOM 2851 N N . SER B 1 130 ? -0.409 56.893 29.372 1.00 53.23 127 SER B N 1
ATOM 2852 C CA . SER B 1 130 ? -1.198 56.298 30.462 1.00 44.62 127 SER B CA 1
ATOM 2853 C C . SER B 1 130 ? -0.841 54.877 30.912 1.00 50.01 127 SER B C 1
ATOM 2854 O O . SER B 1 130 ? -1.404 54.423 31.883 1.00 44.90 127 SER B O 1
ATOM 2857 N N . GLY B 1 131 ? 0.005 54.123 30.197 1.00 49.88 128 GLY B N 1
ATOM 2858 C CA . GLY B 1 131 ? 0.264 52.701 30.574 1.00 46.93 128 GLY B CA 1
ATOM 2859 C C . GLY B 1 131 ? -0.550 51.674 29.799 1.00 42.39 128 GLY B C 1
ATOM 2860 O O . GLY B 1 131 ? -0.277 50.463 29.820 1.00 44.41 128 GLY B O 1
ATOM 2861 N N . ALA B 1 132 ? -1.575 52.145 29.118 1.00 38.28 129 ALA B N 1
ATOM 2862 C CA . ALA B 1 132 ? -2.401 51.276 28.274 1.00 38.19 129 ALA B CA 1
ATOM 2863 C C . ALA B 1 132 ? -1.587 50.813 27.056 1.00 33.23 129 ALA B C 1
ATOM 2864 O O . ALA B 1 132 ? -0.701 51.497 26.619 1.00 30.35 129 ALA B O 1
ATOM 2866 N N . TRP B 1 133 ? -1.932 49.660 26.523 1.00 35.21 130 TRP B N 1
ATOM 2867 C CA . TRP B 1 133 ? -1.222 49.074 25.405 1.00 32.38 130 TRP B CA 1
ATOM 2868 C C . TRP B 1 133 ? -1.455 49.891 24.133 1.00 30.47 130 TRP B C 1
ATOM 2869 O O . TRP B 1 133 ? -2.596 50.188 23.759 1.00 30.53 130 TRP B O 1
ATOM 2880 N N . ASN B 1 134 ? -0.370 50.285 23.470 1.00 26.78 131 ASN B N 1
ATOM 2881 C CA . ASN B 1 134 ? -0.460 51.032 22.250 1.00 26.26 131 ASN B CA 1
ATOM 2882 C C . ASN B 1 134 ? -0.920 50.124 21.075 1.00 25.53 131 ASN B C 1
ATOM 2883 O O . ASN B 1 134 ? -1.078 48.915 21.234 1.00 28.68 131 ASN B O 1
ATOM 2888 N N . THR B 1 135 ? -1.190 50.712 19.919 1.00 26.48 132 THR B N 1
ATOM 2889 C CA . THR B 1 135 ? -1.648 49.919 18.757 1.00 27.14 132 THR B CA 1
ATOM 2890 C C . THR B 1 135 ? -0.512 49.646 17.806 1.00 28.12 132 THR B C 1
ATOM 2891 O O . THR B 1 135 ? 0.404 50.461 17.714 1.00 24.25 132 THR B O 1
ATOM 2895 N N . PRO B 1 136 ? -0.607 48.543 17.045 1.00 27.46 133 PRO B N 1
ATOM 2896 C CA . PRO B 1 136 ? 0.448 48.256 16.078 1.00 26.62 133 PRO B CA 1
ATOM 2897 C C . PRO B 1 136 ? 0.531 49.292 14.958 1.00 25.81 133 PRO B C 1
ATOM 2898 O O . PRO B 1 136 ? 1.591 49.518 14.450 1.00 23.71 133 PRO B O 1
ATOM 2902 N N . ASP B 1 137 ? -0.567 49.962 14.637 1.00 25.80 134 ASP B N 1
ATOM 2903 C CA . ASP B 1 137 ? -0.526 51.076 13.693 1.00 26.51 134 ASP B CA 1
ATOM 2904 C C . ASP B 1 137 ? 0.382 52.179 14.181 1.00 26.10 134 ASP B C 1
ATOM 2905 O O . ASP B 1 137 ? 1.194 52.703 13.415 1.00 22.20 134 ASP B O 1
ATOM 2910 N N . HIS B 1 138 ? 0.257 52.547 15.454 1.00 24.40 135 HIS B N 1
ATOM 2911 C CA . HIS B 1 138 ? 1.102 53.600 15.970 1.00 26.72 135 HIS B CA 1
ATOM 2912 C C . HIS B 1 138 ? 2.559 53.178 16.074 1.00 25.88 135 HIS B C 1
ATOM 2913 O O . HIS B 1 138 ? 3.424 54.001 15.833 1.00 27.09 135 HIS B O 1
ATOM 2920 N N . ARG B 1 139 ? 2.798 51.944 16.488 1.00 23.79 136 ARG B N 1
ATOM 2921 C CA . ARG B 1 139 ? 4.162 51.423 16.568 1.00 24.49 136 ARG B CA 1
ATOM 2922 C C . ARG B 1 139 ? 4.802 51.419 15.190 1.00 25.12 136 ARG B C 1
ATOM 2923 O O . ARG B 1 139 ? 5.931 51.886 15.009 1.00 26.10 136 ARG B O 1
ATOM 2931 N N . ALA B 1 140 ? 4.037 51.009 14.198 1.00 25.88 137 ALA B N 1
ATOM 2932 C CA . ALA B 1 140 ? 4.546 50.920 12.843 1.00 25.64 137 ALA B CA 1
ATOM 2933 C C . ALA B 1 140 ? 4.858 52.257 12.224 1.00 25.85 137 ALA B C 1
ATOM 2934 O O . ALA B 1 140 ? 5.942 52.445 11.658 1.00 25.56 137 ALA B O 1
ATOM 2936 N N . VAL B 1 141 ? 3.915 53.182 12.273 1.00 24.23 138 VAL B N 1
ATOM 2937 C CA . VAL B 1 141 ? 4.102 54.487 11.672 1.00 25.33 138 VAL B CA 1
ATOM 2938 C C . VAL B 1 141 ? 5.196 55.302 12.340 1.00 26.07 138 VAL B C 1
ATOM 2939 O O . VAL B 1 141 ? 6.028 55.908 11.642 1.00 25.39 138 VAL B O 1
ATOM 2943 N N . GLY B 1 142 ? 5.252 55.288 13.658 1.00 24.75 139 GLY B N 1
ATOM 2944 C CA . GLY B 1 142 ? 6.210 56.108 14.369 1.00 24.75 139 GLY B CA 1
ATOM 2945 C C . GLY B 1 142 ? 7.623 55.632 14.068 1.00 26.53 139 GLY B C 1
ATOM 2946 O O . GLY B 1 142 ? 8.529 56.429 13.819 1.00 28.03 139 GLY B O 1
ATOM 2947 N N . LEU B 1 143 ? 7.775 54.328 14.143 1.00 26.83 140 LEU B N 1
ATOM 2948 C CA . LEU B 1 143 ? 9.007 53.679 13.888 1.00 26.94 140 LEU B CA 1
ATOM 2949 C C . LEU B 1 143 ? 9.482 53.970 12.481 1.00 27.70 140 LEU B C 1
ATOM 2950 O O . LEU B 1 143 ? 10.617 54.436 12.324 1.00 26.58 140 LEU B O 1
ATOM 2955 N N . ALA B 1 144 ? 8.622 53.766 11.472 1.00 25.15 141 ALA B N 1
ATOM 2956 C CA . ALA B 1 144 ? 9.010 54.063 10.093 1.00 25.46 141 ALA B CA 1
ATOM 2957 C C . ALA B 1 144 ? 9.343 55.547 9.874 1.00 26.71 141 ALA B C 1
ATOM 2958 O O . ALA B 1 144 ? 10.269 55.871 9.107 1.00 28.32 141 ALA B O 1
ATOM 2960 N N . ALA B 1 145 ? 8.628 56.452 10.538 1.00 25.51 142 ALA B N 1
ATOM 2961 C CA . ALA B 1 145 ? 8.931 57.888 10.408 1.00 28.63 142 ALA B CA 1
ATOM 2962 C C . ALA B 1 145 ? 10.319 58.230 10.997 1.00 27.06 142 ALA B C 1
ATOM 2963 O O . ALA B 1 145 ? 11.077 59.006 10.406 1.00 29.34 142 ALA B O 1
ATOM 2965 N N . LEU B 1 146 ? 10.647 57.653 12.140 1.00 27.28 143 LEU B N 1
ATOM 2966 C CA . LEU B 1 146 ? 11.959 57.860 12.740 1.00 27.65 143 LEU B CA 1
ATOM 2967 C C . LEU B 1 146 ? 13.050 57.297 11.806 1.00 27.30 143 LEU B C 1
ATOM 2968 O O . LEU B 1 146 ? 14.076 57.934 11.616 1.00 26.32 143 LEU B O 1
ATOM 2973 N N . ASP B 1 147 ? 12.823 56.110 11.250 1.00 27.13 144 ASP B N 1
ATOM 2974 C CA . ASP B 1 147 ? 13.779 55.483 10.328 1.00 29.66 144 ASP B CA 1
ATOM 2975 C C . ASP B 1 147 ? 13.899 56.286 9.017 1.00 30.99 144 ASP B C 1
ATOM 2976 O O . ASP B 1 147 ? 14.991 56.394 8.420 1.00 32.81 144 ASP B O 1
ATOM 2981 N N . ALA B 1 148 ? 12.801 56.915 8.593 1.00 30.30 145 ALA B N 1
ATOM 2982 C CA . ALA B 1 148 ? 12.786 57.618 7.300 1.00 30.49 145 ALA B CA 1
ATOM 2983 C C . ALA B 1 148 ? 13.633 58.881 7.284 1.00 29.72 145 ALA B C 1
ATOM 2984 O O . ALA B 1 148 ? 13.954 59.386 6.215 1.00 30.94 145 ALA B O 1
ATOM 2986 N N . VAL B 1 149 ? 14.018 59.395 8.458 1.00 30.00 146 VAL B N 1
ATOM 2987 C CA . VAL B 1 149 ? 14.872 60.577 8.516 1.00 30.26 146 VAL B CA 1
ATOM 2988 C C . VAL B 1 149 ? 16.204 60.290 7.792 1.00 32.28 146 VAL B C 1
ATOM 2989 O O . VAL B 1 149 ? 16.620 61.065 6.905 1.00 31.57 146 VAL B O 1
ATOM 2993 N N . ALA B 1 150 ? 16.824 59.151 8.117 1.00 30.65 147 ALA B N 1
ATOM 2994 C CA . ALA B 1 150 ? 18.054 58.728 7.472 1.00 30.94 147 ALA B CA 1
ATOM 2995 C C . ALA B 1 150 ? 17.809 58.311 6.031 1.00 31.25 147 ALA B C 1
ATOM 2996 O O . ALA B 1 150 ? 18.622 58.601 5.151 1.00 31.67 147 ALA B O 1
ATOM 2998 N N . ASP B 1 151 ? 16.697 57.635 5.775 1.00 30.05 148 ASP B N 1
ATOM 2999 C CA . ASP B 1 151 ? 16.387 57.176 4.419 1.00 31.61 148 ASP B CA 1
ATOM 3000 C C . ASP B 1 151 ? 16.235 58.338 3.456 1.00 30.12 148 ASP B C 1
ATOM 3001 O O . ASP B 1 151 ? 16.723 58.294 2.353 1.00 31.67 148 ASP B O 1
ATOM 3006 N N . ALA B 1 152 ? 15.520 59.372 3.893 1.00 27.43 149 ALA B N 1
ATOM 3007 C CA . ALA B 1 152 ? 15.312 60.585 3.117 1.00 27.06 149 ALA B CA 1
ATOM 3008 C C . ALA B 1 152 ? 16.623 61.336 2.808 1.00 28.35 149 ALA B C 1
ATOM 3009 O O . ALA B 1 152 ? 16.728 61.966 1.735 1.00 28.28 149 ALA B O 1
ATOM 3011 N N . ALA B 1 153 ? 17.574 61.248 3.734 1.00 28.25 150 ALA B N 1
ATOM 3012 C CA . ALA B 1 153 ? 18.911 61.838 3.605 1.00 31.15 150 ALA B CA 1
ATOM 3013 C C . ALA B 1 153 ? 19.910 61.058 2.782 1.00 31.84 150 ALA B C 1
ATOM 3014 O O . ALA B 1 153 ? 20.937 61.608 2.446 1.00 33.39 150 ALA B O 1
ATOM 3016 N N . ASN B 1 154 ? 19.635 59.793 2.470 1.00 32.79 151 ASN B N 1
ATOM 3017 C CA . ASN B 1 154 ? 20.603 58.931 1.777 1.00 33.85 151 ASN B CA 1
ATOM 3018 C C . ASN B 1 154 ? 20.219 58.713 0.297 1.00 34.41 151 ASN B C 1
ATOM 3019 O O . ASN B 1 154 ? 19.205 58.104 -0.009 1.00 32.50 151 ASN B O 1
ATOM 3024 N N . ARG B 1 155 ? 21.097 59.161 -0.586 1.00 34.43 152 ARG B N 1
ATOM 3025 C CA . ARG B 1 155 ? 20.929 59.104 -2.046 1.00 36.97 152 ARG B CA 1
ATOM 3026 C C . ARG B 1 155 ? 20.648 57.692 -2.592 1.00 35.53 152 ARG B C 1
ATOM 3027 O O . ARG B 1 155 ? 19.962 57.536 -3.616 1.00 34.70 152 ARG B O 1
ATOM 3035 N N . TRP B 1 156 ? 21.182 56.653 -1.940 1.00 35.20 153 TRP B N 1
ATOM 3036 C CA . TRP B 1 156 ? 21.127 55.278 -2.508 1.00 34.41 153 TRP B CA 1
ATOM 3037 C C . TRP B 1 156 ? 20.086 54.384 -1.919 1.00 35.66 153 TRP B C 1
ATOM 3038 O O . TRP B 1 156 ? 19.799 53.369 -2.469 1.00 34.60 153 TRP B O 1
ATOM 3049 N N . ILE B 1 157 ? 19.527 54.726 -0.765 1.00 37.16 154 ILE B N 1
ATOM 3050 C CA . ILE B 1 157 ? 18.419 53.932 -0.214 1.00 37.91 154 ILE B CA 1
ATOM 3051 C C . ILE B 1 157 ? 17.178 54.484 -0.958 1.00 38.72 154 ILE B C 1
ATOM 3052 O O . ILE B 1 157 ? 16.918 55.730 -1.003 1.00 46.53 154 ILE B O 1
ATOM 3057 N N . PHE B 1 158 ? 16.406 53.576 -1.508 1.00 36.55 155 PHE B N 1
ATOM 3058 C CA . PHE B 1 158 ? 15.272 53.912 -2.336 1.00 34.34 155 PHE B CA 1
ATOM 3059 C C . PHE B 1 158 ? 15.701 54.754 -3.551 1.00 36.75 155 PHE B C 1
ATOM 3060 O O . PHE B 1 158 ? 15.184 55.865 -3.754 1.00 35.85 155 PHE B O 1
ATOM 3068 N N . PRO B 1 159 ? 16.651 54.222 -4.362 1.00 37.94 156 PRO B N 1
ATOM 3069 C CA . PRO B 1 159 ? 17.185 54.956 -5.548 1.00 41.80 156 PRO B CA 1
ATOM 3070 C C . PRO B 1 159 ? 16.095 55.498 -6.487 1.00 43.08 156 PRO B C 1
ATOM 3071 O O . PRO B 1 159 ? 16.274 56.552 -7.071 1.00 42.28 156 PRO B O 1
ATOM 3075 N N . GLU B 1 160 ? 14.955 54.809 -6.578 1.00 44.64 157 GLU B N 1
ATOM 3076 C CA . GLU B 1 160 ? 13.815 55.287 -7.364 1.00 46.78 157 GLU B CA 1
ATOM 3077 C C . GLU B 1 160 ? 13.335 56.687 -7.021 1.00 46.43 157 GLU B C 1
ATOM 3078 O O . GLU B 1 160 ? 12.839 57.384 -7.914 1.00 48.32 157 GLU B O 1
ATOM 3084 N N . LEU B 1 161 ? 13.476 57.116 -5.762 1.00 42.26 158 LEU B N 1
ATOM 3085 C CA . LEU B 1 161 ? 13.124 58.473 -5.410 1.00 41.50 158 LEU B CA 1
ATOM 3086 C C . LEU B 1 161 ? 13.883 59.556 -6.214 1.00 41.70 158 LEU B C 1
ATOM 3087 O O . LEU B 1 161 ? 13.306 60.588 -6.533 1.00 41.49 158 LEU B O 1
ATOM 3092 N N . LEU B 1 162 ? 15.165 59.331 -6.498 1.00 42.43 159 LEU B N 1
ATOM 3093 C CA . LEU B 1 162 ? 15.941 60.224 -7.382 1.00 47.97 159 LEU B CA 1
ATOM 3094 C C . LEU B 1 162 ? 15.267 60.413 -8.735 1.00 48.46 159 LEU B C 1
ATOM 3095 O O . LEU B 1 162 ? 15.200 61.536 -9.234 1.00 47.76 159 LEU B O 1
ATOM 3100 N N . ASP B 1 163 ? 14.771 59.318 -9.312 1.00 50.65 160 ASP B N 1
ATOM 3101 C CA . ASP B 1 163 ? 14.102 59.362 -10.627 1.00 54.72 160 ASP B CA 1
ATOM 3102 C C . ASP B 1 163 ? 12.796 60.086 -10.581 1.00 53.15 160 ASP B C 1
ATOM 3103 O O . ASP B 1 163 ? 12.366 60.614 -11.572 1.00 55.94 160 ASP B O 1
ATOM 3108 N N . GLU B 1 164 ? 12.158 60.101 -9.424 1.00 48.61 161 GLU B N 1
ATOM 3109 C CA . GLU B 1 164 ? 10.928 60.835 -9.268 1.00 47.09 161 GLU B CA 1
ATOM 3110 C C . GLU B 1 164 ? 11.211 62.309 -9.139 1.00 44.08 161 GLU B C 1
ATOM 3111 O O . GLU B 1 164 ? 10.292 63.083 -8.968 1.00 44.83 161 GLU B O 1
ATOM 3117 N N . GLY B 1 165 ? 12.479 62.694 -9.212 1.00 42.89 162 GLY B N 1
ATOM 3118 C CA . GLY B 1 165 ? 12.873 64.076 -9.021 1.00 45.31 162 GLY B CA 1
ATOM 3119 C C . GLY B 1 165 ? 12.989 64.494 -7.565 1.00 47.34 162 GLY B C 1
ATOM 3120 O O . GLY B 1 165 ? 13.026 65.683 -7.282 1.00 49.02 162 GLY B O 1
ATOM 3121 N N . LEU B 1 166 ? 13.098 63.547 -6.633 1.00 43.01 163 LEU B N 1
ATOM 3122 C CA . LEU B 1 166 ? 13.202 63.937 -5.220 1.00 43.05 163 LEU B CA 1
ATOM 3123 C C . LEU B 1 166 ? 14.631 63.859 -4.718 1.00 42.09 163 LEU B C 1
ATOM 3124 O O . LEU B 1 166 ? 15.138 62.771 -4.474 1.00 41.44 163 LEU B O 1
ATOM 3129 N N . GLU B 1 167 ? 15.281 65.005 -4.546 1.00 41.27 164 GLU B N 1
ATOM 3130 C CA . GLU B 1 167 ? 16.642 65.010 -4.048 1.00 43.74 164 GLU B CA 1
ATOM 3131 C C . GLU B 1 167 ? 16.652 64.744 -2.537 1.00 40.76 164 GLU B C 1
ATOM 3132 O O . GLU B 1 167 ? 15.686 65.040 -1.865 1.00 38.12 164 GLU B O 1
ATOM 3138 N N . PRO B 1 168 ? 17.754 64.169 -2.031 1.00 39.70 165 PRO B N 1
ATOM 3139 C CA . PRO B 1 168 ? 17.893 63.860 -0.640 1.00 38.27 165 PRO B CA 1
ATOM 3140 C C . PRO B 1 168 ? 17.618 65.074 0.227 1.00 38.79 165 PRO B C 1
ATOM 3141 O O . PRO B 1 168 ? 18.015 66.162 -0.147 1.00 39.46 165 PRO B O 1
ATOM 3145 N N . TRP B 1 169 ? 17.034 64.855 1.400 1.00 33.25 166 TRP B N 1
ATOM 3146 C CA . TRP B 1 169 ? 16.797 65.891 2.369 1.00 33.82 166 TRP B CA 1
ATOM 3147 C C . TRP B 1 169 ? 17.051 65.340 3.782 1.00 33.45 166 TRP B C 1
ATOM 3148 O O . TRP B 1 169 ? 16.561 64.234 4.162 1.00 32.29 166 TRP B O 1
ATOM 3159 N N . ARG B 1 170 ? 17.795 66.099 4.574 1.00 35.26 167 ARG B N 1
ATOM 3160 C CA . ARG B 1 170 ? 18.024 65.760 6.001 1.00 37.02 167 ARG B CA 1
ATOM 3161 C C . ARG B 1 170 ? 17.195 66.664 6.933 1.00 35.11 167 ARG B C 1
ATOM 3162 O O . ARG B 1 170 ? 17.482 67.833 7.098 1.00 32.20 167 ARG B O 1
ATOM 3170 N N . ALA B 1 171 ? 16.185 66.108 7.574 1.00 33.72 168 ALA B N 1
ATOM 3171 C CA . ALA B 1 171 ? 15.405 66.877 8.566 1.00 32.43 168 ALA B CA 1
ATOM 3172 C C . ALA B 1 171 ? 16.197 66.991 9.869 1.00 36.16 168 ALA B C 1
ATOM 3173 O O . ALA B 1 171 ? 16.900 66.077 10.247 1.00 35.81 168 ALA B O 1
ATOM 3175 N N . GLY B 1 172 ? 16.041 68.099 10.573 1.00 38.60 169 GLY B N 1
ATOM 3176 C CA . GLY B 1 172 ? 16.808 68.382 11.790 1.00 41.61 169 GLY B CA 1
ATOM 3177 C C . GLY B 1 172 ? 16.491 67.520 13.001 1.00 43.65 169 GLY B C 1
ATOM 3178 O O . GLY B 1 172 ? 17.409 67.084 13.708 1.00 42.33 169 GLY B O 1
ATOM 3179 N N . LYS B 1 173 ? 15.211 67.220 13.219 1.00 39.92 170 LYS B N 1
ATOM 3180 C CA . LYS B 1 173 ? 14.754 66.796 14.532 1.00 40.42 170 LYS B CA 1
ATOM 3181 C C . LYS B 1 173 ? 13.425 66.131 14.365 1.00 35.64 170 LYS B C 1
ATOM 3182 O O . LYS B 1 173 ? 12.651 66.581 13.501 1.00 37.76 170 LYS B O 1
ATOM 3188 N N . VAL B 1 174 ? 13.168 65.082 15.147 1.00 33.94 171 VAL B N 1
ATOM 3189 C CA . VAL B 1 174 ? 11.830 64.473 15.262 1.00 33.57 171 VAL B CA 1
ATOM 3190 C C . VAL B 1 174 ? 11.305 64.692 16.660 1.00 31.26 171 VAL B C 1
ATOM 3191 O O . VAL B 1 174 ? 11.973 64.443 17.640 1.00 34.64 171 VAL B O 1
ATOM 3195 N N . ALA B 1 175 ? 10.058 65.077 16.742 1.00 33.36 172 ALA B N 1
ATOM 3196 C CA . ALA B 1 175 ? 9.423 65.285 18.038 1.00 31.02 172 ALA B CA 1
ATOM 3197 C C . ALA B 1 175 ? 8.270 64.333 18.102 1.00 28.82 172 ALA B C 1
ATOM 3198 O O . ALA B 1 175 ? 7.403 64.379 17.246 1.00 29.52 172 ALA B O 1
ATOM 3200 N N . ILE B 1 176 ? 8.225 63.508 19.154 1.00 28.86 173 ILE B N 1
ATOM 3201 C CA . ILE B 1 176 ? 7.228 62.483 19.275 1.00 26.32 173 ILE B CA 1
ATOM 3202 C C . ILE B 1 176 ? 6.181 62.960 20.250 1.00 26.01 173 ILE B C 1
ATOM 3203 O O . ILE B 1 176 ? 6.486 63.185 21.407 1.00 29.50 173 ILE B O 1
ATOM 3208 N N . ALA B 1 177 ? 4.958 63.138 19.781 1.00 26.91 174 ALA B N 1
ATOM 3209 C CA . ALA B 1 177 ? 3.821 63.501 20.626 1.00 28.33 174 ALA B CA 1
ATOM 3210 C C . ALA B 1 177 ? 3.279 62.296 21.384 1.00 28.48 174 ALA B C 1
ATOM 3211 O O . ALA B 1 177 ? 3.363 61.184 20.906 1.00 29.21 174 ALA B O 1
ATOM 3213 N N . GLY B 1 178 ? 2.775 62.511 22.600 1.00 31.67 175 GLY B N 1
ATOM 3214 C CA . GLY B 1 178 ? 2.129 61.458 23.381 1.00 32.19 175 GLY B CA 1
ATOM 3215 C C . GLY B 1 178 ? 3.076 60.401 23.911 1.00 31.41 175 GLY B C 1
ATOM 3216 O O . GLY B 1 178 ? 2.663 59.283 24.190 1.00 29.93 175 GLY B O 1
ATOM 3217 N N . SER B 1 179 ? 4.357 60.721 23.983 1.00 29.86 176 SER B N 1
ATOM 3218 C CA . SER B 1 179 ? 5.323 59.752 24.430 1.00 31.03 176 SER B CA 1
ATOM 3219 C C . SER B 1 179 ? 5.284 59.620 25.964 1.00 33.68 176 SER B C 1
ATOM 3220 O O . SER B 1 179 ? 5.192 60.624 26.642 1.00 32.90 176 SER B O 1
ATOM 3223 N N . PRO B 1 180 ? 5.403 58.386 26.488 1.00 33.84 177 PRO B N 1
ATOM 3224 C CA . PRO B 1 180 ? 5.588 58.225 27.914 1.00 36.24 177 PRO B CA 1
ATOM 3225 C C . PRO B 1 180 ? 6.960 58.731 28.368 1.00 36.22 177 PRO B C 1
ATOM 3226 O O . PRO B 1 180 ? 7.145 58.855 29.569 1.00 39.12 177 PRO B O 1
ATOM 3230 N N . HIS B 1 181 ? 7.898 59.009 27.445 1.00 35.83 178 HIS B N 1
ATOM 3231 C CA . HIS B 1 181 ? 9.242 59.509 27.808 1.00 37.89 178 HIS B CA 1
ATOM 3232 C C . HIS B 1 181 ? 9.555 60.908 27.243 1.00 35.32 178 HIS B C 1
ATOM 3233 O O . HIS B 1 181 ? 10.538 61.095 26.554 1.00 35.66 178 HIS B O 1
ATOM 3240 N N . ALA B 1 182 ? 8.703 61.886 27.537 1.00 31.95 179 ALA B N 1
ATOM 3241 C CA . ALA B 1 182 ? 8.884 63.223 26.980 1.00 32.50 179 ALA B CA 1
ATOM 3242 C C . ALA B 1 182 ? 10.117 63.925 27.546 1.00 32.13 179 ALA B C 1
ATOM 3243 O O . ALA B 1 182 ? 10.547 63.684 28.692 1.00 28.66 179 ALA B O 1
ATOM 3245 N N . THR B 1 183 ? 10.647 64.840 26.752 1.00 30.41 180 THR B N 1
ATOM 3246 C CA . THR B 1 183 ? 11.855 65.601 27.121 1.00 32.06 180 THR B CA 1
ATOM 3247 C C . THR B 1 183 ? 11.700 67.087 27.000 1.00 32.01 180 THR B C 1
ATOM 3248 O O . THR B 1 183 ? 12.439 67.826 27.628 1.00 32.07 180 THR B O 1
ATOM 3252 N N . HIS B 1 184 ? 10.767 67.544 26.165 1.00 31.32 181 HIS B N 1
ATOM 3253 C CA . HIS B 1 184 ? 10.608 68.959 25.851 1.00 30.75 181 HIS B CA 1
ATOM 3254 C C . HIS B 1 184 ? 9.144 69.310 25.827 1.00 30.97 181 HIS B C 1
ATOM 3255 O O . HIS B 1 184 ? 8.249 68.436 25.756 1.00 30.11 181 HIS B O 1
ATOM 3262 N N . ALA B 1 185 ? 8.876 70.599 25.831 1.00 30.96 182 ALA B N 1
ATOM 3263 C CA . ALA B 1 185 ? 7.517 71.041 25.645 1.00 29.93 182 ALA B CA 1
ATOM 3264 C C . ALA B 1 185 ? 7.454 72.302 24.828 1.00 30.36 182 ALA B C 1
ATOM 3265 O O . ALA B 1 185 ? 8.448 73.041 24.692 1.00 30.43 182 ALA B O 1
ATOM 3267 N N . VAL B 1 186 ? 6.258 72.545 24.314 1.00 29.13 183 VAL B N 1
ATOM 3268 C CA . VAL B 1 186 ? 5.916 73.778 23.607 1.00 31.07 183 VAL B CA 1
ATOM 3269 C C . VAL B 1 186 ? 4.839 74.486 24.405 1.00 30.83 183 VAL B C 1
ATOM 3270 O O . VAL B 1 186 ? 3.781 73.921 24.678 1.00 31.79 183 VAL B O 1
ATOM 3274 N N . ALA B 1 187 ? 5.113 75.719 24.823 1.00 32.81 184 ALA B N 1
ATOM 3275 C CA . ALA B 1 187 ? 4.131 76.505 25.578 1.00 33.87 184 ALA B CA 1
ATOM 3276 C C . ALA B 1 187 ? 2.951 76.864 24.687 1.00 34.91 184 ALA B C 1
ATOM 3277 O O . ALA B 1 187 ? 3.128 77.226 23.521 1.00 35.48 184 ALA B O 1
ATOM 3279 N N . VAL B 1 188 ? 1.751 76.794 25.242 1.00 35.59 185 VAL B N 1
ATOM 3280 C CA . VAL B 1 188 ? 0.534 77.044 24.468 1.00 35.27 185 VAL B CA 1
ATOM 3281 C C . VAL B 1 188 ? -0.274 78.156 25.128 1.00 35.89 185 VAL B C 1
ATOM 3282 O O . VAL B 1 188 ? -0.559 78.093 26.336 1.00 35.33 185 VAL B O 1
ATOM 3286 N N . ASP B 1 189 ? -0.632 79.178 24.360 1.00 35.44 186 ASP B N 1
ATOM 3287 C CA . ASP B 1 189 ? -1.466 80.254 24.913 1.00 35.22 186 ASP B CA 1
ATOM 3288 C C . ASP B 1 189 ? -2.964 79.949 24.742 1.00 35.43 186 ASP B C 1
ATOM 3289 O O . ASP B 1 189 ? -3.359 79.026 23.995 1.00 35.21 186 ASP B O 1
ATOM 3294 N N . ASP B 1 190 ? -3.789 80.724 25.430 1.00 34.46 187 ASP B N 1
ATOM 3295 C CA . ASP B 1 190 ? -5.268 80.623 25.329 1.00 36.23 187 ASP B CA 1
ATOM 3296 C C . ASP B 1 190 ? -5.831 80.644 23.917 1.00 36.12 187 ASP B C 1
ATOM 3297 O O . ASP B 1 190 ? -6.716 79.871 23.591 1.00 35.58 187 ASP B O 1
ATOM 3302 N N . ASP B 1 191 ? -5.359 81.554 23.086 1.00 36.62 188 ASP B N 1
ATOM 3303 C CA . ASP B 1 191 ? -5.816 81.570 21.699 1.00 36.16 188 ASP B CA 1
ATOM 3304 C C . ASP B 1 191 ? -5.588 80.210 21.002 1.00 33.60 188 ASP B C 1
ATOM 3305 O O . ASP B 1 191 ? -6.472 79.668 20.345 1.00 32.87 188 ASP B O 1
ATOM 3310 N N . SER B 1 192 ? -4.398 79.664 21.166 1.00 31.61 189 SER B N 1
ATOM 3311 C CA . SER B 1 192 ? -4.036 78.411 20.523 1.00 33.11 189 SER B CA 1
ATOM 3312 C C . SER B 1 192 ? -4.819 77.217 21.075 1.00 33.12 189 SER B C 1
ATOM 3313 O O . SER B 1 192 ? -5.274 76.357 20.328 1.00 31.70 189 SER B O 1
ATOM 3316 N N . ARG B 1 193 ? -4.987 77.186 22.391 1.00 34.38 190 ARG B N 1
ATOM 3317 C CA . ARG B 1 193 ? -5.832 76.191 23.028 1.00 36.06 190 ARG B CA 1
ATOM 3318 C C . ARG B 1 193 ? -7.241 76.228 22.440 1.00 34.18 190 ARG B C 1
ATOM 3319 O O . ARG B 1 193 ? -7.780 75.198 22.076 1.00 35.37 190 ARG B O 1
ATOM 3327 N N . ASP B 1 194 ? -7.836 77.406 22.370 1.00 33.68 191 ASP B N 1
ATOM 3328 C CA . ASP B 1 194 ? -9.204 77.543 21.879 1.00 34.30 191 ASP B CA 1
ATOM 3329 C C . ASP B 1 194 ? -9.324 77.108 20.421 1.00 35.20 191 ASP B C 1
ATOM 3330 O O . ASP B 1 194 ? -10.276 76.426 20.061 1.00 33.60 191 ASP B O 1
ATOM 3335 N N . ARG B 1 195 ? -8.351 77.484 19.607 1.00 32.59 192 ARG B N 1
ATOM 3336 C CA . ARG B 1 195 ? -8.298 76.993 18.210 1.00 34.88 192 ARG B CA 1
ATOM 3337 C C . ARG B 1 195 ? -8.154 75.462 18.149 1.00 34.66 192 ARG B C 1
ATOM 3338 O O . ARG B 1 195 ? -8.828 74.808 17.377 1.00 36.10 192 ARG B O 1
ATOM 3346 N N . ALA B 1 196 ? -7.283 74.895 18.963 1.00 33.01 193 ALA B N 1
ATOM 3347 C CA . ALA B 1 196 ? -7.103 73.449 18.972 1.00 35.67 193 ALA B CA 1
ATOM 3348 C C . ALA B 1 196 ? -8.381 72.717 19.401 1.00 35.11 193 ALA B C 1
ATOM 3349 O O . ALA B 1 196 ? -8.681 71.628 18.883 1.00 34.94 193 ALA B O 1
ATOM 3351 N N . VAL B 1 197 ? -9.140 73.312 20.317 1.00 33.24 194 VAL B N 1
ATOM 3352 C CA . VAL B 1 197 ? -10.394 72.708 20.714 1.00 34.73 194 VAL B CA 1
ATOM 3353 C C . VAL B 1 197 ? -11.376 72.674 19.543 1.00 37.65 194 VAL B C 1
ATOM 3354 O O . VAL B 1 197 ? -12.052 71.651 19.314 1.00 34.93 194 VAL B O 1
ATOM 3358 N N . ARG B 1 198 ? -11.453 73.780 18.809 1.00 37.26 195 ARG B N 1
ATOM 3359 C CA . ARG B 1 198 ? -12.284 73.807 17.636 1.00 41.25 195 ARG B CA 1
ATOM 3360 C C . ARG B 1 198 ? -11.777 72.744 16.630 1.00 39.03 195 ARG B C 1
ATOM 3361 O O . ARG B 1 198 ? -12.565 72.009 16.094 1.00 40.62 195 ARG B O 1
ATOM 3369 N N . SER B 1 199 ? -10.470 72.632 16.422 1.00 37.62 196 SER B N 1
ATOM 3370 C CA . SER B 1 199 ? -9.928 71.659 15.474 1.00 38.98 196 SER B CA 1
ATOM 3371 C C . SER B 1 199 ? -10.285 70.221 15.860 1.00 41.26 196 SER B C 1
ATOM 3372 O O . SER B 1 199 ? -10.794 69.437 15.026 1.00 40.45 196 SER B O 1
ATOM 3375 N N . LEU B 1 200 ? -10.037 69.864 17.114 1.00 37.18 197 LEU B N 1
ATOM 3376 C CA . LEU B 1 200 ? -10.380 68.531 17.560 1.00 38.54 197 LEU B CA 1
ATOM 3377 C C . LEU B 1 200 ? -11.885 68.263 17.477 1.00 38.93 197 LEU B C 1
ATOM 3378 O O . LEU B 1 200 ? -12.313 67.156 17.071 1.00 37.32 197 LEU B O 1
ATOM 3383 N N . ALA B 1 201 ? -12.678 69.259 17.811 1.00 37.16 198 ALA B N 1
ATOM 3384 C CA . ALA B 1 201 ? -14.129 69.103 17.789 1.00 40.91 198 ALA B CA 1
ATOM 3385 C C . ALA B 1 201 ? -14.665 68.889 16.364 1.00 42.95 198 ALA B C 1
ATOM 3386 O O . ALA B 1 201 ? -15.779 68.389 16.192 1.00 41.19 198 ALA B O 1
ATOM 3388 N N . ALA B 1 202 ? -13.868 69.266 15.359 1.00 40.85 199 ALA B N 1
ATOM 3389 C CA . ALA B 1 202 ? -14.241 69.072 13.961 1.00 41.59 199 ALA B CA 1
ATOM 3390 C C . ALA B 1 202 ? -14.282 67.587 13.616 1.00 40.87 199 ALA B C 1
ATOM 3391 O O . ALA B 1 202 ? -14.918 67.213 12.649 1.00 44.81 199 ALA B O 1
ATOM 3393 N N . HIS B 1 203 ? -13.590 66.746 14.392 1.00 38.14 200 HIS B N 1
ATOM 3394 C CA . HIS B 1 203 ? -13.710 65.288 14.303 1.00 38.84 200 HIS B CA 1
ATOM 3395 C C . HIS B 1 203 ? -15.020 64.864 14.929 1.00 43.00 200 HIS B C 1
ATOM 3396 O O . HIS B 1 203 ? -15.035 64.111 15.914 1.00 40.15 200 HIS B O 1
ATOM 3403 N N . ASP B 1 204 ? -16.117 65.376 14.362 1.00 42.50 201 ASP B N 1
ATOM 3404 C CA . ASP B 1 204 ? -17.411 65.373 15.081 1.00 47.08 201 ASP B CA 1
ATOM 3405 C C . ASP B 1 204 ? -18.014 63.963 15.157 1.00 46.92 201 ASP B C 1
ATOM 3406 O O . ASP B 1 204 ? -18.454 63.506 16.240 1.00 42.66 201 ASP B O 1
ATOM 3411 N N . ARG B 1 205 ? -18.020 63.277 14.009 1.00 42.18 202 ARG B N 1
ATOM 3412 C CA . ARG B 1 205 ? -18.582 61.931 13.953 1.00 47.40 202 ARG B CA 1
ATOM 3413 C C . ARG B 1 205 ? -17.687 60.989 14.725 1.00 45.67 202 ARG B C 1
ATOM 3414 O O . ARG B 1 205 ? -18.161 60.133 15.455 1.00 43.74 202 ARG B O 1
ATOM 3422 N N . TYR B 1 206 ? -16.379 61.196 14.622 1.00 43.83 203 TYR B N 1
ATOM 3423 C CA . TYR B 1 206 ? -15.457 60.334 15.323 1.00 44.63 203 TYR B CA 1
ATOM 3424 C C . TYR B 1 206 ? -15.627 60.417 16.838 1.00 41.63 203 TYR B C 1
ATOM 3425 O O . TYR B 1 206 ? -15.760 59.393 17.519 1.00 42.71 203 TYR B O 1
ATOM 3434 N N . LEU B 1 207 ? -15.576 61.632 17.362 1.00 41.59 204 LEU B N 1
ATOM 3435 C CA . LEU B 1 207 ? -15.778 61.878 18.820 1.00 45.75 204 LEU B CA 1
ATOM 3436 C C . LEU B 1 207 ? -17.178 61.458 19.274 1.00 46.00 204 LEU B C 1
ATOM 3437 O O . LEU B 1 207 ? -17.351 60.909 20.372 1.00 43.20 204 LEU B O 1
ATOM 3442 N N . GLY B 1 208 ? -18.176 61.711 18.419 1.00 48.14 205 GLY B N 1
ATOM 3443 C CA . GLY B 1 208 ? -19.555 61.318 18.708 1.00 50.77 205 GLY B CA 1
ATOM 3444 C C . GLY B 1 208 ? -19.706 59.817 18.883 1.00 53.08 205 GLY B C 1
ATOM 3445 O O . GLY B 1 208 ? -20.549 59.370 19.665 1.00 54.19 205 GLY B O 1
ATOM 3446 N N . SER B 1 209 ? -18.888 59.042 18.162 1.00 52.33 206 SER B N 1
ATOM 3447 C CA . SER B 1 209 ? -18.864 57.585 18.311 1.00 57.17 206 SER B CA 1
ATOM 3448 C C . SER B 1 209 ? -18.187 57.117 19.608 1.00 61.77 206 SER B C 1
ATOM 3449 O O . SER B 1 209 ? -18.537 56.075 20.125 1.00 64.18 206 SER B O 1
ATOM 3452 N N . LEU B 1 210 ? -17.212 57.871 20.117 1.00 68.69 207 LEU B N 1
ATOM 3453 C CA . LEU B 1 210 ? -16.389 57.420 21.262 1.00 71.57 207 LEU B CA 1
ATOM 3454 C C . LEU B 1 210 ? -17.052 57.611 22.625 1.00 74.43 207 LEU B C 1
ATOM 3455 O O . LEU B 1 210 ? -16.975 56.741 23.483 1.00 77.59 207 LEU B O 1
ATOM 3460 N N . SER B 1 211 ? -17.659 58.770 22.838 1.00 79.41 208 SER B N 1
ATOM 3461 C CA . SER B 1 211 ? -18.513 58.981 23.998 1.00 81.57 208 SER B CA 1
ATOM 3462 C C . SER B 1 211 ? -19.781 59.645 23.473 1.00 86.24 208 SER B C 1
ATOM 3463 O O . SER B 1 211 ? -19.873 59.963 22.282 1.00 86.20 208 SER B O 1
ATOM 3466 N N . ASP B 1 212 ? -20.765 59.832 24.344 1.00 89.82 209 ASP B N 1
ATOM 3467 C CA . ASP B 1 212 ? -21.990 60.514 23.947 1.00 93.03 209 ASP B CA 1
ATOM 3468 C C . ASP B 1 212 ? -22.113 61.895 24.642 1.00 86.67 209 ASP B C 1
ATOM 3469 O O . ASP B 1 212 ? -23.204 62.450 24.750 1.00 90.37 209 ASP B O 1
ATOM 3474 N N . ASP B 1 213 ? -20.982 62.454 25.081 1.00 83.34 210 ASP B N 1
ATOM 3475 C CA . ASP B 1 213 ? -20.898 63.876 25.435 1.00 77.20 210 ASP B CA 1
ATOM 3476 C C . ASP B 1 213 ? -20.821 64.702 24.158 1.00 72.88 210 ASP B C 1
ATOM 3477 O O . ASP B 1 213 ? -20.307 64.224 23.152 1.00 66.91 210 ASP B O 1
ATOM 3482 N N . PRO B 1 214 ? -21.317 65.950 24.187 1.00 69.24 211 PRO B N 1
ATOM 3483 C CA . PRO B 1 214 ? -21.086 66.842 23.048 1.00 66.99 211 PRO B CA 1
ATOM 3484 C C . PRO B 1 214 ? -19.608 66.856 22.661 1.00 64.84 211 PRO B C 1
ATOM 3485 O O . PRO B 1 214 ? -18.752 66.934 23.553 1.00 62.48 211 PRO B O 1
ATOM 3489 N N . PRO B 1 215 ? -19.301 66.726 21.354 1.00 62.14 212 PRO B N 1
ATOM 3490 C CA . PRO B 1 215 ? -17.894 66.717 20.977 1.00 58.69 212 PRO B CA 1
ATOM 3491 C C . PRO B 1 215 ? -17.086 67.939 21.460 1.00 55.75 212 PRO B C 1
ATOM 3492 O O . PRO B 1 215 ? -15.916 67.783 21.858 1.00 47.37 212 PRO B O 1
ATOM 3496 N N . GLN B 1 216 ? -17.694 69.121 21.416 1.00 52.84 213 GLN B N 1
ATOM 3497 C CA . GLN B 1 216 ? -17.080 70.352 21.915 1.00 56.30 213 GLN B CA 1
ATOM 3498 C C . GLN B 1 216 ? -16.624 70.250 23.395 1.00 56.01 213 GLN B C 1
ATOM 3499 O O . GLN B 1 216 ? -15.510 70.701 23.744 1.00 51.47 213 GLN B O 1
ATOM 3505 N N . GLU B 1 217 ? -17.500 69.706 24.247 1.00 53.26 214 GLU B N 1
ATOM 3506 C CA . GLU B 1 217 ? -17.186 69.457 25.667 1.00 56.28 214 GLU B CA 1
ATOM 3507 C C . GLU B 1 217 ? -16.054 68.469 25.781 1.00 53.27 214 GLU B C 1
ATOM 3508 O O . GLU B 1 217 ? -15.117 68.651 26.552 1.00 48.22 214 GLU B O 1
ATOM 3514 N N . ARG B 1 218 ? -16.197 67.373 25.045 1.00 51.28 215 ARG B N 1
ATOM 3515 C CA . ARG B 1 218 ? -15.225 66.303 25.084 1.00 50.60 215 ARG B CA 1
ATOM 3516 C C . ARG B 1 218 ? -13.855 66.832 24.630 1.00 44.73 215 ARG B C 1
ATOM 3517 O O . ARG B 1 218 ? -12.815 66.477 25.225 1.00 38.49 215 ARG B O 1
ATOM 3525 N N . ALA B 1 219 ? -13.851 67.667 23.586 1.00 42.85 216 ALA B N 1
ATOM 3526 C CA . ALA B 1 219 ? -12.593 68.208 23.061 1.00 42.78 216 ALA B CA 1
ATOM 3527 C C . ALA B 1 219 ? -11.936 69.093 24.134 1.00 42.44 216 ALA B C 1
ATOM 3528 O O . ALA B 1 219 ? -10.741 68.982 24.401 1.00 40.77 216 ALA B O 1
ATOM 3530 N N . ARG B 1 220 ? -12.726 69.956 24.744 1.00 43.51 217 ARG B N 1
ATOM 3531 C CA . ARG B 1 220 ? -12.203 70.810 25.784 1.00 48.80 217 ARG B CA 1
ATOM 3532 C C . ARG B 1 220 ? -11.586 70.007 26.944 1.00 45.73 217 ARG B C 1
ATOM 3533 O O . ARG B 1 220 ? -10.515 70.375 27.406 1.00 39.14 217 ARG B O 1
ATOM 3541 N N . PHE B 1 221 ? -12.229 68.916 27.371 1.00 41.86 218 PHE B N 1
ATOM 3542 C CA . PHE B 1 221 ? -11.713 68.099 28.472 1.00 42.94 218 PHE B CA 1
ATOM 3543 C C . PHE B 1 221 ? -10.424 67.393 28.095 1.00 40.56 218 PHE B C 1
ATOM 3544 O O . PHE B 1 221 ? -9.437 67.433 28.826 1.00 37.50 218 PHE B O 1
ATOM 3552 N N . ILE B 1 222 ? -10.422 66.737 26.944 1.00 37.65 219 ILE B N 1
ATOM 3553 C CA . ILE B 1 222 ? -9.226 66.044 26.497 1.00 38.64 219 ILE B CA 1
ATOM 3554 C C . ILE B 1 222 ? -8.027 66.992 26.393 1.00 36.65 219 ILE B C 1
ATOM 3555 O O . ILE B 1 222 ? -6.918 66.670 26.855 1.00 33.05 219 ILE B O 1
ATOM 3560 N N . LEU B 1 223 ? -8.221 68.141 25.744 1.00 36.05 220 LEU B N 1
ATOM 3561 C CA . LEU B 1 223 ? -7.076 69.046 25.522 1.00 36.49 220 LEU B CA 1
ATOM 3562 C C . LEU B 1 223 ? -6.685 69.806 26.811 1.00 35.04 220 LEU B C 1
ATOM 3563 O O . LEU B 1 223 ? -5.516 70.123 27.011 1.00 34.36 220 LEU B O 1
ATOM 3568 N N . GLY B 1 224 ? -7.645 70.091 27.669 1.00 35.65 221 GLY B N 1
ATOM 3569 C CA . GLY B 1 224 ? -7.341 70.596 29.012 1.00 36.00 221 GLY B CA 1
ATOM 3570 C C . GLY B 1 224 ? -6.454 69.632 29.790 1.00 35.76 221 GLY B C 1
ATOM 3571 O O . GLY B 1 224 ? -5.491 70.003 30.447 1.00 37.81 221 GLY B O 1
ATOM 3572 N N . HIS B 1 225 ? -6.784 68.367 29.715 1.00 37.85 222 HIS B N 1
ATOM 3573 C CA . HIS B 1 225 ? -6.005 67.340 30.373 1.00 38.28 222 HIS B CA 1
ATOM 3574 C C . HIS B 1 225 ? -4.578 67.249 29.791 1.00 37.01 222 HIS B C 1
ATOM 3575 O O . HIS B 1 225 ? -3.583 67.195 30.531 1.00 35.46 222 HIS B O 1
ATOM 3582 N N . LEU B 1 226 ? -4.468 67.331 28.464 1.00 31.51 223 LEU B N 1
ATOM 3583 C CA . LEU B 1 226 ? -3.161 67.325 27.805 1.00 31.75 223 LEU B CA 1
ATOM 3584 C C . LEU B 1 226 ? -2.266 68.481 28.275 1.00 30.14 223 LEU B C 1
ATOM 3585 O O . LEU B 1 226 ? -1.074 68.286 28.561 1.00 32.61 223 LEU B O 1
ATOM 3590 N N . LEU B 1 227 ? -2.823 69.679 28.313 1.00 28.02 224 LEU B N 1
ATOM 3591 C CA . LEU B 1 227 ? -2.057 70.859 28.654 1.00 31.61 224 LEU B CA 1
ATOM 3592 C C . LEU B 1 227 ? -1.680 70.855 30.131 1.00 31.66 224 LEU B C 1
ATOM 3593 O O . LEU B 1 227 ? -0.580 71.225 30.504 1.00 32.12 224 LEU B O 1
ATOM 3598 N N . ALA B 1 228 ? -2.603 70.397 30.950 1.00 34.16 225 ALA B N 1
ATOM 3599 C CA . ALA B 1 228 ? -2.400 70.357 32.406 1.00 37.19 225 ALA B CA 1
ATOM 3600 C C . ALA B 1 228 ? -1.414 69.250 32.809 1.00 39.47 225 ALA B C 1
ATOM 3601 O O . ALA B 1 228 ? -0.763 69.361 33.859 1.00 37.99 225 ALA B O 1
ATOM 3603 N N . ALA B 1 229 ? -1.272 68.199 31.998 1.00 37.47 226 ALA B N 1
ATOM 3604 C CA . ALA B 1 229 ? -0.289 67.149 32.337 1.00 38.50 226 ALA B CA 1
ATOM 3605 C C . ALA B 1 229 ? 1.148 67.698 32.267 1.00 39.80 226 ALA B C 1
ATOM 3606 O O . ALA B 1 229 ? 2.033 67.244 32.973 1.00 41.32 226 ALA B O 1
ATOM 3608 N N . THR B 1 230 ? 1.364 68.687 31.411 1.00 36.09 227 THR B N 1
ATOM 3609 C CA . THR B 1 230 ? 2.676 69.214 31.123 1.00 35.12 227 THR B CA 1
ATOM 3610 C C . THR B 1 230 ? 3.064 70.314 32.078 1.00 36.98 227 THR B C 1
ATOM 3611 O O . THR B 1 230 ? 4.213 70.399 32.491 1.00 34.72 227 THR B O 1
ATOM 3615 N N . ALA B 1 231 ? 2.098 71.159 32.435 1.00 35.78 228 ALA B N 1
ATOM 3616 C CA . ALA B 1 231 ? 2.365 72.344 33.235 1.00 37.63 228 ALA B CA 1
ATOM 3617 C C . ALA B 1 231 ? 3.277 72.150 34.455 1.00 37.58 228 ALA B C 1
ATOM 3618 O O . ALA B 1 231 ? 4.226 72.901 34.599 1.00 41.05 228 ALA B O 1
ATOM 3620 N N . PRO B 1 232 ? 3.014 71.143 35.319 1.00 37.68 229 PRO B N 1
ATOM 3621 C CA . PRO B 1 232 ? 3.831 70.943 36.558 1.00 39.19 229 PRO B CA 1
ATOM 3622 C C . PRO B 1 232 ? 5.278 70.555 36.251 1.00 40.20 229 PRO B C 1
ATOM 3623 O O . PRO B 1 232 ? 6.164 70.742 37.053 1.00 38.88 229 PRO B O 1
ATOM 3627 N N . ARG B 1 233 ? 5.543 70.044 35.068 1.00 40.32 230 ARG B N 1
ATOM 3628 C CA . ARG B 1 233 ? 6.941 69.745 34.740 1.00 41.78 230 ARG B CA 1
ATOM 3629 C C . ARG B 1 233 ? 7.527 70.777 33.771 1.00 41.80 230 ARG B C 1
ATOM 3630 O O . ARG B 1 233 ? 8.577 70.548 33.137 1.00 40.11 230 ARG B O 1
ATOM 3638 N N . PHE B 1 234 ? 6.854 71.915 33.652 1.00 38.19 231 PHE B N 1
ATOM 3639 C CA . PHE B 1 234 ? 7.224 72.903 32.657 1.00 37.23 231 PHE B CA 1
ATOM 3640 C C . PHE B 1 234 ? 7.068 74.299 33.245 1.00 37.95 231 PHE B C 1
ATOM 3641 O O . PHE B 1 234 ? 6.574 75.235 32.603 1.00 40.32 231 PHE B O 1
ATOM 3649 N N . GLY B 1 235 ? 7.498 74.452 34.484 1.00 39.41 232 GLY B N 1
ATOM 3650 C CA . GLY B 1 235 ? 7.458 75.754 35.127 1.00 40.26 232 GLY B CA 1
ATOM 3651 C C . GLY B 1 235 ? 6.053 76.279 35.327 1.00 40.60 232 GLY B C 1
ATOM 3652 O O . GLY B 1 235 ? 5.858 77.489 35.392 1.00 40.19 232 GLY B O 1
ATOM 3653 N N . GLY B 1 236 ? 5.067 75.380 35.435 1.00 40.02 233 GLY B N 1
ATOM 3654 C CA . GLY B 1 236 ? 3.676 75.804 35.627 1.00 39.90 233 GLY B CA 1
ATOM 3655 C C . GLY B 1 236 ? 3.025 76.305 34.350 1.00 41.14 233 GLY B C 1
ATOM 3656 O O . GLY B 1 236 ? 1.886 76.799 34.377 1.00 39.90 233 GLY B O 1
ATOM 3657 N N . ARG B 1 237 ? 3.712 76.164 33.216 1.00 38.53 234 ARG B N 1
ATOM 3658 C CA . ARG B 1 237 ? 3.148 76.591 31.931 1.00 41.69 234 ARG B CA 1
ATOM 3659 C C . ARG B 1 237 ? 2.415 75.476 31.170 1.00 37.94 234 ARG B C 1
ATOM 3660 O O . ARG B 1 237 ? 2.969 74.400 30.920 1.00 34.75 234 ARG B O 1
ATOM 3668 N N . ASP B 1 238 ? 1.187 75.756 30.760 1.00 37.89 235 ASP B N 1
ATOM 3669 C CA . ASP B 1 238 ? 0.435 74.848 29.909 1.00 37.46 235 ASP B CA 1
ATOM 3670 C C . ASP B 1 238 ? 1.224 74.669 28.607 1.00 35.60 235 ASP B C 1
ATOM 3671 O O . ASP B 1 238 ? 1.829 75.597 28.077 1.00 33.29 235 ASP B O 1
ATOM 3676 N N . GLY B 1 239 ? 1.277 73.438 28.153 1.00 35.35 236 GLY B N 1
ATOM 3677 C CA . GLY B 1 239 ? 2.047 73.118 26.957 1.00 33.77 236 GLY B CA 1
ATOM 3678 C C . GLY B 1 239 ? 1.788 71.726 26.484 1.00 31.86 236 GLY B C 1
ATOM 3679 O O . GLY B 1 239 ? 1.025 70.988 27.120 1.00 30.13 236 GLY B O 1
ATOM 3680 N N . VAL B 1 240 ? 2.387 71.372 25.339 1.00 29.13 237 VAL B N 1
ATOM 3681 C CA . VAL B 1 240 ? 2.290 70.023 24.795 1.00 29.07 237 VAL B CA 1
ATOM 3682 C C . VAL B 1 240 ? 3.686 69.435 24.929 1.00 27.20 237 VAL B C 1
ATOM 3683 O O . VAL B 1 240 ? 4.641 70.079 24.552 1.00 25.37 237 VAL B O 1
ATOM 3687 N N . ALA B 1 241 ? 3.791 68.240 25.516 1.00 28.82 238 ALA B N 1
ATOM 3688 C CA . ALA B 1 241 ? 5.054 67.545 25.746 1.00 28.94 238 ALA B CA 1
ATOM 3689 C C . ALA B 1 241 ? 5.420 66.711 24.492 1.00 28.03 238 ALA B C 1
ATOM 3690 O O . ALA B 1 241 ? 4.527 66.175 23.836 1.00 25.51 238 ALA B O 1
ATOM 3692 N N . PHE B 1 242 ? 6.725 66.645 24.180 1.00 27.40 239 PHE B N 1
ATOM 3693 C CA . PHE B 1 242 ? 7.278 65.826 23.107 1.00 28.62 239 PHE B CA 1
ATOM 3694 C C . PHE B 1 242 ? 8.534 65.150 23.589 1.00 30.72 239 PHE B C 1
ATOM 3695 O O . PHE B 1 242 ? 9.311 65.713 24.342 1.00 30.03 239 PHE B O 1
ATOM 3703 N N . GLN B 1 243 ? 8.773 63.958 23.070 1.00 31.06 240 GLN B N 1
ATOM 3704 C CA . GLN B 1 243 ? 10.064 63.331 23.176 1.00 31.07 240 GLN B CA 1
ATOM 3705 C C . GLN B 1 243 ? 10.881 63.667 21.937 1.00 30.90 240 GLN B C 1
ATOM 3706 O O . GLN B 1 243 ? 10.481 63.359 20.807 1.00 28.48 240 GLN B O 1
ATOM 3712 N N . ILE B 1 244 ? 12.039 64.288 22.128 1.00 32.80 241 ILE B N 1
ATOM 3713 C CA . ILE B 1 244 ? 12.849 64.671 20.987 1.00 36.24 241 ILE B CA 1
ATOM 3714 C C . ILE B 1 244 ? 13.895 63.635 20.694 1.00 36.89 241 ILE B C 1
ATOM 3715 O O . ILE B 1 244 ? 14.547 63.169 21.597 1.00 33.73 241 ILE B O 1
ATOM 3720 N N . VAL B 1 245 ? 14.064 63.349 19.406 1.00 40.32 242 VAL B N 1
ATOM 3721 C CA . VAL B 1 245 ? 15.146 62.511 18.886 1.00 44.15 242 VAL B CA 1
ATOM 3722 C C . VAL B 1 245 ? 15.968 63.303 17.875 1.00 44.23 242 VAL B C 1
ATOM 3723 O O . VAL B 1 245 ? 15.394 63.722 16.839 1.00 43.44 242 VAL B O 1
ATOM 3727 N N . MET C 1 4 ? 11.038 45.517 37.310 1.00 63.72 1 MET C N 1
ATOM 3728 C CA . MET C 1 4 ? 10.095 44.772 38.204 1.00 67.83 1 MET C CA 1
ATOM 3729 C C . MET C 1 4 ? 9.761 45.584 39.450 1.00 68.39 1 MET C C 1
ATOM 3730 O O . MET C 1 4 ? 10.661 46.068 40.140 1.00 64.82 1 MET C O 1
ATOM 3735 N N . ALA C 1 5 ? 8.467 45.710 39.737 1.00 66.07 2 ALA C N 1
ATOM 3736 C CA . ALA C 1 5 ? 8.013 46.414 40.946 1.00 67.39 2 ALA C CA 1
ATOM 3737 C C . ALA C 1 5 ? 8.601 45.791 42.232 1.00 66.82 2 ALA C C 1
ATOM 3738 O O . ALA C 1 5 ? 8.824 44.574 42.323 1.00 65.31 2 ALA C O 1
ATOM 3740 N N . ASP C 1 6 ? 8.841 46.641 43.217 1.00 66.80 3 ASP C N 1
ATOM 3741 C CA . ASP C 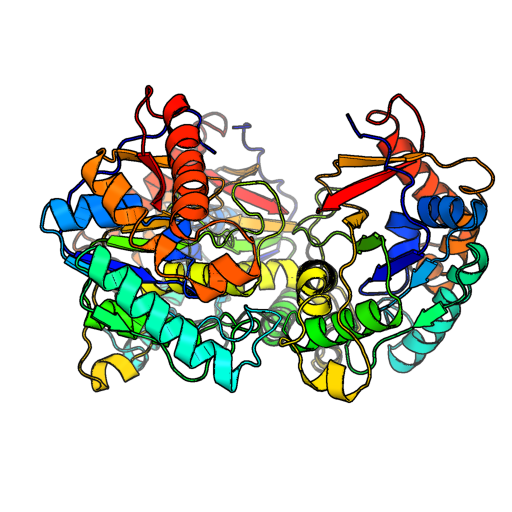1 6 ? 9.311 46.208 44.538 1.00 69.23 3 ASP C CA 1
ATOM 3742 C C . ASP C 1 6 ? 8.189 45.781 45.497 1.00 67.27 3 ASP C C 1
ATOM 3743 O O . ASP C 1 6 ? 8.440 45.071 46.466 1.00 69.58 3 ASP C O 1
ATOM 3748 N N . THR C 1 7 ? 6.964 46.242 45.243 1.00 62.39 4 THR C N 1
ATOM 3749 C CA . THR C 1 7 ? 5.769 45.741 45.934 1.00 59.66 4 THR C CA 1
ATOM 3750 C C . THR C 1 7 ? 4.732 45.303 44.892 1.00 54.72 4 THR C C 1
ATOM 3751 O O . THR C 1 7 ? 4.299 46.135 44.102 1.00 52.63 4 THR C O 1
ATOM 3755 N N . LEU C 1 8 ? 4.366 44.016 44.876 1.00 49.66 5 LEU C N 1
ATOM 3756 C CA . LEU C 1 8 ? 3.341 43.517 43.945 1.00 47.03 5 LEU C CA 1
ATOM 3757 C C . LEU C 1 8 ? 1.959 43.657 44.563 1.00 47.19 5 LEU C C 1
ATOM 3758 O O . LEU C 1 8 ? 1.764 43.381 45.756 1.00 50.79 5 LEU C O 1
ATOM 3763 N N . LEU C 1 9 ? 1.016 44.143 43.765 1.00 45.19 6 LEU C N 1
ATOM 3764 C CA . LEU C 1 9 ? -0.350 44.377 44.221 1.00 44.97 6 LEU C CA 1
ATOM 3765 C C . LEU C 1 9 ? -1.132 43.108 43.967 1.00 44.99 6 LEU C C 1
ATOM 3766 O O . LEU C 1 9 ? -0.727 42.264 43.152 1.00 42.05 6 LEU C O 1
ATOM 3771 N N . GLU C 1 10 ? -2.269 42.968 44.636 1.00 44.64 7 GLU C N 1
ATOM 3772 C CA . GLU C 1 10 ? -3.068 41.800 44.432 1.00 47.12 7 GLU C CA 1
ATOM 3773 C C . GLU C 1 10 ? -3.807 41.934 43.120 1.00 45.93 7 GLU C C 1
ATOM 3774 O O . GLU C 1 10 ? -4.369 42.983 42.826 1.00 45.19 7 GLU C O 1
ATOM 3780 N N . LEU C 1 11 ? -3.825 40.875 42.334 1.00 45.76 8 LEU C N 1
ATOM 3781 C CA . LEU C 1 11 ? -4.599 40.910 41.102 1.00 46.00 8 LEU C CA 1
ATOM 3782 C C . LEU C 1 11 ? -6.069 41.004 41.477 1.00 47.36 8 LEU C C 1
ATOM 3783 O O . LEU C 1 11 ? -6.570 40.150 42.178 1.00 50.17 8 LEU C O 1
ATOM 3788 N N . PRO C 1 12 ? -6.767 42.058 41.034 1.00 54.68 9 PRO C N 1
ATOM 3789 C CA . PRO C 1 12 ? -8.211 42.153 41.310 1.00 56.15 9 PRO C CA 1
ATOM 3790 C C . PRO C 1 12 ? -8.923 40.932 40.753 1.00 59.64 9 PRO C C 1
ATOM 3791 O O . PRO C 1 12 ? -8.540 40.463 39.675 1.00 62.87 9 PRO C O 1
ATOM 3795 N N . ASP C 1 13 ? -9.947 40.436 41.446 1.00 63.18 10 ASP C N 1
ATOM 3796 C CA . ASP C 1 13 ? -10.548 39.123 41.110 1.00 67.62 10 ASP C CA 1
ATOM 3797 C C . ASP C 1 13 ? -11.991 39.204 40.532 1.00 62.57 10 ASP C C 1
ATOM 3798 O O . ASP C 1 13 ? -12.879 38.416 40.825 1.00 65.00 10 ASP C O 1
ATOM 3803 N N . ASP C 1 14 ? -12.158 40.143 39.634 1.00 61.08 11 ASP C N 1
ATOM 3804 C CA . ASP C 1 14 ? -13.418 40.421 38.987 1.00 59.47 11 ASP C CA 1
ATOM 3805 C C . ASP C 1 14 ? -13.493 39.766 37.579 1.00 52.37 11 ASP C C 1
ATOM 3806 O O . ASP C 1 14 ? -13.682 40.467 36.594 1.00 52.24 11 ASP C O 1
ATOM 3811 N N . PHE C 1 15 ? -13.338 38.437 37.494 1.00 44.23 12 PHE C N 1
ATOM 3812 C CA . PHE C 1 15 ? -13.418 37.721 36.230 1.00 40.79 12 PHE C CA 1
ATOM 3813 C C . PHE C 1 15 ? -13.809 36.284 36.453 1.00 40.95 12 PHE C C 1
ATOM 3814 O O . PHE C 1 15 ? -13.462 35.686 37.494 1.00 39.28 12 PHE C O 1
ATOM 3822 N N . SER C 1 16 ? -14.565 35.730 35.507 1.00 35.72 13 SER C N 1
ATOM 3823 C CA . SER C 1 16 ? -14.970 34.346 35.632 1.00 38.29 13 SER C CA 1
ATOM 3824 C C . SER C 1 16 ? -14.582 33.479 34.453 1.00 34.27 13 SER C C 1
ATOM 3825 O O . SER C 1 16 ? -14.746 32.261 34.532 1.00 34.58 13 SER C O 1
ATOM 3828 N N . ARG C 1 17 ? -14.097 34.099 33.381 1.00 30.01 14 ARG C N 1
ATOM 3829 C CA . ARG C 1 17 ? -13.646 33.369 32.222 1.00 30.05 14 ARG C CA 1
ATOM 3830 C C . ARG C 1 17 ? -12.250 33.884 31.881 1.00 29.06 14 ARG C C 1
ATOM 3831 O O . ARG C 1 17 ? -12.004 35.117 31.803 1.00 28.40 14 ARG C O 1
ATOM 3839 N N . VAL C 1 18 ? -11.345 32.923 31.706 1.00 27.28 15 VAL C N 1
ATOM 3840 C CA . VAL C 1 18 ? -9.964 33.170 31.367 1.00 26.79 15 VAL C CA 1
ATOM 3841 C C . VAL C 1 18 ? -9.549 32.431 30.095 1.00 26.37 15 VAL C C 1
ATOM 3842 O O . VAL C 1 18 ? -9.858 31.243 29.944 1.00 27.41 15 VAL C O 1
ATOM 3846 N N . LEU C 1 19 ? -8.820 33.127 29.235 1.00 24.66 16 LEU C N 1
ATOM 3847 C CA . LEU C 1 19 ? -8.216 32.498 28.035 1.00 25.67 16 LEU C CA 1
ATOM 3848 C C . LEU C 1 19 ? -6.711 32.746 28.086 1.00 23.02 16 LEU C C 1
ATOM 3849 O O . LEU C 1 19 ? -6.270 33.856 28.078 1.00 23.09 16 LEU C O 1
ATOM 3854 N N . ALA C 1 20 ? -5.946 31.682 28.161 1.00 24.54 17 ALA C N 1
ATOM 3855 C CA . ALA C 1 20 ? -4.464 31.753 28.130 1.00 25.27 17 ALA C CA 1
ATOM 3856 C C . ALA C 1 20 ? -4.047 31.491 26.688 1.00 25.93 17 ALA C C 1
ATOM 3857 O O . ALA C 1 20 ? -4.481 30.496 26.118 1.00 26.59 17 ALA C O 1
ATOM 3859 N N . ILE C 1 21 ? -3.218 32.365 26.140 1.00 24.15 18 ILE C N 1
ATOM 3860 C CA . ILE C 1 21 ? -2.722 32.260 24.790 1.00 25.14 18 ILE C CA 1
ATOM 3861 C C . ILE C 1 21 ? -1.213 32.153 24.856 1.00 25.24 18 ILE C C 1
ATOM 3862 O O . ILE C 1 21 ? -0.558 33.063 25.366 1.00 24.06 18 ILE C O 1
ATOM 3867 N N . VAL C 1 22 ? -0.670 31.042 24.371 1.00 23.38 19 VAL C N 1
ATOM 3868 C CA . VAL C 1 22 ? 0.768 30.821 24.439 1.00 26.04 19 VAL C CA 1
ATOM 3869 C C . VAL C 1 22 ? 1.280 30.202 23.137 1.00 26.15 19 VAL C C 1
ATOM 3870 O O . VAL C 1 22 ? 0.490 29.687 22.298 1.00 25.42 19 VAL C O 1
ATOM 3874 N N . ALA C 1 23 ? 2.591 30.279 22.968 1.00 25.64 20 ALA C N 1
ATOM 3875 C CA . ALA C 1 23 ? 3.261 29.687 21.793 1.00 25.60 20 ALA C CA 1
ATOM 3876 C C . ALA C 1 23 ? 3.291 28.164 21.820 1.00 28.15 20 ALA C C 1
ATOM 3877 O O . ALA C 1 23 ? 3.121 27.536 20.786 1.00 28.86 20 ALA C O 1
ATOM 3879 N N . HIS C 1 24 ? 3.571 27.589 22.988 1.00 30.02 21 HIS C N 1
ATOM 3880 C CA . HIS C 1 24 ? 3.957 26.194 23.088 1.00 33.01 21 HIS C CA 1
ATOM 3881 C C . HIS C 1 24 ? 3.418 25.537 24.342 1.00 33.09 21 HIS C C 1
ATOM 3882 O O . HIS C 1 24 ? 3.288 26.198 25.378 1.00 30.61 21 HIS C O 1
ATOM 3889 N N . PRO C 1 25 ? 3.245 24.216 24.285 1.00 34.69 22 PRO C N 1
ATOM 3890 C CA . PRO C 1 25 ? 3.032 23.465 25.511 1.00 37.07 22 PRO C CA 1
ATOM 3891 C C . PRO C 1 25 ? 4.151 23.760 26.515 1.00 38.52 22 PRO C C 1
ATOM 3892 O O . PRO C 1 25 ? 5.283 23.968 26.135 1.00 37.27 22 PRO C O 1
ATOM 3896 N N . ASP C 1 26 ? 3.804 23.799 27.782 1.00 39.78 23 ASP C N 1
ATOM 3897 C CA . ASP C 1 26 ? 4.748 24.054 28.875 1.00 43.55 23 ASP C CA 1
ATOM 3898 C C . ASP C 1 26 ? 4.797 25.537 29.236 1.00 39.80 23 ASP C C 1
ATOM 3899 O O . ASP C 1 26 ? 5.020 25.817 30.374 1.00 37.29 23 ASP C O 1
ATOM 3904 N N . ASP C 1 27 ? 4.578 26.475 28.295 1.00 35.85 24 ASP C N 1
ATOM 3905 C CA . ASP C 1 27 ? 4.545 27.904 28.649 1.00 35.05 24 ASP C CA 1
ATOM 3906 C C . ASP C 1 27 ? 3.563 28.173 29.788 1.00 35.83 24 ASP C C 1
ATOM 3907 O O . ASP C 1 27 ? 3.863 28.908 30.701 1.00 38.42 24 ASP C O 1
ATOM 3912 N N . ILE C 1 28 ? 2.370 27.605 29.708 1.00 35.57 25 ILE C N 1
ATOM 3913 C CA . ILE C 1 28 ? 1.335 27.864 30.725 1.00 37.52 25 ILE C CA 1
ATOM 3914 C C . ILE C 1 28 ? 1.687 27.297 32.075 1.00 38.44 25 ILE C C 1
ATOM 3915 O O . ILE C 1 28 ? 1.504 27.954 33.103 1.00 41.87 25 ILE C O 1
ATOM 3920 N N . GLU C 1 29 ? 2.206 26.081 32.067 1.00 38.44 26 GLU C N 1
ATOM 3921 C CA . GLU C 1 29 ? 2.566 25.405 33.304 1.00 43.12 26 GLU C CA 1
ATOM 3922 C C . GLU C 1 29 ? 3.744 26.115 34.000 1.00 45.75 26 GLU C C 1
ATOM 3923 O O . GLU C 1 29 ? 3.685 26.368 35.193 1.00 49.75 26 GLU C O 1
ATOM 3929 N N . PHE C 1 30 ? 4.790 26.460 33.247 1.00 46.64 27 PHE C N 1
ATOM 3930 C CA . PHE C 1 30 ? 5.936 27.172 33.816 1.00 49.46 27 PHE C CA 1
ATOM 3931 C C . PHE C 1 30 ? 5.544 28.573 34.287 1.00 47.97 27 PHE C C 1
ATOM 3932 O O . PHE C 1 30 ? 6.018 29.054 35.315 1.00 52.32 27 PHE C O 1
ATOM 3940 N N . GLY C 1 31 ? 4.658 29.225 33.565 1.00 44.88 28 GLY C N 1
ATOM 3941 C CA . GLY C 1 31 ? 4.428 30.635 33.795 1.00 44.44 28 GLY C CA 1
ATOM 3942 C C . GLY C 1 31 ? 3.328 30.921 34.780 1.00 44.82 28 GLY C C 1
ATOM 3943 O O . GLY C 1 31 ? 3.421 31.897 35.541 1.00 48.10 28 GLY C O 1
ATOM 3944 N N . ALA C 1 32 ? 2.304 30.070 34.785 1.00 42.06 29 ALA C N 1
ATOM 3945 C CA . ALA C 1 32 ? 1.062 30.405 35.439 1.00 41.35 29 ALA C CA 1
ATOM 3946 C C . ALA C 1 32 ? 0.277 29.265 36.048 1.00 41.58 29 ALA C C 1
ATOM 3947 O O . ALA C 1 32 ? -0.842 29.495 36.517 1.00 40.40 29 ALA C O 1
ATOM 3949 N N . GLY C 1 33 ? 0.820 28.052 36.031 1.00 39.81 30 GLY C N 1
ATOM 3950 C CA . GLY C 1 33 ? 0.018 26.869 36.332 1.00 40.39 30 GLY C CA 1
ATOM 3951 C C . GLY C 1 33 ? -0.629 26.950 37.703 1.00 40.41 30 GLY C C 1
ATOM 3952 O O . GLY C 1 33 ? -1.781 26.567 37.883 1.00 41.44 30 GLY C O 1
ATOM 3953 N N . PRO C 1 34 ? 0.115 27.441 38.699 1.00 40.78 31 PRO C N 1
ATOM 3954 C CA . PRO C 1 34 ? -0.510 27.467 40.017 1.00 40.77 31 PRO C CA 1
ATOM 3955 C C . PRO C 1 34 ? -1.663 28.452 40.116 1.00 40.29 31 PRO C C 1
ATOM 3956 O O . PRO C 1 34 ? -2.603 28.208 40.864 1.00 44.62 31 PRO C O 1
ATOM 3960 N N . ALA C 1 35 ? -1.576 29.563 39.395 1.00 37.41 32 ALA C N 1
ATOM 3961 C CA . ALA C 1 35 ? -2.680 30.499 39.318 1.00 37.66 32 ALA C CA 1
ATOM 3962 C C . ALA C 1 35 ? -3.891 29.892 38.617 1.00 38.41 32 ALA C C 1
ATOM 3963 O O . ALA C 1 35 ? -5.027 30.092 39.051 1.00 37.26 32 ALA C O 1
ATOM 3965 N N . VAL C 1 36 ? -3.637 29.163 37.527 1.00 36.56 33 VAL C N 1
ATOM 3966 C CA . VAL C 1 36 ? -4.704 28.464 36.857 1.00 37.51 33 VAL C CA 1
ATOM 3967 C C . VAL C 1 36 ? -5.392 27.487 37.813 1.00 38.64 33 VAL C C 1
ATOM 3968 O O . VAL C 1 36 ? -6.633 27.370 37.826 1.00 36.74 33 VAL C O 1
ATOM 3972 N N . ALA C 1 37 ? -4.590 26.763 38.575 1.00 41.07 34 ALA C N 1
ATOM 3973 C CA . ALA C 1 37 ? -5.124 25.841 39.565 1.00 43.58 34 ALA C CA 1
ATOM 3974 C C . ALA C 1 37 ? -6.021 26.545 40.587 1.00 45.43 34 ALA C C 1
ATOM 3975 O O . ALA C 1 37 ? -7.128 26.086 40.917 1.00 46.22 34 ALA C O 1
ATOM 3977 N N . GLN C 1 38 ? -5.512 27.644 41.116 1.00 46.66 35 GLN C N 1
ATOM 3978 C CA . GLN C 1 38 ? -6.253 28.472 42.060 1.00 44.65 35 GLN C CA 1
ATOM 3979 C C . GLN C 1 38 ? -7.563 28.971 41.445 1.00 42.45 35 GLN C C 1
ATOM 3980 O O . GLN C 1 38 ? -8.616 28.903 42.091 1.00 43.54 35 GLN C O 1
ATOM 3986 N N . TRP C 1 39 ? -7.517 29.431 40.199 1.00 38.35 36 TRP C N 1
ATOM 3987 C CA . TRP C 1 39 ? -8.723 29.916 39.539 1.00 37.58 36 TRP C CA 1
ATOM 3988 C C . TRP C 1 39 ? -9.787 28.868 39.318 1.00 38.81 36 TRP C C 1
ATOM 3989 O O . TRP C 1 39 ? -10.973 29.141 39.584 1.00 38.60 36 TRP C O 1
ATOM 4000 N N . THR C 1 40 ? -9.398 27.684 38.827 1.00 37.45 37 THR C N 1
ATOM 4001 C CA . THR C 1 40 ? -10.375 26.627 38.588 1.00 38.68 37 THR C CA 1
ATOM 4002 C C . THR C 1 40 ? -10.908 26.035 39.909 1.00 41.70 37 THR C C 1
ATOM 4003 O O . THR C 1 40 ? -12.042 25.591 39.963 1.00 43.37 37 THR C O 1
ATOM 4007 N N . ALA C 1 41 ? -10.089 26.017 40.957 1.00 44.92 38 ALA C N 1
ATOM 4008 C CA . ALA C 1 41 ? -10.567 25.606 42.322 1.00 46.94 38 ALA C CA 1
ATOM 4009 C C . ALA C 1 41 ? -11.684 26.520 42.775 1.00 48.01 38 ALA C C 1
ATOM 4010 O O . ALA C 1 41 ? -12.597 26.070 43.462 1.00 49.49 38 ALA C O 1
ATOM 4012 N N . GLN C 1 42 ? -11.616 27.798 42.377 1.00 46.31 39 GLN C N 1
ATOM 4013 C CA . GLN C 1 42 ? -12.657 28.777 42.709 1.00 49.05 39 GLN C CA 1
ATOM 4014 C C . GLN C 1 42 ? -13.841 28.788 41.729 1.00 48.56 39 GLN C C 1
ATOM 4015 O O . GLN C 1 42 ? -14.737 29.624 41.870 1.00 47.49 39 GLN C O 1
ATOM 4021 N N . GLY C 1 43 ? -13.841 27.907 40.727 1.00 45.48 40 GLY C N 1
ATOM 4022 C CA . GLY C 1 43 ? -15.005 27.762 39.863 1.00 45.33 40 GLY C CA 1
ATOM 4023 C C . GLY C 1 43 ? -14.931 28.606 38.610 1.00 44.92 40 GLY C C 1
ATOM 4024 O O . GLY C 1 43 ? -15.881 28.681 37.852 1.00 44.68 40 GLY C O 1
ATOM 4025 N N . ARG C 1 44 ? -13.788 29.231 38.365 1.00 44.77 41 ARG C N 1
ATOM 4026 C CA . ARG C 1 44 ? -13.608 30.016 37.156 1.00 41.15 41 ARG C CA 1
ATOM 4027 C C . ARG C 1 44 ? -13.283 29.106 36.004 1.00 39.16 41 ARG C C 1
ATOM 4028 O O . ARG C 1 44 ? -12.639 28.072 36.160 1.00 39.35 41 ARG C O 1
ATOM 4036 N N . GLU C 1 45 ? -13.756 29.507 34.844 1.00 38.18 42 GLU C N 1
ATOM 4037 C CA . GLU C 1 45 ? -13.587 28.773 33.605 1.00 38.76 42 GLU C CA 1
ATOM 4038 C C . GLU C 1 45 ? -12.273 29.274 32.920 1.00 36.01 42 GLU C C 1
ATOM 4039 O O . GLU C 1 45 ? -12.101 30.463 32.647 1.00 32.15 42 GLU C O 1
ATOM 4045 N N . VAL C 1 46 ? -11.383 28.334 32.620 1.00 34.74 43 VAL C N 1
ATOM 4046 C CA . VAL C 1 46 ? -10.136 28.619 31.932 1.00 32.96 43 VAL C CA 1
ATOM 4047 C C . VAL C 1 46 ? -10.056 27.755 30.666 1.00 33.79 43 VAL C C 1
ATOM 4048 O O . VAL C 1 46 ? -10.249 26.545 30.746 1.00 35.41 43 VAL C O 1
ATOM 4052 N N . ALA C 1 47 ? -9.790 28.391 29.528 1.00 29.93 44 ALA C N 1
ATOM 4053 C CA . ALA C 1 47 ?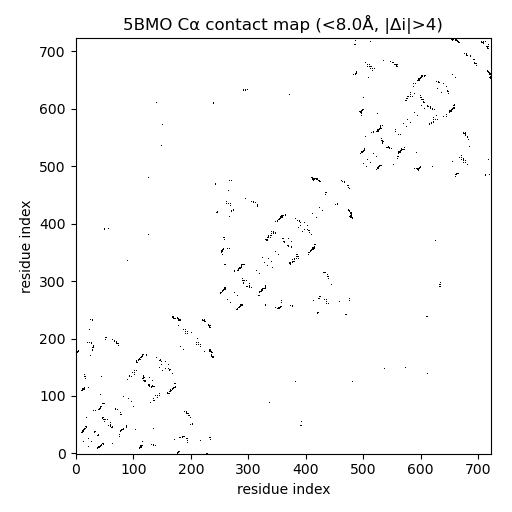 -9.462 27.730 28.290 1.00 31.28 44 ALA C CA 1
ATOM 4054 C C . ALA C 1 47 ? -8.017 28.027 27.860 1.00 29.78 44 ALA C C 1
ATOM 4055 O O . ALA C 1 47 ? -7.453 29.087 28.177 1.00 27.68 44 ALA C O 1
ATOM 4057 N N . TYR C 1 48 ? -7.380 27.070 27.184 1.00 30.53 45 TYR C N 1
ATOM 4058 C CA . TYR C 1 48 ? -6.056 27.299 26.562 1.00 27.64 45 TYR C CA 1
ATOM 4059 C C . TYR C 1 48 ? -6.060 27.360 25.002 1.00 28.38 45 TYR C C 1
ATOM 4060 O O . TYR C 1 48 ? -6.691 26.538 24.343 1.00 28.11 45 TYR C O 1
ATOM 4069 N N . LEU C 1 49 ? -5.323 28.330 24.461 1.00 26.21 46 LEU C N 1
ATOM 4070 C CA A LEU C 1 49 ? -5.044 28.424 23.027 0.60 26.02 46 LEU C CA 1
ATOM 4071 C CA B LEU C 1 49 ? -5.039 28.425 23.044 0.40 25.77 46 LEU C CA 1
ATOM 4072 C C . LEU C 1 49 ? -3.531 28.344 22.824 1.00 25.69 46 LEU C C 1
ATOM 4073 O O . LEU C 1 49 ? -2.788 29.179 23.332 1.00 25.34 46 LEU C O 1
ATOM 4082 N N . LEU C 1 50 ? -3.088 27.327 22.083 1.00 27.06 47 LEU C N 1
ATOM 4083 C CA . LEU C 1 50 ? -1.669 27.155 21.800 1.00 26.43 47 LEU C CA 1
ATOM 4084 C C . LEU C 1 50 ? -1.426 27.350 20.334 1.00 25.29 47 LEU C C 1
ATOM 4085 O O . LEU C 1 50 ? -2.080 26.723 19.544 1.00 25.89 47 LEU C O 1
ATOM 4090 N N . VAL C 1 51 ? -0.430 28.169 19.999 1.00 23.71 48 VAL C N 1
ATOM 4091 C CA . VAL C 1 51 ? -0.138 28.480 18.624 1.00 24.92 48 VAL C CA 1
ATOM 4092 C C . VAL C 1 51 ? 0.547 27.280 17.949 1.00 25.69 48 VAL C C 1
ATOM 4093 O O . VAL C 1 51 ? 0.357 27.062 16.748 1.00 26.72 48 VAL C O 1
ATOM 4097 N N . THR C 1 52 ? 1.337 26.526 18.699 1.00 26.22 49 THR C N 1
ATOM 4098 C CA . THR C 1 52 ? 2.044 25.373 18.136 1.00 28.79 49 THR C CA 1
ATOM 4099 C C . THR C 1 52 ? 1.971 24.214 19.122 1.00 31.79 49 THR C C 1
ATOM 4100 O O . THR C 1 52 ? 1.585 24.374 20.302 1.00 33.40 49 THR C O 1
ATOM 4104 N N . ARG C 1 53 ? 2.414 23.052 18.640 1.00 33.44 50 ARG C N 1
ATOM 4105 C CA . ARG C 1 53 ? 2.540 21.882 19.497 1.00 34.24 50 ARG C CA 1
ATOM 4106 C C . ARG C 1 53 ? 3.915 21.741 20.132 1.00 34.48 50 ARG C C 1
ATOM 4107 O O . ARG C 1 53 ? 4.202 20.733 20.745 1.00 36.23 50 ARG C O 1
ATOM 4115 N N . GLY C 1 54 ? 4.764 22.751 20.017 1.00 32.69 51 GLY C N 1
ATOM 4116 C CA . GLY C 1 54 ? 6.127 22.659 20.625 1.00 33.50 51 GLY C CA 1
ATOM 4117 C C . GLY C 1 54 ? 6.989 21.543 20.024 1.00 32.50 51 GLY C C 1
ATOM 4118 O O . GLY C 1 54 ? 7.836 20.989 20.695 1.00 32.68 51 GLY C O 1
ATOM 4119 N N . GLU C 1 55 ? 6.804 21.303 18.727 1.00 32.83 52 GLU C N 1
ATOM 4120 C CA . GLU C 1 55 ? 7.273 20.109 18.039 1.00 34.36 52 GLU C CA 1
ATOM 4121 C C . GLU C 1 55 ? 8.777 20.128 17.728 1.00 35.79 52 GLU C C 1
ATOM 4122 O O . GLU C 1 55 ? 9.333 19.116 17.329 1.00 35.74 52 GLU C O 1
ATOM 4128 N N . ALA C 1 56 ? 9.428 21.264 17.959 1.00 33.95 53 ALA C N 1
ATOM 4129 C CA . ALA C 1 56 ? 10.868 21.372 17.849 1.00 34.15 53 ALA C CA 1
ATOM 4130 C C . ALA C 1 56 ? 11.544 21.402 19.224 1.00 34.75 53 ALA C C 1
ATOM 4131 O O . ALA C 1 56 ? 12.712 21.656 19.331 1.00 35.50 53 ALA C O 1
ATOM 4133 N N . GLY C 1 57 ? 10.822 21.108 20.280 1.00 35.77 54 GLY C N 1
ATOM 4134 C CA . GLY C 1 57 ? 11.356 21.322 21.612 1.00 36.82 54 GLY C CA 1
ATOM 4135 C C . GLY C 1 57 ? 11.936 20.111 22.326 1.00 41.04 54 GLY C C 1
ATOM 4136 O O . GLY C 1 57 ? 12.293 20.214 23.498 1.00 39.78 54 GLY C O 1
ATOM 4137 N N . ILE C 1 58 ? 12.040 18.963 21.649 1.00 44.23 55 ILE C N 1
ATOM 4138 C CA . ILE C 1 58 ? 12.668 17.794 22.288 1.00 47.12 55 ILE C CA 1
ATOM 4139 C C . ILE C 1 58 ? 13.777 17.302 21.370 1.00 47.15 55 ILE C C 1
ATOM 4140 O O . ILE C 1 58 ? 13.529 16.844 20.255 1.00 46.30 55 ILE C O 1
ATOM 4145 N N . SER C 1 59 ? 15.015 17.420 21.835 1.00 50.13 56 SER C N 1
ATOM 4146 C CA . SER C 1 59 ? 16.154 17.184 20.963 1.00 53.88 56 SER C CA 1
ATOM 4147 C C . SER C 1 59 ? 16.159 15.775 20.367 1.00 55.49 56 SER C C 1
ATOM 4148 O O . SER C 1 59 ? 16.597 15.570 19.231 1.00 57.37 56 SER C O 1
ATOM 4151 N N . ASP C 1 60 ? 15.657 14.797 21.102 1.00 55.60 57 ASP C N 1
ATOM 4152 C CA . ASP C 1 60 ? 15.727 13.422 20.592 1.00 56.51 57 ASP C CA 1
ATOM 4153 C C . ASP C 1 60 ? 14.466 12.933 19.866 1.00 53.37 57 ASP C C 1
ATOM 4154 O O . ASP C 1 60 ? 14.406 11.781 19.492 1.00 54.60 57 ASP C O 1
ATOM 4159 N N . LEU C 1 61 ? 13.476 13.800 19.650 1.00 47.69 58 LEU C N 1
ATOM 4160 C CA . LEU C 1 61 ? 12.283 13.459 18.880 1.00 47.45 58 LEU C CA 1
ATOM 4161 C C . LEU C 1 61 ? 12.098 14.382 17.705 1.00 46.21 58 LEU C C 1
ATOM 4162 O O . LEU C 1 61 ? 11.913 15.560 17.874 1.00 44.05 58 LEU C O 1
ATOM 4167 N N . GLU C 1 62 ? 12.081 13.826 16.513 1.00 48.79 59 GLU C N 1
ATOM 4168 C CA . GLU C 1 62 ? 11.755 14.588 15.320 1.00 49.14 59 GLU C CA 1
ATOM 4169 C C . GLU C 1 62 ? 10.335 15.201 15.430 1.00 46.22 59 GLU C C 1
ATOM 4170 O O . GLU C 1 62 ? 9.475 14.664 16.109 1.00 45.27 59 GLU C O 1
ATOM 4176 N N . PRO C 1 63 ? 10.097 16.360 14.800 1.00 44.59 60 PRO C N 1
ATOM 4177 C CA . PRO C 1 63 ? 8.810 17.043 14.874 1.00 41.00 60 PRO C CA 1
ATOM 4178 C C . PRO C 1 63 ? 7.533 16.220 14.586 1.00 40.75 60 PRO C C 1
ATOM 4179 O O . PRO C 1 63 ? 6.537 16.403 15.269 1.00 37.78 60 PRO C O 1
ATOM 4183 N N . ALA C 1 64 ? 7.563 15.327 13.602 1.00 40.92 61 ALA C N 1
ATOM 4184 C CA . ALA C 1 64 ? 6.388 14.509 13.310 1.00 41.71 61 ALA C CA 1
ATOM 4185 C C . ALA C 1 64 ? 6.044 13.581 14.490 1.00 42.42 61 ALA C C 1
ATOM 4186 O O . ALA C 1 64 ? 4.868 13.217 14.697 1.00 41.29 61 ALA C O 1
ATOM 4188 N N . GLN C 1 65 ? 7.056 13.227 15.274 1.00 42.79 62 GLN C N 1
ATOM 4189 C CA . GLN C 1 65 ? 6.849 12.465 16.504 1.00 44.90 62 GLN C CA 1
ATOM 4190 C C . GLN C 1 65 ? 6.549 13.332 17.705 1.00 43.14 62 GLN C C 1
ATOM 4191 O O . GLN C 1 65 ? 5.670 13.003 18.519 1.00 43.09 62 GLN C O 1
ATOM 4197 N N . CYS C 1 66 ? 7.282 14.428 17.839 1.00 39.83 63 CYS C N 1
ATOM 4198 C CA . CYS C 1 66 ? 7.196 15.268 19.041 1.00 39.42 63 CYS C CA 1
ATOM 4199 C C . CYS C 1 66 ? 5.853 16.039 19.209 1.00 37.94 63 CYS C C 1
ATOM 4200 O O . CYS C 1 66 ? 5.315 16.170 20.322 1.00 35.99 63 CYS C O 1
ATOM 4203 N N . GLY C 1 67 ? 5.329 16.549 18.107 1.00 37.75 64 GLY C N 1
ATOM 4204 C CA . GLY C 1 67 ? 4.077 17.314 18.139 1.00 37.43 64 GLY C CA 1
ATOM 4205 C C . GLY C 1 67 ? 2.923 16.562 18.780 1.00 36.97 64 GLY C C 1
ATOM 4206 O O . GLY C 1 67 ? 2.337 17.013 19.748 1.00 36.47 64 GLY C O 1
ATOM 4207 N N . PRO C 1 68 ? 2.603 15.374 18.250 1.00 40.37 65 PRO C N 1
ATOM 4208 C CA . PRO C 1 68 ? 1.540 14.544 18.829 1.00 38.70 65 PRO C CA 1
ATOM 4209 C C . PRO C 1 68 ? 1.775 14.193 20.289 1.00 38.43 65 PRO C C 1
ATOM 4210 O O . PRO C 1 68 ? 0.853 14.204 21.071 1.00 40.42 65 PRO C O 1
ATOM 4214 N N . VAL C 1 69 ? 3.000 13.893 20.647 1.00 39.69 66 VAL C N 1
ATOM 4215 C CA . VAL C 1 69 ? 3.366 13.599 22.038 1.00 40.27 66 VAL C CA 1
ATOM 4216 C C . VAL C 1 69 ? 3.066 14.807 22.950 1.00 38.99 66 VAL C C 1
ATOM 4217 O O . VAL C 1 69 ? 2.407 14.688 23.990 1.00 38.31 66 VAL C O 1
ATOM 4221 N N . ARG C 1 70 ? 3.519 15.992 22.544 1.00 37.11 67 ARG C N 1
ATOM 4222 C CA . ARG C 1 70 ? 3.353 17.184 23.374 1.00 35.46 67 ARG C CA 1
ATOM 4223 C C . ARG C 1 70 ? 1.926 17.671 23.419 1.00 34.90 67 ARG C C 1
ATOM 4224 O O . ARG C 1 70 ? 1.482 18.181 24.464 1.00 34.83 67 ARG C O 1
ATOM 4232 N N . GLU C 1 71 ? 1.189 17.485 22.324 1.00 33.73 68 GLU C N 1
ATOM 4233 C CA . GLU C 1 71 ? -0.240 17.734 22.365 1.00 34.32 68 GLU C CA 1
ATOM 4234 C C . GLU C 1 71 ? -0.949 16.884 23.396 1.00 35.28 68 GLU C C 1
ATOM 4235 O O . GLU C 1 71 ? -1.803 17.410 24.135 1.00 33.79 68 GLU C O 1
ATOM 4241 N N . ALA C 1 72 ? -0.633 15.581 23.412 1.00 35.16 69 ALA C N 1
ATOM 4242 C CA . ALA C 1 72 ? -1.226 14.663 24.381 1.00 37.70 69 ALA C CA 1
ATOM 4243 C C . ALA C 1 72 ? -0.801 15.029 25.808 1.00 37.54 69 ALA C C 1
ATOM 4244 O O . ALA C 1 72 ? -1.612 14.956 26.705 1.00 38.17 69 ALA C O 1
ATOM 4246 N N . GLU C 1 73 ? 0.468 15.370 26.006 1.00 38.46 70 GLU C N 1
ATOM 4247 C CA . GLU C 1 73 ? 0.970 15.851 27.318 1.00 41.06 70 GLU C CA 1
ATOM 4248 C C . GLU C 1 73 ? 0.270 17.156 27.791 1.00 39.45 70 GLU C C 1
ATOM 4249 O O . GLU C 1 73 ? -0.113 17.278 28.962 1.00 39.31 70 GLU C O 1
ATOM 4255 N N . GLN C 1 74 ? 0.045 18.089 26.874 1.00 37.43 71 GLN C N 1
ATOM 4256 C CA . GLN C 1 74 ? -0.650 19.340 27.224 1.00 38.20 71 GLN C CA 1
ATOM 4257 C C . GLN C 1 74 ? -2.104 19.064 27.626 1.00 38.71 71 GLN C C 1
ATOM 4258 O O . GLN C 1 74 ? -2.615 19.658 28.585 1.00 38.08 71 GLN C O 1
ATOM 4264 N N . ARG C 1 75 ? -2.750 18.126 26.932 1.00 38.81 72 ARG C N 1
ATOM 4265 C CA . ARG C 1 75 ? -4.148 17.818 27.225 1.00 39.01 72 ARG C CA 1
ATOM 4266 C C . ARG C 1 75 ? -4.324 17.138 28.567 1.00 41.65 72 ARG C C 1
ATOM 4267 O O . ARG C 1 75 ? -5.317 17.348 29.241 1.00 40.11 72 ARG C O 1
ATOM 4275 N N . LYS C 1 76 ? -3.342 16.348 28.957 1.00 44.11 73 LYS C N 1
ATOM 4276 C CA . LYS C 1 76 ? -3.352 15.694 30.262 1.00 48.13 73 LYS C CA 1
ATOM 4277 C C . LYS C 1 76 ? -3.044 16.743 31.348 1.00 45.98 73 LYS C C 1
ATOM 4278 O O . LYS C 1 76 ? -3.712 16.814 32.356 1.00 48.11 73 LYS C O 1
ATOM 4284 N N . ALA C 1 77 ? -2.003 17.532 31.157 1.00 45.38 74 ALA C N 1
ATOM 4285 C CA . ALA C 1 77 ? -1.713 18.630 32.086 1.00 45.41 74 ALA C CA 1
ATOM 4286 C C . ALA C 1 77 ? -2.966 19.511 32.343 1.00 44.86 74 ALA C C 1
ATOM 4287 O O . ALA C 1 77 ? -3.306 19.813 33.504 1.00 42.80 74 ALA C O 1
ATOM 4289 N N . ALA C 1 78 ? -3.654 19.873 31.263 1.00 41.92 75 ALA C N 1
ATOM 4290 C CA . ALA C 1 78 ? -4.872 20.676 31.362 1.00 42.22 75 ALA C CA 1
ATOM 4291 C C . ALA C 1 78 ? -5.910 19.988 32.264 1.00 46.60 75 ALA C C 1
ATOM 4292 O O . ALA C 1 78 ? -6.445 20.582 33.237 1.00 46.97 75 ALA C O 1
ATOM 4294 N N . ALA C 1 79 ? -6.169 18.713 31.974 1.00 47.59 76 ALA C N 1
ATOM 4295 C CA . ALA C 1 79 ? -7.128 17.934 32.756 1.00 49.04 76 ALA C CA 1
ATOM 4296 C C . ALA C 1 79 ? -6.798 17.875 34.253 1.00 49.13 76 ALA C C 1
ATOM 4297 O O . ALA C 1 79 ? -7.693 17.835 35.061 1.00 51.46 76 ALA C O 1
ATOM 4299 N N . GLU C 1 80 ? -5.528 17.913 34.629 1.00 50.70 77 GLU C N 1
ATOM 4300 C CA . GLU C 1 80 ? -5.163 17.950 36.057 1.00 53.59 77 GLU C CA 1
ATOM 4301 C C . GLU C 1 80 ? -5.594 19.227 36.779 1.00 53.66 77 GLU C C 1
ATOM 4302 O O . GLU C 1 80 ? -5.608 19.248 38.014 1.00 53.92 77 GLU C O 1
ATOM 4308 N N . LEU C 1 81 ? -5.872 20.289 36.023 1.00 50.50 78 LEU C N 1
ATOM 4309 C CA . LEU C 1 81 ? -6.331 21.564 36.573 1.00 50.33 78 LEU C CA 1
ATOM 4310 C C . LEU C 1 81 ? -7.803 21.815 36.296 1.00 49.78 78 LEU C C 1
ATOM 4311 O O . LEU C 1 81 ? -8.344 22.866 36.662 1.00 52.35 78 LEU C O 1
ATOM 4316 N N . GLY C 1 82 ? -8.462 20.855 35.664 1.00 47.23 79 GLY C N 1
ATOM 4317 C CA . GLY C 1 82 ? -9.861 21.009 35.339 1.00 46.01 79 GLY C CA 1
ATOM 4318 C C . GLY C 1 82 ? -10.026 22.014 34.226 1.00 44.90 79 GLY C C 1
ATOM 4319 O O . GLY C 1 82 ? -11.023 22.738 34.178 1.00 45.44 79 GLY C O 1
ATOM 4320 N N . VAL C 1 83 ? -9.047 22.078 33.318 1.00 42.14 80 VAL C N 1
ATOM 4321 C CA . VAL C 1 83 ? -9.206 22.857 32.117 1.00 39.99 80 VAL C CA 1
ATOM 4322 C C . VAL C 1 83 ? -9.671 21.870 31.044 1.00 45.25 80 VAL C C 1
ATOM 4323 O O . VAL C 1 83 ? -8.958 20.904 30.726 1.00 45.30 80 VAL C O 1
ATOM 4327 N N . HIS C 1 84 ? -10.830 22.142 30.453 1.00 48.72 81 HIS C N 1
ATOM 4328 C CA . HIS C 1 84 ? -11.403 21.248 29.449 1.00 57.00 81 HIS C CA 1
ATOM 4329 C C . HIS C 1 84 ? -11.232 21.728 28.001 1.00 54.04 81 HIS C C 1
ATOM 4330 O O . HIS C 1 84 ? -11.186 20.887 27.114 1.00 59.13 81 HIS C O 1
ATOM 4337 N N . GLU C 1 85 ? -11.163 23.046 27.756 1.00 47.61 82 GLU C N 1
ATOM 4338 C CA . GLU C 1 85 ? -11.028 23.573 26.391 1.00 43.29 82 GLU C CA 1
ATOM 4339 C C . GLU C 1 85 ? -9.569 23.878 26.095 1.00 39.17 82 GLU C C 1
ATOM 4340 O O . GLU C 1 85 ? -9.013 24.822 26.653 1.00 33.81 82 GLU C O 1
ATOM 4346 N N . VAL C 1 86 ? -8.953 23.057 25.257 1.00 33.94 83 VAL C N 1
ATOM 4347 C CA . VAL C 1 86 ? -7.566 23.225 24.861 1.00 35.69 83 VAL C CA 1
ATOM 4348 C C . VAL C 1 86 ? -7.568 23.198 23.365 1.00 34.53 83 VAL C C 1
ATOM 4349 O O . VAL C 1 86 ? -7.982 22.193 22.793 1.00 34.51 83 VAL C O 1
ATOM 4353 N N . ASP C 1 87 ? -7.173 24.297 22.729 1.00 33.46 84 ASP C N 1
ATOM 4354 C CA . ASP C 1 87 ? -7.136 24.319 21.280 1.00 35.02 84 ASP C CA 1
ATOM 4355 C C . ASP C 1 87 ? -5.759 24.679 20.748 1.00 33.06 84 ASP C C 1
ATOM 4356 O O . ASP C 1 87 ? -5.095 25.566 21.304 1.00 29.32 84 ASP C O 1
ATOM 4361 N N . PHE C 1 88 ? -5.397 24.036 19.638 1.00 30.42 85 PHE C N 1
ATOM 4362 C CA . PHE C 1 88 ? -4.137 24.255 18.965 1.00 33.19 85 PHE C CA 1
ATOM 4363 C C . PHE C 1 88 ? -4.399 24.895 17.601 1.00 33.43 85 PHE C C 1
ATOM 4364 O O . PHE C 1 88 ? -5.272 24.432 16.873 1.00 35.00 85 PHE C O 1
ATOM 4372 N N . LEU C 1 89 ? -3.676 25.962 17.249 1.00 31.97 86 LEU C N 1
ATOM 4373 C CA . LEU C 1 89 ? -3.760 26.515 15.911 1.00 31.64 86 LEU C CA 1
ATOM 4374 C C . LEU C 1 89 ? -3.130 25.557 14.904 1.00 33.26 86 LEU C C 1
ATOM 4375 O O . LEU C 1 89 ? -2.409 24.656 15.277 1.00 33.03 86 LEU C O 1
ATOM 4380 N N . ASP C 1 90 ? -3.439 25.727 13.627 1.00 35.60 87 ASP C N 1
ATOM 4381 C CA . ASP C 1 90 ? -2.814 24.925 12.587 1.00 39.43 87 ASP C CA 1
ATOM 4382 C C . ASP C 1 90 ? -1.866 25.803 11.769 1.00 37.92 87 ASP C C 1
ATOM 4383 O O . ASP C 1 90 ? -2.041 26.996 11.691 1.00 41.03 87 ASP C O 1
ATOM 4388 N N . HIS C 1 91 ? -0.864 25.213 11.156 1.00 44.98 88 HIS C N 1
ATOM 4389 C CA . HIS C 1 91 ? -0.072 25.895 10.135 1.00 47.22 88 HIS C CA 1
ATOM 4390 C C . HIS C 1 91 ? 1.049 26.769 10.672 1.00 43.52 88 HIS C C 1
ATOM 4391 O O . HIS C 1 91 ? 1.729 27.370 9.880 1.00 45.40 88 HIS C O 1
ATOM 4398 N N . TYR C 1 92 ? 1.257 26.826 11.984 1.00 35.31 89 TYR C N 1
ATOM 4399 C CA . TYR C 1 92 ? 2.420 27.512 12.542 1.00 32.28 89 TYR C CA 1
ATOM 4400 C C . TYR C 1 92 ? 3.495 26.472 12.844 1.00 31.14 89 TYR C C 1
ATOM 4401 O O . TYR C 1 92 ? 3.180 25.341 13.126 1.00 32.32 89 TYR C O 1
ATOM 4410 N N . ASN C 1 93 ? 4.753 26.856 12.757 1.00 29.84 90 ASN C N 1
ATOM 4411 C CA . ASN C 1 93 ? 5.910 25.949 13.010 1.00 32.45 90 ASN C CA 1
ATOM 4412 C C . ASN C 1 93 ? 6.623 26.432 14.240 1.00 29.59 90 ASN C C 1
ATOM 4413 O O . ASN C 1 93 ? 7.033 27.570 14.281 1.00 28.73 90 ASN C O 1
ATOM 4418 N N . ASP C 1 94 ? 6.688 25.576 15.242 1.00 29.32 91 ASP C N 1
ATOM 4419 C CA . ASP C 1 94 ? 7.473 25.787 16.458 1.00 29.75 91 ASP C CA 1
ATOM 4420 C C . ASP C 1 94 ? 8.867 26.244 16.059 1.00 31.76 91 ASP C C 1
ATOM 4421 O O . ASP C 1 94 ? 9.553 25.594 15.228 1.00 30.30 91 ASP C O 1
ATOM 4426 N N . GLY C 1 95 ? 9.208 27.404 16.582 1.00 28.38 92 GLY C N 1
ATOM 4427 C CA . GLY C 1 95 ? 10.503 28.025 16.435 1.00 29.96 92 GLY C CA 1
ATOM 4428 C C . GLY C 1 95 ? 10.561 29.157 15.433 1.00 31.13 92 GLY C C 1
ATOM 4429 O O . GLY C 1 95 ? 11.462 30.004 15.531 1.00 31.74 92 GLY C O 1
ATOM 4430 N N . THR C 1 96 ? 9.646 29.177 14.464 1.00 30.75 93 THR C N 1
ATOM 4431 C CA . THR C 1 96 ? 9.596 30.278 13.471 1.00 32.40 93 THR C CA 1
ATOM 4432 C C . THR C 1 96 ? 8.201 30.896 13.350 1.00 31.28 93 THR C C 1
ATOM 4433 O O . THR C 1 96 ? 7.732 31.214 12.253 1.00 29.16 93 THR C O 1
ATOM 4437 N N . ILE C 1 97 ? 7.529 31.083 14.480 1.00 28.08 94 ILE C N 1
ATOM 4438 C CA . ILE C 1 97 ? 6.273 31.825 14.491 1.00 27.66 94 ILE C CA 1
ATOM 4439 C C . ILE C 1 97 ? 6.562 33.270 14.065 1.00 29.47 94 ILE C C 1
ATOM 4440 O O . ILE C 1 97 ? 7.510 33.893 14.554 1.00 30.44 94 ILE C O 1
ATOM 4445 N N . GLU C 1 98 ? 5.799 33.783 13.109 1.00 30.19 95 GLU C N 1
ATOM 4446 C CA . GLU C 1 98 ? 5.995 35.163 12.684 1.00 30.91 95 GLU C CA 1
ATOM 4447 C C . GLU C 1 98 ? 4.896 36.049 13.216 1.00 28.16 95 GLU C C 1
ATOM 4448 O O . GLU C 1 98 ? 3.741 35.759 13.060 1.00 30.02 95 GLU C O 1
ATOM 4454 N N . TYR C 1 99 ? 5.277 37.167 13.776 1.00 27.76 96 TYR C N 1
ATOM 4455 C CA . TYR C 1 99 ? 4.343 38.184 14.201 1.00 29.11 96 TYR C CA 1
ATOM 4456 C C . TYR C 1 99 ? 3.727 38.861 12.976 1.00 29.43 96 TYR C C 1
ATOM 4457 O O . TYR C 1 99 ? 4.417 39.170 12.015 1.00 28.71 96 TYR C O 1
ATOM 4466 N N . GLY C 1 100 ? 2.447 39.150 13.029 1.00 28.66 97 GLY C N 1
ATOM 4467 C CA . GLY C 1 100 ? 1.847 40.014 12.010 1.00 31.38 97 GLY C CA 1
ATOM 4468 C C . GLY C 1 100 ? 0.329 39.918 12.052 1.00 30.56 97 GLY C C 1
ATOM 4469 O O . GLY C 1 100 ? -0.216 39.273 12.938 1.00 26.73 97 GLY C O 1
ATOM 4470 N N . PRO C 1 101 ? -0.339 40.477 11.035 1.00 33.91 98 PRO C N 1
ATOM 4471 C CA . PRO C 1 101 ? -1.808 40.474 10.926 1.00 33.96 98 PRO C CA 1
ATOM 4472 C C . PRO C 1 101 ? -2.409 39.073 10.899 1.00 32.72 98 PRO C C 1
ATOM 4473 O O . PRO C 1 101 ? -3.449 38.874 11.498 1.00 30.60 98 PRO C O 1
ATOM 4477 N N . GLY C 1 102 ? -1.755 38.100 10.249 1.00 29.17 99 GLY C N 1
ATOM 4478 C CA . GLY C 1 102 ? -2.305 36.731 10.202 1.00 28.19 99 GLY C CA 1
ATOM 4479 C C . GLY C 1 102 ? -2.450 36.106 11.617 1.00 26.47 99 GLY C C 1
ATOM 4480 O O . GLY C 1 102 ? -3.492 35.534 11.990 1.00 24.56 99 GLY C O 1
ATOM 4481 N N . LEU C 1 103 ? -1.390 36.210 12.392 1.00 25.69 100 LEU C N 1
ATOM 4482 C CA . LEU C 1 103 ? -1.420 35.720 13.764 1.00 26.74 100 LEU C CA 1
ATOM 4483 C C . LEU C 1 103 ? -2.429 36.520 14.616 1.00 25.28 100 LEU C C 1
ATOM 4484 O O . LEU C 1 103 ? -3.137 35.935 15.417 1.00 26.62 100 LEU C O 1
ATOM 4489 N N . ARG C 1 104 ? -2.436 37.852 14.489 1.00 24.42 101 ARG C N 1
ATOM 4490 C CA . ARG C 1 104 ? -3.400 38.679 15.193 1.00 25.44 101 ARG C CA 1
ATOM 4491 C C . ARG C 1 104 ? -4.830 38.246 14.947 1.00 25.00 101 ARG C C 1
ATOM 4492 O O . ARG C 1 104 ? -5.620 38.132 15.861 1.00 22.07 101 ARG C O 1
ATOM 4500 N N . ARG C 1 105 ? -5.132 37.969 13.686 1.00 23.99 102 ARG C N 1
ATOM 4501 C CA . ARG C 1 105 ? -6.454 37.550 13.305 1.00 25.21 102 ARG C CA 1
ATOM 4502 C C . ARG C 1 105 ? -6.819 36.203 13.890 1.00 23.65 102 ARG C C 1
ATOM 4503 O O . ARG C 1 105 ? -7.889 36.055 14.389 1.00 25.33 102 ARG C O 1
ATOM 4511 N N . ASP C 1 106 ? -5.904 35.244 13.895 1.00 25.00 103 ASP C N 1
ATOM 4512 C CA . ASP C 1 106 ? -6.158 33.933 14.462 1.00 24.55 103 ASP C CA 1
ATOM 4513 C C . ASP C 1 106 ? -6.368 34.054 16.002 1.00 24.79 103 ASP C C 1
ATOM 4514 O O . ASP C 1 106 ? -7.186 33.359 16.584 1.00 22.77 103 ASP C O 1
ATOM 4519 N N . LEU C 1 107 ? -5.678 34.958 16.630 1.00 22.60 104 LEU C N 1
ATOM 4520 C CA . LEU C 1 107 ? -5.895 35.147 18.060 1.00 22.54 104 LEU C CA 1
ATOM 4521 C C . LEU C 1 107 ? -7.167 35.933 18.384 1.00 22.65 104 LEU C C 1
ATOM 4522 O O . LEU C 1 107 ? -7.856 35.635 19.361 1.00 24.12 104 LEU C O 1
ATOM 4527 N N . ALA C 1 108 ? -7.483 36.944 17.599 1.00 23.34 105 ALA C N 1
ATOM 4528 C CA . ALA C 1 108 ? -8.725 37.655 17.723 1.00 23.19 105 ALA C CA 1
ATOM 4529 C C . ALA C 1 108 ? -9.928 36.725 17.520 1.00 25.32 105 ALA C C 1
ATOM 4530 O O . ALA C 1 108 ? -10.920 36.874 18.221 1.00 24.46 105 ALA C O 1
ATOM 4532 N N . ARG C 1 109 ? -9.871 35.831 16.528 1.00 22.73 106 ARG C N 1
ATOM 4533 C CA . ARG C 1 109 ? -10.856 34.754 16.409 1.00 25.32 106 ARG C CA 1
ATOM 4534 C C . ARG C 1 109 ? -11.110 34.013 17.727 1.00 24.12 106 ARG C C 1
ATOM 4535 O O . ARG C 1 109 ? -12.272 33.860 18.158 1.00 24.05 106 ARG C O 1
ATOM 4543 N N . ALA C 1 110 ? -10.044 33.532 18.350 1.00 24.23 107 ALA C N 1
ATOM 4544 C CA . ALA C 1 110 ? -10.164 32.819 19.598 1.00 24.57 107 ALA C CA 1
ATOM 4545 C C . ALA C 1 110 ? -10.739 33.675 20.723 1.00 24.87 107 ALA C C 1
ATOM 4546 O O . ALA C 1 110 ? -11.549 33.187 21.506 1.00 27.44 107 ALA C O 1
ATOM 4548 N N . VAL C 1 111 ? -10.318 34.942 20.814 1.00 23.38 108 VAL C N 1
ATOM 4549 C CA . VAL C 1 111 ? -10.869 35.856 21.830 1.00 24.86 108 VAL C CA 1
ATOM 4550 C C . VAL C 1 111 ? -12.402 36.028 21.673 1.00 24.19 108 VAL C C 1
ATOM 4551 O O . VAL C 1 111 ? -13.180 35.981 22.644 1.00 22.78 108 VAL C O 1
ATOM 4555 N N . ARG C 1 112 ? -12.841 36.190 20.437 1.00 23.23 109 ARG C N 1
ATOM 4556 C CA . ARG C 1 112 ? -14.276 36.350 20.145 1.00 23.23 109 ARG C CA 1
ATOM 4557 C C . ARG C 1 112 ? -15.053 35.099 20.371 1.00 24.61 109 ARG C C 1
ATOM 4558 O O . ARG C 1 112 ? -16.195 35.172 20.801 1.00 25.33 109 ARG C O 1
ATOM 4566 N N . ARG C 1 113 ? -14.433 33.945 20.137 1.00 25.93 110 ARG C N 1
ATOM 4567 C CA . ARG C 1 113 ? -15.061 32.651 20.386 1.00 28.22 110 ARG C CA 1
ATOM 4568 C C . ARG C 1 113 ? -15.240 32.416 21.876 1.00 29.02 110 ARG C C 1
ATOM 4569 O O . ARG C 1 113 ? -16.278 31.952 22.299 1.00 27.80 110 ARG C O 1
ATOM 4577 N N . HIS C 1 114 ? -14.231 32.740 22.664 1.00 28.16 111 HIS C N 1
ATOM 4578 C CA . HIS C 1 114 ? -14.249 32.393 24.105 1.00 29.29 111 HIS C CA 1
ATOM 4579 C C . HIS C 1 114 ? -14.836 33.474 24.986 1.00 29.06 111 HIS C C 1
ATOM 4580 O O . HIS C 1 114 ? -15.244 33.205 26.121 1.00 28.95 111 HIS C O 1
ATOM 4587 N N . ARG C 1 115 ? -14.781 34.703 24.530 1.00 28.09 112 ARG C N 1
ATOM 4588 C CA . ARG C 1 115 ? -15.258 35.833 25.319 1.00 28.15 112 ARG C CA 1
ATOM 4589 C C . ARG C 1 115 ? -14.646 35.889 26.704 1.00 27.81 112 ARG C C 1
ATOM 4590 O O . ARG C 1 115 ? -15.359 36.015 27.706 1.00 28.40 112 ARG C O 1
ATOM 4598 N N . PRO C 1 116 ? -13.308 35.832 26.756 1.00 25.58 113 PRO C N 1
ATOM 4599 C CA . PRO C 1 116 ? -12.624 35.938 28.029 1.00 25.75 113 PRO C CA 1
ATOM 4600 C C . PRO C 1 116 ? -12.741 37.314 28.674 1.00 25.25 113 PRO C C 1
ATOM 4601 O O . PRO C 1 116 ? -12.678 38.332 27.998 1.00 24.01 113 PRO C O 1
ATOM 4605 N N . GLU C 1 117 ? -12.881 37.335 29.989 1.00 24.93 114 GLU C N 1
ATOM 4606 C CA . GLU C 1 117 ? -12.777 38.562 30.755 1.00 27.55 114 GLU C CA 1
ATOM 4607 C C . GLU C 1 117 ? -11.347 38.834 31.138 1.00 26.76 114 GLU C C 1
ATOM 4608 O O . GLU C 1 117 ? -10.961 39.996 31.328 1.00 26.69 114 GLU C O 1
ATOM 4614 N N . LEU C 1 118 ? -10.539 37.776 31.279 1.00 25.48 115 LEU C N 1
ATOM 4615 C CA . LEU C 1 118 ? -9.113 37.961 31.467 1.00 26.73 115 LEU C CA 1
ATOM 4616 C C . LEU C 1 118 ? -8.376 37.128 30.418 1.00 26.48 115 LEU C C 1
ATOM 4617 O O . LEU C 1 118 ? -8.628 35.923 30.236 1.00 24.44 115 LEU C O 1
ATOM 4622 N N . ILE C 1 119 ? -7.435 37.778 29.778 1.00 24.69 116 ILE C N 1
ATOM 4623 C CA . ILE C 1 119 ? -6.475 37.059 28.949 1.00 26.27 116 ILE C CA 1
ATOM 4624 C C . ILE C 1 119 ? -5.111 36.948 29.612 1.00 25.14 116 ILE C C 1
ATOM 4625 O O . ILE C 1 119 ? -4.581 37.927 30.094 1.00 27.65 116 ILE C O 1
ATOM 4630 N N . VAL C 1 120 ? -4.582 35.738 29.691 1.00 26.14 117 VAL C N 1
ATOM 4631 C CA . VAL C 1 120 ? -3.243 35.481 30.172 1.00 27.50 117 VAL C CA 1
ATOM 4632 C C . VAL C 1 120 ? -2.305 35.192 28.977 1.00 29.31 117 VAL C C 1
ATOM 4633 O O . VAL C 1 120 ? -2.603 34.342 28.154 1.00 28.05 117 VAL C O 1
ATOM 4637 N N . THR C 1 121 ? -1.216 35.942 28.892 1.00 30.34 118 THR C N 1
ATOM 4638 C CA . THR C 1 121 ? -0.163 35.686 27.896 1.00 33.46 118 THR C CA 1
ATOM 4639 C C . THR C 1 121 ? 1.135 35.295 28.612 1.00 33.74 118 THR C C 1
ATOM 4640 O O . THR C 1 121 ? 1.251 35.283 29.868 1.00 33.37 118 THR C O 1
ATOM 4644 N N . PHE C 1 122 ? 2.135 34.956 27.814 1.00 31.45 119 PHE C N 1
ATOM 4645 C CA . PHE C 1 122 ? 3.424 34.636 28.352 1.00 32.64 119 PHE C CA 1
ATOM 4646 C C . PHE C 1 122 ? 4.412 35.725 27.905 1.00 30.22 119 PHE C C 1
ATOM 4647 O O . PHE C 1 122 ? 4.336 36.186 26.776 1.00 31.49 119 PHE C O 1
ATOM 4655 N N . ASN C 1 123 ? 5.335 36.092 28.794 1.00 30.43 120 ASN C N 1
ATOM 4656 C CA . ASN C 1 123 ? 6.356 37.128 28.576 1.00 29.12 120 ASN C CA 1
ATOM 4657 C C . ASN C 1 123 ? 6.821 37.276 27.106 1.00 29.01 120 ASN C C 1
ATOM 4658 O O . ASN C 1 123 ? 7.482 36.384 26.544 1.00 28.91 120 ASN C O 1
ATOM 4663 N N . HIS C 1 124 ? 6.495 38.412 26.553 1.00 28.55 121 HIS C N 1
ATOM 4664 C CA . HIS C 1 124 ? 6.893 38.822 25.200 1.00 29.03 121 HIS C CA 1
ATOM 4665 C C . HIS C 1 124 ? 8.153 39.727 25.187 1.00 29.15 121 HIS C C 1
ATOM 4666 O O . HIS C 1 124 ? 8.617 40.124 24.126 1.00 28.26 121 HIS C O 1
ATOM 4673 N N . HIS C 1 125 ? 8.738 40.041 26.344 1.00 28.63 122 HIS C N 1
ATOM 4674 C CA . HIS C 1 125 ? 9.877 40.950 26.399 1.00 31.29 122 HIS C CA 1
ATOM 4675 C C . HIS C 1 125 ? 11.128 40.282 25.849 1.00 30.79 122 HIS C C 1
ATOM 4676 O O . HIS C 1 125 ? 11.138 39.100 25.683 1.00 30.54 122 HIS C O 1
ATOM 4683 N N . ASP C 1 126 ? 12.174 41.049 25.592 1.00 32.14 123 ASP C N 1
ATOM 4684 C CA . ASP C 1 126 ? 13.390 40.537 24.997 1.00 34.97 123 ASP C CA 1
ATOM 4685 C C . ASP C 1 126 ? 14.132 39.608 25.930 1.00 34.76 123 ASP C C 1
ATOM 4686 O O . ASP C 1 126 ? 14.953 38.823 25.470 1.00 33.11 123 ASP C O 1
ATOM 4691 N N . THR C 1 127 ? 13.892 39.728 27.237 1.00 33.56 124 THR C N 1
ATOM 4692 C CA . THR C 1 127 ? 14.559 38.884 28.212 1.00 38.63 124 THR C CA 1
ATOM 4693 C C . THR C 1 127 ? 13.571 38.183 29.143 1.00 40.69 124 THR C C 1
ATOM 4694 O O . THR C 1 127 ? 12.423 38.672 29.374 1.00 35.40 124 THR C O 1
ATOM 4698 N N . TRP C 1 128 ? 13.982 36.989 29.573 1.00 43.00 125 TRP C N 1
ATOM 4699 C CA . TRP C 1 128 ? 13.192 36.168 30.478 1.00 48.91 125 TRP C CA 1
ATOM 4700 C C . TRP C 1 128 ? 13.261 36.812 31.854 1.00 50.39 125 TRP C C 1
ATOM 4701 O O . TRP C 1 128 ? 14.067 37.716 32.115 1.00 50.13 125 TRP C O 1
ATOM 4712 N N . ALA C 1 129 ? 12.412 36.299 32.739 1.00 58.03 126 ALA C N 1
ATOM 4713 C CA . ALA C 1 129 ? 12.454 36.623 34.167 1.00 62.46 126 ALA C CA 1
ATOM 4714 C C . ALA C 1 129 ? 13.895 36.630 34.696 1.00 60.30 126 ALA C C 1
ATOM 4715 O O . ALA C 1 129 ? 14.333 37.612 35.295 1.00 68.01 126 ALA C O 1
ATOM 4717 N N . SER C 1 130 ? 14.638 35.557 34.441 1.00 59.80 127 SER C N 1
ATOM 4718 C CA . SER C 1 130 ? 16.077 35.488 34.788 1.00 61.55 127 SER C CA 1
ATOM 4719 C C . SER C 1 130 ? 17.040 36.498 34.146 1.00 58.88 127 SER C C 1
ATOM 4720 O O . SER C 1 130 ? 18.119 36.721 34.673 1.00 57.02 127 SER C O 1
ATOM 4723 N N . GLY C 1 131 ? 16.718 37.047 32.977 1.00 54.55 128 GLY C N 1
ATOM 4724 C CA . GLY C 1 131 ? 17.696 37.882 32.242 1.00 50.55 128 GLY C CA 1
ATOM 4725 C C . GLY C 1 131 ? 18.317 37.173 31.043 1.00 47.72 128 GLY C C 1
ATOM 4726 O O . GLY C 1 131 ? 19.117 37.743 30.301 1.00 46.21 128 GLY C O 1
ATOM 4727 N N . ALA C 1 132 ? 17.974 35.918 30.835 1.00 44.91 129 ALA C N 1
ATOM 4728 C CA . ALA C 1 132 ? 18.438 35.249 29.627 1.00 42.46 129 ALA C CA 1
ATOM 4729 C C . ALA C 1 132 ? 17.632 35.781 28.447 1.00 38.83 129 ALA C C 1
ATOM 4730 O O . ALA C 1 132 ? 16.541 36.347 28.602 1.00 35.99 129 ALA C O 1
ATOM 4732 N N . TRP C 1 133 ? 18.154 35.594 27.251 1.00 37.27 130 TRP C N 1
ATOM 4733 C CA . TRP C 1 133 ? 17.498 36.112 26.066 1.00 35.18 130 TRP C CA 1
ATOM 4734 C C . TRP C 1 133 ? 16.254 35.283 25.780 1.00 34.46 130 TRP C C 1
ATOM 4735 O O . TRP C 1 133 ? 16.286 34.080 25.836 1.00 34.86 130 TRP C O 1
ATOM 4746 N N . ASN C 1 134 ? 15.132 35.938 25.499 1.00 32.06 131 ASN C N 1
ATOM 4747 C CA . ASN C 1 134 ? 13.886 35.262 25.195 1.00 31.21 131 ASN C CA 1
ATOM 4748 C C . ASN C 1 134 ? 13.851 34.806 23.722 1.00 32.08 131 ASN C C 1
ATOM 4749 O O . ASN C 1 134 ? 14.744 35.125 22.950 1.00 34.23 131 ASN C O 1
ATOM 4754 N N . THR C 1 135 ? 12.858 34.023 23.350 1.00 30.32 132 THR C N 1
ATOM 4755 C CA . THR C 1 135 ? 12.767 33.522 21.974 1.00 30.09 132 THR C CA 1
ATOM 4756 C C . THR C 1 135 ? 11.860 34.350 21.138 1.00 27.76 132 THR C C 1
ATOM 4757 O O . THR C 1 135 ? 10.894 34.921 21.635 1.00 26.41 132 THR C O 1
ATOM 4761 N N . PRO C 1 136 ? 12.086 34.327 19.819 1.00 27.90 133 PRO C N 1
ATOM 4762 C CA . PRO C 1 136 ? 11.217 35.091 18.942 1.00 27.28 133 PRO C CA 1
ATOM 4763 C C . PRO C 1 136 ? 9.818 34.518 18.882 1.00 26.12 133 PRO C C 1
ATOM 4764 O O . PRO C 1 136 ? 8.879 35.269 18.694 1.00 24.55 133 PRO C O 1
ATOM 4768 N N . ASP C 1 137 ? 9.634 33.216 19.123 1.00 26.04 134 ASP C N 1
ATOM 4769 C CA . ASP C 1 137 ? 8.278 32.692 19.262 1.00 26.38 134 ASP C CA 1
ATOM 4770 C C . ASP C 1 137 ? 7.528 33.331 20.422 1.00 25.23 134 ASP C C 1
ATOM 4771 O O . ASP C 1 137 ? 6.387 33.722 20.258 1.00 24.28 134 ASP C O 1
ATOM 4776 N N . HIS C 1 138 ? 8.143 33.418 21.593 1.00 25.35 135 HIS C N 1
ATOM 4777 C CA . HIS C 1 138 ? 7.489 34.096 22.710 1.00 25.35 135 HIS C CA 1
ATOM 4778 C C . HIS C 1 138 ? 7.237 35.532 22.415 1.00 25.48 135 HIS C C 1
ATOM 4779 O O . HIS C 1 138 ? 6.169 36.008 22.739 1.00 25.49 135 HIS C O 1
ATOM 4786 N N . ARG C 1 139 ? 8.201 36.232 21.834 1.00 25.43 136 ARG C N 1
ATOM 4787 C CA . ARG C 1 139 ? 7.992 37.658 21.518 1.00 26.99 136 ARG C CA 1
ATOM 4788 C C . ARG C 1 139 ? 6.825 37.828 20.550 1.00 26.26 136 ARG C C 1
ATOM 4789 O O . ARG C 1 139 ? 6.004 38.716 20.712 1.00 23.90 136 ARG C O 1
ATOM 4797 N N . ALA C 1 140 ? 6.782 36.987 19.518 1.00 26.84 137 ALA C N 1
ATOM 4798 C CA . ALA C 1 140 ? 5.758 37.085 18.502 1.00 26.57 137 ALA C CA 1
ATOM 4799 C C . ALA C 1 140 ? 4.349 36.821 19.023 1.00 26.06 137 ALA C C 1
ATOM 4800 O O . ALA C 1 140 ? 3.421 37.602 18.780 1.00 24.95 137 ALA C O 1
ATOM 4802 N N . VAL C 1 141 ? 4.190 35.735 19.756 1.00 26.20 138 VAL C N 1
ATOM 4803 C CA . VAL C 1 141 ? 2.880 35.352 20.213 1.00 27.30 138 VAL C CA 1
ATOM 4804 C C . VAL C 1 141 ? 2.368 36.340 21.287 1.00 26.80 138 VAL C C 1
ATOM 4805 O O . VAL C 1 141 ? 1.173 36.677 21.298 1.00 26.97 138 VAL C O 1
ATOM 4809 N N . GLY C 1 142 ? 3.234 36.763 22.200 1.00 25.72 139 GLY C N 1
ATOM 4810 C CA . GLY C 1 142 ? 2.801 37.690 23.263 1.00 26.92 139 GLY C CA 1
ATOM 4811 C C . GLY C 1 142 ? 2.381 39.040 22.703 1.00 27.03 139 GLY C C 1
ATOM 4812 O O . GLY C 1 142 ? 1.322 39.573 23.044 1.00 25.09 139 GLY C O 1
ATOM 4813 N N . LEU C 1 143 ? 3.194 39.556 21.792 1.00 26.99 140 LEU C N 1
ATOM 4814 C CA . LEU C 1 143 ? 2.891 40.804 21.102 1.00 30.72 140 LEU C CA 1
ATOM 4815 C C . LEU C 1 143 ? 1.560 40.715 20.352 1.00 28.81 140 LEU C C 1
ATOM 4816 O O . LEU C 1 143 ? 0.684 41.588 20.496 1.00 26.50 140 LEU C O 1
ATOM 4821 N N . ALA C 1 144 ? 1.397 39.645 19.573 1.00 28.22 141 ALA C N 1
ATOM 4822 C CA . ALA C 1 144 ? 0.193 39.493 18.777 1.00 26.72 141 ALA C CA 1
ATOM 4823 C C . ALA C 1 144 ? -1.014 39.328 19.670 1.00 26.53 141 ALA C C 1
ATOM 4824 O O . ALA C 1 144 ? -2.071 39.792 19.364 1.00 28.00 141 ALA C O 1
ATOM 4826 N N . ALA C 1 145 ? -0.859 38.686 20.799 1.00 27.20 142 ALA C N 1
ATOM 4827 C CA . ALA C 1 145 ? -1.953 38.534 21.735 1.00 28.27 142 ALA C CA 1
ATOM 4828 C C . ALA C 1 145 ? -2.393 39.850 22.334 1.00 28.99 142 ALA C C 1
ATOM 4829 O O . ALA C 1 145 ? -3.597 40.147 22.369 1.00 26.85 142 ALA C O 1
ATOM 4831 N N . LEU C 1 146 ? -1.417 40.638 22.795 1.00 27.83 143 LEU C N 1
ATOM 4832 C CA . LEU C 1 146 ? -1.714 41.946 23.342 1.00 27.64 143 LEU C CA 1
ATOM 4833 C C . LEU C 1 146 ? -2.425 42.778 22.311 1.00 27.53 143 LEU C C 1
ATOM 4834 O O . LEU C 1 146 ? -3.392 43.443 22.627 1.00 28.23 143 LEU C O 1
ATOM 4839 N N . ASP C 1 147 ? -1.914 42.757 21.090 1.00 25.56 144 ASP C N 1
ATOM 4840 C CA . ASP C 1 147 ? -2.507 43.484 19.981 1.00 26.82 144 ASP C CA 1
ATOM 4841 C C . ASP C 1 147 ? -3.935 42.971 19.642 1.00 27.38 144 ASP C C 1
ATOM 4842 O O . ASP C 1 147 ? -4.828 43.763 19.283 1.00 26.76 144 ASP C O 1
ATOM 4847 N N . ALA C 1 148 ? -4.158 41.672 19.792 1.00 25.27 145 ALA C N 1
ATOM 4848 C CA . ALA C 1 148 ? -5.423 41.094 19.462 1.00 25.91 145 ALA C CA 1
ATOM 4849 C C . ALA C 1 148 ? -6.557 41.519 20.336 1.00 27.39 145 ALA C C 1
ATOM 4850 O O . ALA C 1 148 ? -7.700 41.377 19.952 1.00 25.56 145 ALA C O 1
ATOM 4852 N N . VAL C 1 149 ? -6.266 42.001 21.532 1.00 27.01 146 VAL C N 1
ATOM 4853 C CA . VAL C 1 149 ? -7.304 42.480 22.393 1.00 26.21 146 VAL C CA 1
ATOM 4854 C C . VAL C 1 149 ? -8.119 43.603 21.743 1.00 26.52 146 VAL C C 1
ATOM 4855 O O . VAL C 1 149 ? -9.341 43.491 21.658 1.00 29.36 146 VAL C O 1
ATOM 4859 N N . ALA C 1 150 ? -7.458 44.643 21.258 1.00 24.79 147 ALA C N 1
ATOM 4860 C CA . ALA C 1 150 ? -8.173 45.723 20.567 1.00 27.36 147 ALA C CA 1
ATOM 4861 C C . ALA C 1 150 ? -8.759 45.224 19.223 1.00 27.30 147 ALA C C 1
ATOM 4862 O O . ALA C 1 150 ? -9.880 45.620 18.840 1.00 25.14 147 ALA C O 1
ATOM 4864 N N . ASP C 1 151 ? -8.026 44.352 18.528 1.00 28.17 148 ASP C N 1
ATOM 4865 C CA . ASP C 1 151 ? -8.553 43.757 17.264 1.00 28.02 148 ASP C CA 1
ATOM 4866 C C . ASP C 1 151 ? -9.877 42.998 17.488 1.00 26.77 148 ASP C C 1
ATOM 4867 O O . ASP C 1 151 ? -10.835 43.142 16.708 1.00 24.21 148 ASP C O 1
ATOM 4872 N N . ALA C 1 152 ? -9.964 42.218 18.568 1.00 22.90 149 ALA C N 1
ATOM 4873 C CA . ALA C 1 152 ? -11.142 41.418 18.823 1.00 22.54 149 ALA C CA 1
ATOM 4874 C C . ALA C 1 152 ? -12.337 42.341 19.097 1.00 22.90 149 ALA C C 1
ATOM 4875 O O . ALA C 1 152 ? -13.458 41.936 18.890 1.00 24.76 149 ALA C O 1
ATOM 4877 N N . ALA C 1 153 ? -12.079 43.527 19.622 1.00 23.70 150 ALA C N 1
ATOM 4878 C CA . ALA C 1 153 ? -13.097 44.459 20.049 1.00 24.65 150 ALA C CA 1
ATOM 4879 C C . ALA C 1 153 ? -13.553 45.396 18.939 1.00 27.39 150 ALA C C 1
ATOM 4880 O O . ALA C 1 153 ? -14.562 46.027 19.093 1.00 28.24 150 ALA C O 1
ATOM 4882 N N . ASN C 1 154 ? -12.832 45.468 17.805 1.00 26.89 151 ASN C N 1
ATOM 4883 C CA . ASN C 1 154 ? -13.124 46.403 16.733 1.00 27.44 151 ASN C CA 1
ATOM 4884 C C . ASN C 1 154 ? -13.827 45.681 15.577 1.00 26.99 151 ASN C C 1
ATOM 4885 O O . ASN C 1 154 ? -13.338 44.692 15.034 1.00 26.32 151 ASN C O 1
ATOM 4890 N N . ARG C 1 155 ? -14.986 46.204 15.217 1.00 26.63 152 ARG C N 1
ATOM 4891 C CA . ARG C 1 155 ? -15.883 45.591 14.280 1.00 28.74 152 ARG C CA 1
ATOM 4892 C C . ARG C 1 155 ? -15.243 45.505 12.901 1.00 27.16 152 ARG C C 1
ATOM 4893 O O . ARG C 1 155 ? -15.546 44.572 12.153 1.00 28.41 152 ARG C O 1
ATOM 4901 N N . TRP C 1 156 ? -14.374 46.459 12.553 1.00 25.53 153 TRP C N 1
ATOM 4902 C CA . TRP C 1 156 ? -13.979 46.644 11.135 1.00 27.12 153 TRP C CA 1
ATOM 4903 C C . TRP C 1 156 ? -12.597 46.092 10.835 1.00 28.21 153 TRP C C 1
ATOM 4904 O O . TRP C 1 156 ? -12.190 46.034 9.687 1.00 29.61 153 TRP C O 1
ATOM 4915 N N . ILE C 1 157 ? -11.886 45.678 11.882 1.00 29.56 154 ILE C N 1
ATOM 4916 C CA . ILE C 1 157 ? -10.596 45.036 11.724 1.00 33.01 154 ILE C CA 1
ATOM 4917 C C . ILE C 1 157 ? -10.940 43.533 11.589 1.00 33.13 154 ILE C C 1
ATOM 4918 O O . ILE C 1 157 ? -11.702 42.942 12.387 1.00 40.45 154 ILE C O 1
ATOM 4923 N N . PHE C 1 158 ? -10.377 42.943 10.579 1.00 32.35 155 PHE C N 1
ATOM 4924 C CA . PHE C 1 158 ? -10.657 41.568 10.234 1.00 30.13 155 PHE C CA 1
ATOM 4925 C C . PHE C 1 158 ? -12.140 41.369 10.058 1.00 29.59 155 PHE C C 1
ATOM 4926 O O . PHE C 1 158 ? -12.737 40.548 10.736 1.00 27.31 155 PHE C O 1
ATOM 4934 N N . PRO C 1 159 ? -12.740 42.118 9.128 1.00 31.69 156 PRO C N 1
ATOM 4935 C CA . PRO C 1 159 ? -14.177 41.962 8.913 1.00 33.44 156 PRO C CA 1
ATOM 4936 C C . PRO C 1 159 ? -14.646 40.545 8.527 1.00 31.44 156 PRO C C 1
ATOM 4937 O O . PRO C 1 159 ? -15.786 40.179 8.766 1.00 32.20 156 PRO C O 1
ATOM 4941 N N . GLU C 1 160 ? -13.770 39.726 7.972 1.00 33.01 157 GLU C N 1
ATOM 4942 C CA . GLU C 1 160 ? -14.094 38.351 7.665 1.00 34.93 157 GLU C CA 1
ATOM 4943 C C . GLU C 1 160 ? -14.573 37.576 8.912 1.00 31.86 157 GLU C C 1
ATOM 4944 O O . GLU C 1 160 ? -15.338 36.632 8.812 1.00 30.72 157 GLU C O 1
ATOM 4950 N N . LEU C 1 161 ? -14.172 38.003 10.093 1.00 28.68 158 LEU C N 1
ATOM 4951 C CA . LEU C 1 161 ? -14.630 37.333 11.328 1.00 27.53 158 LEU C CA 1
ATOM 4952 C C . LEU C 1 161 ? -16.125 37.465 11.571 1.00 26.46 158 LEU C C 1
ATOM 4953 O O . LEU C 1 161 ? -16.768 36.538 12.100 1.00 26.54 158 LEU C O 1
ATOM 4958 N N . LEU C 1 162 ? -16.692 38.596 11.171 1.00 26.97 159 LEU C N 1
ATOM 4959 C CA . LEU C 1 162 ? -18.137 38.775 11.266 1.00 29.22 159 LEU C CA 1
ATOM 4960 C C . LEU C 1 162 ? -18.892 37.704 10.448 1.00 31.27 159 LEU C C 1
ATOM 4961 O O . LEU C 1 162 ? -19.852 37.104 10.923 1.00 29.82 159 LEU C O 1
ATOM 4966 N N . ASP C 1 163 ? -18.439 37.488 9.213 1.00 32.44 160 ASP C N 1
ATOM 4967 C CA . ASP C 1 163 ? -18.952 36.406 8.338 1.00 34.58 160 ASP C CA 1
ATOM 4968 C C . ASP C 1 163 ? -18.869 35.047 8.996 1.00 32.85 160 ASP C C 1
ATOM 4969 O O . ASP C 1 163 ? -19.734 34.230 8.845 1.00 32.13 160 ASP C O 1
ATOM 4974 N N . GLU C 1 164 ? -17.799 34.831 9.736 1.00 34.21 161 GLU C N 1
ATOM 4975 C CA . GLU C 1 164 ? -17.661 33.621 10.547 1.00 34.14 161 GLU C CA 1
ATOM 4976 C C . GLU C 1 164 ? -18.620 33.538 11.688 1.00 31.30 161 GLU C C 1
ATOM 4977 O O . GLU C 1 164 ? -18.666 32.524 12.320 1.00 31.38 161 GLU C O 1
ATOM 4983 N N . GLY C 1 165 ? -19.421 34.568 11.925 1.00 31.57 162 GLY C N 1
ATOM 4984 C CA . GLY C 1 165 ? -20.406 34.545 13.019 1.00 32.35 162 GLY C CA 1
ATOM 4985 C C . GLY C 1 165 ? -19.828 35.062 14.328 1.00 31.22 162 GLY C C 1
ATOM 4986 O O . GLY C 1 165 ? -20.402 34.840 15.375 1.00 34.04 162 GLY C O 1
ATOM 4987 N N . LEU C 1 166 ? -18.682 35.715 14.298 1.00 28.65 163 LEU C N 1
ATOM 4988 C CA . LEU C 1 166 ? -17.990 36.135 15.552 1.00 29.36 163 LEU C CA 1
ATOM 4989 C C . LEU C 1 166 ? -18.052 37.659 15.746 1.00 28.95 163 LEU C C 1
ATOM 4990 O O . LEU C 1 166 ? -17.387 38.419 15.060 1.00 30.24 163 LEU C O 1
ATOM 4995 N N . GLU C 1 167 ? -18.884 38.103 16.670 1.00 29.17 164 GLU C N 1
ATOM 4996 C CA . GLU C 1 167 ? -19.109 39.496 16.937 1.00 28.57 164 GLU C CA 1
ATOM 4997 C C . GLU C 1 167 ? -17.999 40.010 17.845 1.00 28.07 164 GLU C C 1
ATOM 4998 O O . GLU C 1 167 ? -17.349 39.217 18.511 1.00 26.80 164 GLU C O 1
ATOM 5004 N N . PRO C 1 168 ? -17.761 41.334 17.827 1.00 27.45 165 PRO C N 1
ATOM 5005 C CA . PRO C 1 168 ? -16.696 41.912 18.613 1.00 26.19 165 PRO C CA 1
ATOM 5006 C C . PRO C 1 168 ? -16.855 41.567 20.093 1.00 27.17 165 PRO C C 1
ATOM 5007 O O . PRO C 1 168 ? -17.953 41.465 20.573 1.00 27.97 165 PRO C O 1
ATOM 5011 N N . TRP C 1 169 ? -15.732 41.439 20.782 1.00 26.15 166 TRP C N 1
ATOM 5012 C CA . TRP C 1 169 ? -15.699 41.148 22.185 1.00 26.70 166 TRP C CA 1
ATOM 5013 C C . TRP C 1 169 ? -14.536 41.945 22.771 1.00 25.32 166 TRP C C 1
ATOM 5014 O O . TRP C 1 169 ? -13.430 41.903 22.228 1.00 26.48 166 TRP C O 1
ATOM 5025 N N . ARG C 1 170 ? -14.749 42.631 23.890 1.00 26.82 167 ARG C N 1
ATOM 5026 C CA . ARG C 1 170 ? -13.639 43.324 24.581 1.00 29.09 167 ARG C CA 1
ATOM 5027 C C . ARG C 1 170 ? -13.279 42.661 25.899 1.00 29.02 167 ARG C C 1
ATOM 5028 O O . ARG C 1 170 ? -14.066 42.724 26.855 1.00 27.80 167 ARG C O 1
ATOM 5036 N N . ALA C 1 171 ? -12.068 42.124 25.979 1.00 26.19 168 ALA C N 1
ATOM 5037 C CA . ALA C 1 171 ? -11.572 41.478 27.207 1.00 28.95 168 ALA C CA 1
ATOM 5038 C C . ALA C 1 171 ? -11.187 42.579 28.196 1.00 30.58 168 ALA C C 1
ATOM 5039 O O . ALA C 1 171 ? -10.783 43.630 27.784 1.00 31.10 168 ALA C O 1
ATOM 5041 N N . GLY C 1 172 ? -11.327 42.310 29.486 1.00 37.02 169 GLY C N 1
ATOM 5042 C CA . GLY C 1 172 ? -11.124 43.302 30.550 1.00 38.73 169 GLY C CA 1
ATOM 5043 C C . GLY C 1 172 ? -9.689 43.648 30.840 1.00 43.37 169 GLY C C 1
ATOM 5044 O O . GLY C 1 172 ? -9.353 44.823 30.959 1.00 44.17 169 GLY C O 1
ATOM 5045 N N . LYS C 1 173 ? -8.824 42.639 30.947 1.00 41.52 170 LYS C N 1
ATOM 5046 C CA . LYS C 1 173 ? -7.417 42.882 31.079 1.00 39.77 170 LYS C CA 1
ATOM 5047 C C . LYS C 1 173 ? -6.588 41.742 30.610 1.00 35.09 170 LYS C C 1
ATOM 5048 O O . LYS C 1 173 ? -7.120 40.654 30.354 1.00 31.92 170 LYS C O 1
ATOM 5054 N N . VAL C 1 174 ? -5.306 42.027 30.399 1.00 32.69 171 VAL C N 1
ATOM 5055 C CA . VAL C 1 174 ? -4.302 41.035 30.050 1.00 32.34 171 VAL C CA 1
ATOM 5056 C C . VAL C 1 174 ? -3.277 40.931 31.153 1.00 32.48 171 VAL C C 1
ATOM 5057 O O . VAL C 1 174 ? -2.795 41.937 31.666 1.00 37.24 171 VAL C O 1
ATOM 5061 N N . ALA C 1 175 ? -2.973 39.720 31.532 1.00 33.26 172 ALA C N 1
ATOM 5062 C CA . ALA C 1 175 ? -1.979 39.462 32.573 1.00 33.41 172 ALA C CA 1
ATOM 5063 C C . ALA C 1 175 ? -0.876 38.664 31.919 1.00 32.92 172 ALA C C 1
ATOM 5064 O O . ALA C 1 175 ? -1.135 37.586 31.336 1.00 31.69 172 ALA C O 1
ATOM 5066 N N . ILE C 1 176 ? 0.341 39.204 31.979 1.00 30.91 173 ILE C N 1
ATOM 5067 C CA . ILE C 1 176 ? 1.505 38.583 31.345 1.00 29.22 173 ILE C CA 1
ATOM 5068 C C . ILE C 1 176 ? 2.267 37.781 32.374 1.00 30.70 173 ILE C C 1
ATOM 5069 O O . ILE C 1 176 ? 2.738 38.322 33.366 1.00 32.70 173 ILE C O 1
ATOM 5074 N N . ALA C 1 177 ? 2.299 36.475 32.190 1.00 29.97 174 ALA C N 1
ATOM 5075 C CA . ALA C 1 177 ? 3.017 35.581 33.058 1.00 32.19 174 ALA C CA 1
ATOM 5076 C C . ALA C 1 177 ? 4.497 35.579 32.718 1.00 35.16 174 ALA C C 1
ATOM 5077 O O . ALA C 1 177 ? 4.866 35.708 31.540 1.00 36.13 174 ALA C O 1
ATOM 5079 N N . GLY C 1 178 ? 5.328 35.396 33.741 1.00 38.15 175 GLY C N 1
ATOM 5080 C CA . GLY C 1 178 ? 6.792 35.355 33.570 1.00 41.10 175 GLY C CA 1
ATOM 5081 C C . GLY C 1 178 ? 7.458 36.639 33.049 1.00 40.72 175 GLY C C 1
ATOM 5082 O O . GLY C 1 178 ? 8.570 36.588 32.512 1.00 42.98 175 GLY C O 1
ATOM 5083 N N . SER C 1 179 ? 6.806 37.780 33.215 1.00 38.01 176 SER C N 1
ATOM 5084 C CA . SER C 1 179 ? 7.390 39.065 32.836 1.00 38.11 176 SER C CA 1
ATOM 5085 C C . SER C 1 179 ? 8.493 39.463 33.827 1.00 42.55 176 SER C C 1
ATOM 5086 O O . SER C 1 179 ? 8.378 39.188 35.036 1.00 41.05 176 SER C O 1
ATOM 5089 N N . PRO C 1 180 ? 9.571 40.088 33.323 1.00 41.46 177 PRO C N 1
ATOM 5090 C CA . PRO C 1 180 ? 10.520 40.715 34.249 1.00 43.28 177 PRO C CA 1
ATOM 5091 C C . PRO C 1 180 ? 9.979 42.038 34.793 1.00 44.41 177 PRO C C 1
ATOM 5092 O O . PRO C 1 180 ? 10.539 42.581 35.716 1.00 47.59 177 PRO C O 1
ATOM 5096 N N . HIS C 1 181 ? 8.888 42.552 34.235 1.00 45.08 178 HIS C N 1
ATOM 5097 C CA . HIS C 1 181 ? 8.224 43.742 34.794 1.00 46.18 178 HIS C CA 1
ATOM 5098 C C . HIS C 1 181 ? 6.865 43.478 35.500 1.00 40.43 178 HIS C C 1
ATOM 5099 O O . HIS C 1 181 ? 5.946 44.255 35.366 1.00 37.95 178 HIS C O 1
ATOM 5106 N N . ALA C 1 182 ? 6.765 42.378 36.219 1.00 40.46 179 ALA C N 1
ATOM 5107 C CA . ALA C 1 182 ? 5.566 42.034 37.000 1.00 41.39 179 ALA C CA 1
ATOM 5108 C C . ALA C 1 182 ? 5.145 43.175 37.931 1.00 41.75 179 ALA C C 1
ATOM 5109 O O . ALA C 1 182 ? 5.978 43.841 38.546 1.00 44.85 179 ALA C O 1
ATOM 5111 N N . THR C 1 183 ? 3.844 43.363 38.032 1.00 41.18 180 THR C N 1
ATOM 5112 C CA . THR C 1 183 ? 3.214 44.423 38.825 1.00 40.60 180 THR C CA 1
ATOM 5113 C C . THR C 1 183 ? 2.227 43.911 39.867 1.00 40.59 180 THR C C 1
ATOM 5114 O O . THR C 1 183 ? 2.005 44.580 40.898 1.00 40.60 180 THR C O 1
ATOM 5118 N N . HIS C 1 184 ? 1.635 42.750 39.599 1.00 37.68 181 HIS C N 1
ATOM 5119 C CA . HIS C 1 184 ? 0.562 42.166 40.401 1.00 39.20 181 HIS C CA 1
ATOM 5120 C C . HIS C 1 184 ? 0.901 40.699 40.714 1.00 39.34 181 HIS C C 1
ATOM 5121 O O . HIS C 1 184 ? 1.803 40.130 40.115 1.00 38.26 181 HIS C O 1
ATOM 5128 N N . ALA C 1 185 ? 0.187 40.089 41.652 1.00 41.77 182 ALA C N 1
ATOM 5129 C CA . ALA C 1 185 ? 0.411 38.674 41.972 1.00 41.10 182 ALA C CA 1
ATOM 5130 C C . ALA C 1 185 ? -0.890 37.985 42.356 1.00 42.76 182 ALA C C 1
ATOM 5131 O O . ALA C 1 185 ? -1.857 38.651 42.784 1.00 41.61 182 ALA C O 1
ATOM 5133 N N . VAL C 1 186 ? -0.911 36.660 42.156 1.00 42.47 183 VAL C N 1
ATOM 5134 C CA . VAL C 1 186 ? -2.001 35.820 42.575 1.00 44.01 183 VAL C CA 1
ATOM 5135 C C . VAL C 1 186 ? -1.546 34.905 43.710 1.00 47.55 183 VAL C C 1
ATOM 5136 O O . VAL C 1 186 ? -0.620 34.115 43.541 1.00 50.43 183 VAL C O 1
ATOM 5140 N N . ALA C 1 187 ? -2.172 35.044 44.877 1.00 50.72 184 ALA C N 1
ATOM 5141 C CA . ALA C 1 187 ? -1.900 34.175 46.007 1.00 51.41 184 ALA C CA 1
ATOM 5142 C C . ALA C 1 187 ? -2.416 32.771 45.744 1.00 52.63 184 ALA C C 1
ATOM 5143 O O . ALA C 1 187 ? -3.560 32.579 45.339 1.00 52.12 184 ALA C O 1
ATOM 5145 N N . VAL C 1 188 ? -1.570 31.786 46.023 1.00 55.91 185 VAL C N 1
ATOM 5146 C CA . VAL C 1 188 ? -1.871 30.400 45.710 1.00 57.39 185 VAL C CA 1
ATOM 5147 C C . VAL C 1 188 ? -1.833 29.545 46.981 1.00 56.78 185 VAL C C 1
ATOM 5148 O O . VAL C 1 188 ? -0.896 29.644 47.764 1.00 58.33 185 VAL C O 1
ATOM 5152 N N . ASP C 1 189 ? -2.837 28.697 47.174 1.00 56.90 186 ASP C N 1
ATOM 5153 C CA . ASP C 1 189 ? -2.841 27.767 48.320 1.00 60.66 186 ASP C CA 1
ATOM 5154 C C . ASP C 1 189 ? -2.114 26.441 48.002 1.00 61.05 186 ASP C C 1
ATOM 5155 O O . ASP C 1 189 ? -1.785 26.149 46.844 1.00 55.88 186 ASP C O 1
ATOM 5160 N N . ASP C 1 190 ? -1.865 25.653 49.040 1.00 61.88 187 ASP C N 1
ATOM 5161 C CA . ASP C 1 190 ? -1.132 24.391 48.905 1.00 63.97 187 ASP C CA 1
ATOM 5162 C C . ASP C 1 190 ? -1.781 23.346 47.983 1.00 61.79 187 ASP C C 1
ATOM 5163 O O . ASP C 1 190 ? -1.071 22.629 47.295 1.00 63.45 187 ASP C O 1
ATOM 5168 N N . ASP C 1 191 ? -3.109 23.242 47.988 1.00 60.10 188 ASP C N 1
ATOM 5169 C CA . ASP C 1 191 ? -3.817 22.282 47.133 1.00 58.73 188 ASP C CA 1
ATOM 5170 C C . ASP C 1 191 ? -3.664 22.685 45.651 1.00 55.72 188 ASP C C 1
ATOM 5171 O O . ASP C 1 191 ? -3.482 21.828 44.767 1.00 54.44 188 ASP C O 1
ATOM 5176 N N . SER C 1 192 ? -3.759 23.985 45.386 1.00 53.22 189 SER C N 1
ATOM 5177 C CA . SER C 1 192 ? -3.586 24.501 44.022 1.00 51.97 189 SER C CA 1
ATOM 5178 C C . SER C 1 192 ? -2.148 24.287 43.556 1.00 52.05 189 SER C C 1
ATOM 5179 O O . SER C 1 192 ? -1.877 23.972 42.381 1.00 49.21 189 SER C O 1
ATOM 5182 N N . ARG C 1 193 ? -1.212 24.464 44.476 1.00 55.38 190 ARG C N 1
ATOM 5183 C CA . ARG C 1 193 ? 0.187 24.161 44.189 1.00 58.12 190 ARG C CA 1
ATOM 5184 C C . ARG C 1 193 ? 0.371 22.690 43.821 1.00 58.25 190 ARG C C 1
ATOM 5185 O O . ARG C 1 193 ? 0.921 22.365 42.773 1.00 58.91 190 ARG C O 1
ATOM 5193 N N . ASP C 1 194 ? -0.108 21.806 44.679 1.00 60.50 191 ASP C N 1
ATOM 5194 C CA . ASP C 1 194 ? -0.007 20.371 44.440 1.00 61.28 191 ASP C CA 1
ATOM 5195 C C . ASP C 1 194 ? -0.552 20.019 43.064 1.00 58.93 191 ASP C C 1
ATOM 5196 O O . ASP C 1 194 ? 0.102 19.326 42.286 1.00 55.73 191 ASP C O 1
ATOM 5201 N N . ARG C 1 195 ? -1.742 20.521 42.766 1.00 57.46 192 ARG C N 1
ATOM 5202 C CA . ARG C 1 195 ? -2.364 20.297 41.471 1.00 54.86 192 ARG C CA 1
ATOM 5203 C C . ARG C 1 195 ? -1.517 20.783 40.298 1.00 52.44 192 ARG C C 1
ATOM 5204 O O . ARG C 1 195 ? -1.436 20.108 39.280 1.00 50.37 192 ARG C O 1
ATOM 5212 N N . ALA C 1 196 ? -0.912 21.961 40.436 1.00 51.56 193 ALA C N 1
ATOM 5213 C CA . ALA C 1 196 ? -0.081 22.501 39.369 1.00 49.69 193 ALA C CA 1
ATOM 5214 C C . ALA C 1 196 ? 1.138 21.612 39.144 1.00 50.29 193 ALA C C 1
ATOM 5215 O O . ALA C 1 196 ? 1.532 21.391 38.011 1.00 48.64 193 ALA C O 1
ATOM 5217 N N . VAL C 1 197 ? 1.705 21.094 40.226 1.00 50.36 194 VAL C N 1
ATOM 5218 C CA . VAL C 1 197 ? 2.841 20.197 40.159 1.00 51.72 194 VAL C CA 1
ATOM 5219 C C . VAL C 1 197 ? 2.469 18.983 39.327 1.00 52.99 194 VAL C C 1
ATOM 5220 O O . VAL C 1 197 ? 3.198 18.594 38.425 1.00 53.32 194 VAL C O 1
ATOM 5224 N N . ARG C 1 198 ? 1.323 18.386 39.623 1.00 55.99 195 ARG C N 1
ATOM 5225 C CA A ARG C 1 198 ? 0.826 17.257 38.848 0.60 57.23 195 ARG C CA 1
ATOM 5226 C CA B ARG C 1 198 ? 0.842 17.258 38.842 0.40 57.35 195 ARG C CA 1
ATOM 5227 C C . ARG C 1 198 ? 0.659 17.663 37.379 1.00 56.67 195 ARG C C 1
ATOM 5228 O O . ARG C 1 198 ? 1.139 16.965 36.472 1.00 57.15 195 ARG C O 1
ATOM 5243 N N . SER C 1 199 ? 0.008 18.807 37.147 1.00 53.51 196 SER C N 1
ATOM 5244 C CA . SER C 1 199 ? -0.168 19.315 35.782 1.00 51.10 196 SER C CA 1
ATOM 5245 C C . SER C 1 199 ? 1.165 19.423 35.041 1.00 50.69 196 SER C C 1
ATOM 5246 O O . SER C 1 199 ? 1.342 18.839 33.977 1.00 53.17 196 SER C O 1
ATOM 5249 N N . LEU C 1 200 ? 2.094 20.187 35.591 1.00 50.01 197 LEU C N 1
ATOM 5250 C CA . LEU C 1 200 ? 3.404 20.339 34.981 1.00 50.65 197 LEU C CA 1
ATOM 5251 C C . LEU C 1 200 ? 4.116 18.985 34.805 1.00 53.43 197 LEU C C 1
ATOM 5252 O O . LEU C 1 200 ? 4.698 18.710 33.734 1.00 53.52 197 LEU C O 1
ATOM 5257 N N . ALA C 1 201 ? 4.051 18.138 35.831 1.00 54.27 198 ALA C N 1
ATOM 5258 C CA . ALA C 1 201 ? 4.691 16.812 35.782 1.00 56.17 198 ALA C CA 1
ATOM 5259 C C . ALA C 1 201 ? 4.174 15.987 34.611 1.00 57.09 198 ALA C C 1
ATOM 5260 O O . ALA C 1 201 ? 4.887 15.109 34.101 1.00 55.44 198 ALA C O 1
ATOM 5262 N N . ALA C 1 202 ? 2.945 16.277 34.176 1.00 54.29 199 ALA C N 1
ATOM 5263 C CA . ALA C 1 202 ? 2.369 15.583 33.036 1.00 53.55 199 ALA C CA 1
ATOM 5264 C C . ALA C 1 202 ? 3.132 15.804 31.716 1.00 50.89 199 ALA C C 1
ATOM 5265 O O . ALA C 1 202 ? 2.939 15.057 30.758 1.00 51.26 199 ALA C O 1
ATOM 5267 N N . HIS C 1 203 ? 3.980 16.823 31.649 1.00 51.18 200 HIS C N 1
ATOM 5268 C CA . HIS C 1 203 ? 4.855 17.013 30.478 1.00 51.19 200 HIS C CA 1
ATOM 5269 C C . HIS C 1 203 ? 6.075 16.067 30.551 1.00 54.37 200 HIS C C 1
ATOM 5270 O O . HIS C 1 203 ? 7.238 16.494 30.487 1.00 56.67 200 HIS C O 1
ATOM 5277 N N . ASP C 1 204 ? 5.773 14.773 30.612 1.00 56.57 201 ASP C N 1
ATOM 5278 C CA . ASP C 1 204 ? 6.724 13.744 30.988 1.00 59.06 201 ASP C CA 1
ATOM 5279 C C . ASP C 1 204 ? 7.932 13.697 30.082 1.00 57.57 201 ASP C C 1
ATOM 5280 O O . ASP C 1 204 ? 9.062 13.861 30.532 1.00 57.20 201 ASP C O 1
ATOM 5285 N N . ARG C 1 205 ? 7.704 13.465 28.800 1.00 56.72 202 ARG C N 1
ATOM 5286 C CA . ARG C 1 205 ? 8.822 13.368 27.868 1.00 58.92 202 ARG C CA 1
ATOM 5287 C C . ARG C 1 205 ? 9.546 14.671 27.692 1.00 58.19 202 ARG C C 1
ATOM 5288 O O . ARG C 1 205 ? 10.765 14.679 27.557 1.00 56.60 202 ARG C O 1
ATOM 5296 N 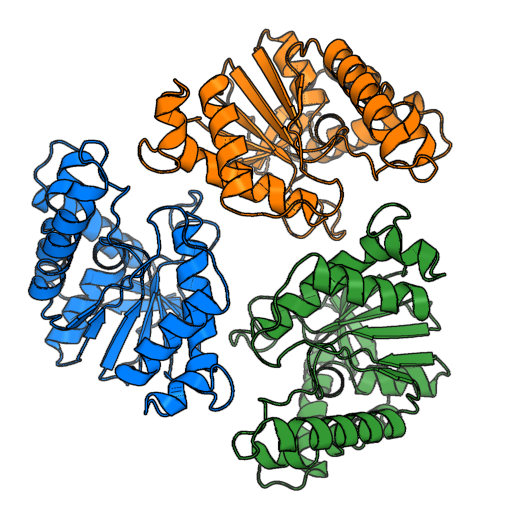N . TYR C 1 206 ? 8.819 15.780 27.727 1.00 53.52 203 TYR C N 1
ATOM 5297 C CA . TYR C 1 206 ? 9.491 17.055 27.687 1.00 53.44 203 TYR C CA 1
ATOM 5298 C C . TYR C 1 206 ? 10.443 17.291 28.882 1.00 52.44 203 TYR C C 1
ATOM 5299 O O . TYR C 1 206 ? 11.598 17.665 28.700 1.00 54.43 203 TYR C O 1
ATOM 5308 N N . LEU C 1 207 ? 9.966 17.090 30.098 1.00 54.00 204 LEU C N 1
ATOM 5309 C CA . LEU C 1 207 ? 10.836 17.245 31.261 1.00 56.61 204 LEU C CA 1
ATOM 5310 C C . LEU C 1 207 ? 11.930 16.192 31.225 1.00 59.69 204 LEU C C 1
ATOM 5311 O O . LEU C 1 207 ? 13.075 16.467 31.571 1.00 62.16 204 LEU C O 1
ATOM 5316 N N . GLY C 1 208 ? 11.562 14.992 30.786 1.00 60.80 205 GLY C N 1
ATOM 5317 C CA . GLY C 1 208 ? 12.514 13.918 30.590 1.00 64.97 205 GLY C CA 1
ATOM 5318 C C . GLY C 1 208 ? 13.657 14.342 29.692 1.00 66.58 205 GLY C C 1
ATOM 5319 O O . GLY C 1 208 ? 14.780 13.918 29.891 1.00 68.63 205 GLY C O 1
ATOM 5320 N N . SER C 1 209 ? 13.395 15.193 28.704 1.00 66.07 206 SER C N 1
ATOM 5321 C CA . SER C 1 209 ? 14.463 15.651 27.814 1.00 68.57 206 SER C CA 1
ATOM 5322 C C . SER C 1 209 ? 15.436 16.619 28.510 1.00 70.20 206 SER C C 1
ATOM 5323 O O . SER C 1 209 ? 16.545 16.831 28.027 1.00 69.24 206 SER C O 1
ATOM 5326 N N . LEU C 1 210 ? 15.022 17.208 29.628 1.00 71.46 207 LEU C N 1
ATOM 5327 C CA . LEU C 1 210 ? 15.828 18.221 30.290 1.00 75.39 207 LEU C CA 1
ATOM 5328 C C . LEU C 1 210 ? 16.339 17.816 31.673 1.00 79.58 207 LEU C C 1
ATOM 5329 O O . LEU C 1 210 ? 17.080 18.572 32.295 1.00 79.70 207 LEU C O 1
ATOM 5334 N N . SER C 1 211 ? 15.953 16.634 32.153 1.00 80.76 208 SER C N 1
ATOM 5335 C CA . SER C 1 211 ? 16.420 16.144 33.452 1.00 84.39 208 SER C CA 1
ATOM 5336 C C . SER C 1 211 ? 16.147 14.647 33.601 1.00 84.56 208 SER C C 1
ATOM 5337 O O . SER C 1 211 ? 15.097 14.159 33.194 1.00 82.75 208 SER C O 1
ATOM 5340 N N . ASP C 1 212 ? 17.088 13.920 34.193 1.00 89.60 209 ASP C N 1
ATOM 5341 C CA . ASP C 1 212 ? 16.873 12.503 34.500 1.00 89.80 209 ASP C CA 1
ATOM 5342 C C . ASP C 1 212 ? 16.101 12.272 35.812 1.00 90.92 209 ASP C C 1
ATOM 5343 O O . ASP C 1 212 ? 15.882 11.118 36.185 1.00 92.13 209 ASP C O 1
ATOM 5348 N N . ASP C 1 213 ? 15.687 13.345 36.499 1.00 89.01 210 ASP C N 1
ATOM 5349 C CA . ASP C 1 213 ? 14.905 13.232 37.749 1.00 89.12 210 ASP C CA 1
ATOM 5350 C C . ASP C 1 213 ? 13.487 12.764 37.474 1.00 86.18 210 ASP C C 1
ATOM 5351 O O . ASP C 1 213 ? 12.998 12.936 36.354 1.00 80.44 210 ASP C O 1
ATOM 5356 N N . PRO C 1 214 ? 12.801 12.220 38.505 1.00 85.53 211 PRO C N 1
ATOM 5357 C CA . PRO C 1 214 ? 11.373 11.937 38.321 1.00 84.88 211 PRO C CA 1
ATOM 5358 C C . PRO C 1 214 ? 10.634 13.201 37.843 1.00 81.74 211 PRO C C 1
ATOM 5359 O O . PRO C 1 214 ? 10.900 14.292 38.357 1.00 78.64 211 PRO C O 1
ATOM 5363 N N . PRO C 1 215 ? 9.738 13.064 36.846 1.00 80.11 212 PRO C N 1
ATOM 5364 C CA . PRO C 1 215 ? 8.941 14.219 36.371 1.00 77.29 212 PRO C CA 1
ATOM 5365 C C . PRO C 1 215 ? 8.291 14.991 37.534 1.00 76.53 212 PRO C C 1
ATOM 5366 O O . PRO C 1 215 ? 8.319 16.225 37.555 1.00 74.99 212 PRO C O 1
ATOM 5370 N N . GLN C 1 216 ? 7.736 14.249 38.496 1.00 78.10 213 GLN C N 1
ATOM 5371 C CA . GLN C 1 216 ? 7.111 14.833 39.683 1.00 77.94 213 GLN C CA 1
ATOM 5372 C C . GLN C 1 216 ? 8.071 15.759 40.457 1.00 76.30 213 GLN C C 1
ATOM 5373 O O . GLN C 1 216 ? 7.678 16.835 40.901 1.00 75.17 213 GLN C O 1
ATOM 5379 N N . GLU C 1 217 ? 9.325 15.341 40.587 1.00 75.67 214 GLU C N 1
ATOM 5380 C CA . GLU C 1 217 ? 10.321 16.063 41.380 1.00 77.04 214 GLU C CA 1
ATOM 5381 C C . GLU C 1 217 ? 10.805 17.340 40.703 1.00 74.15 214 GLU C C 1
ATOM 5382 O O . GLU C 1 217 ? 10.907 18.389 41.326 1.00 69.65 214 GLU C O 1
ATOM 5388 N N . ARG C 1 218 ? 11.140 17.247 39.425 1.00 75.89 215 ARG C N 1
ATOM 5389 C CA . ARG C 1 218 ? 11.530 18.438 38.692 1.00 76.75 215 ARG C CA 1
ATOM 5390 C C . ARG C 1 218 ? 10.417 19.486 38.750 1.00 71.56 215 ARG C C 1
ATOM 5391 O O . ARG C 1 218 ? 10.683 20.665 38.997 1.00 67.27 215 ARG C O 1
ATOM 5399 N N . ALA C 1 219 ? 9.178 19.032 38.553 1.00 69.02 216 ALA C N 1
ATOM 5400 C CA . ALA C 1 219 ? 8.011 19.913 38.565 1.00 65.00 216 ALA C CA 1
ATOM 5401 C C . ALA C 1 219 ? 7.878 20.593 39.920 1.00 65.82 216 ALA C C 1
ATOM 5402 O O . ALA C 1 219 ? 7.724 21.813 39.992 1.00 63.19 216 ALA C O 1
ATOM 5404 N N . ARG C 1 220 ? 7.980 19.815 40.995 1.00 67.27 217 ARG C N 1
ATOM 5405 C CA . ARG C 1 220 ? 7.877 20.397 42.326 1.00 70.32 217 ARG C CA 1
ATOM 5406 C C . ARG C 1 220 ? 8.977 21.437 42.535 1.00 72.30 217 ARG C C 1
ATOM 5407 O O . ARG C 1 220 ? 8.711 22.536 43.020 1.00 72.50 217 ARG C O 1
ATOM 5415 N N . PHE C 1 221 ? 10.203 21.107 42.139 1.00 73.96 218 PHE C N 1
ATOM 5416 C CA . PHE C 1 221 ? 11.305 22.050 42.279 1.00 76.93 218 PHE C CA 1
ATOM 5417 C C . PHE C 1 221 ? 11.028 23.326 41.481 1.00 72.92 218 PHE C C 1
ATOM 5418 O O . PHE C 1 221 ? 11.079 24.441 42.012 1.00 69.81 218 PHE C O 1
ATOM 5426 N N . ILE C 1 222 ? 10.712 23.153 40.206 1.00 72.83 219 ILE C N 1
ATOM 5427 C CA . ILE C 1 222 ? 10.444 24.291 39.326 1.00 70.62 219 ILE C CA 1
ATOM 5428 C C . ILE C 1 222 ? 9.361 25.232 39.884 1.00 69.26 219 ILE C C 1
ATOM 5429 O O . ILE C 1 222 ? 9.608 26.425 40.057 1.00 70.22 219 ILE C O 1
ATOM 5434 N N . LEU C 1 223 ? 8.179 24.694 40.181 1.00 66.38 220 LEU C N 1
ATOM 5435 C CA . LEU C 1 223 ? 7.077 25.521 40.690 1.00 65.18 220 LEU C CA 1
ATOM 5436 C C . LEU C 1 223 ? 7.363 26.004 42.112 1.00 68.09 220 LEU C C 1
ATOM 5437 O O . LEU C 1 223 ? 6.860 27.052 42.532 1.00 65.77 220 LEU C O 1
ATOM 5442 N N . GLY C 1 224 ? 8.173 25.247 42.850 1.00 72.20 221 GLY C N 1
ATOM 5443 C CA . GLY C 1 224 ? 8.664 25.700 44.148 1.00 73.84 221 GLY C CA 1
ATOM 5444 C C . GLY C 1 224 ? 9.393 27.022 43.997 1.00 76.05 221 GLY C C 1
ATOM 5445 O O . GLY C 1 224 ? 9.091 27.991 44.704 1.00 74.98 221 GLY C O 1
ATOM 5446 N N . HIS C 1 225 ? 10.325 27.072 43.047 1.00 78.65 222 HIS C N 1
ATOM 5447 C CA . HIS C 1 225 ? 11.087 28.289 42.790 1.00 83.75 222 HIS C CA 1
ATOM 5448 C C . HIS C 1 225 ? 10.172 29.445 42.408 1.00 79.78 222 HIS C C 1
ATOM 5449 O O . HIS C 1 225 ? 10.209 30.497 43.041 1.00 83.27 222 HIS C O 1
ATOM 5456 N N . LEU C 1 226 ? 9.336 29.229 41.397 1.00 75.28 223 LEU C N 1
ATOM 5457 C CA . LEU C 1 226 ? 8.422 30.267 40.886 1.00 71.64 223 LEU C CA 1
ATOM 5458 C C . LEU C 1 226 ? 7.674 30.967 42.022 1.00 68.01 223 LEU C C 1
ATOM 5459 O O . LEU C 1 226 ? 7.683 32.192 42.134 1.00 62.79 223 LEU C O 1
ATOM 5464 N N . LEU C 1 227 ? 7.057 30.168 42.883 1.00 67.92 224 LEU C N 1
ATOM 5465 C CA . LEU C 1 227 ? 6.209 30.684 43.950 1.00 66.68 224 LEU C CA 1
ATOM 5466 C C . LEU C 1 227 ? 6.991 31.372 45.029 1.00 68.83 224 LEU C C 1
ATOM 5467 O O . LEU C 1 227 ? 6.616 32.451 45.478 1.00 66.79 224 LEU C O 1
ATOM 5472 N N . ALA C 1 228 ? 8.066 30.719 45.462 1.00 73.52 225 ALA C N 1
ATOM 5473 C CA . ALA C 1 228 ? 8.897 31.236 46.549 1.00 75.97 225 ALA C CA 1
ATOM 5474 C C . ALA C 1 228 ? 9.467 32.609 46.199 1.00 75.94 225 ALA C C 1
ATOM 5475 O O . ALA C 1 228 ? 9.416 33.531 47.012 1.00 75.66 225 ALA C O 1
ATOM 5477 N N . ALA C 1 229 ? 9.949 32.755 44.962 1.00 77.20 226 ALA C N 1
ATOM 5478 C CA . ALA C 1 229 ? 10.552 34.011 44.497 1.00 75.65 226 ALA C CA 1
ATOM 5479 C C . ALA C 1 229 ? 9.551 35.133 44.141 1.00 72.31 226 ALA C C 1
ATOM 5480 O O . ALA C 1 229 ? 9.949 36.156 43.576 1.00 76.25 226 ALA C O 1
ATOM 5482 N N . THR C 1 230 ? 8.268 34.930 44.442 1.00 65.24 227 THR C N 1
ATOM 5483 C CA . THR C 1 230 ? 7.278 36.004 44.467 1.00 60.77 227 THR C CA 1
ATOM 5484 C C . THR C 1 230 ? 7.127 36.576 45.884 1.00 61.07 227 THR C C 1
ATOM 5485 O O . THR C 1 230 ? 7.052 37.782 46.066 1.00 60.34 227 THR C O 1
ATOM 5489 N N . ALA C 1 231 ? 7.135 35.692 46.877 1.00 64.95 228 ALA C N 1
ATOM 5490 C CA . ALA C 1 231 ? 6.861 36.032 48.287 1.00 67.94 228 ALA C CA 1
ATOM 5491 C C . ALA C 1 231 ? 7.432 37.342 48.834 1.00 68.98 228 ALA C C 1
ATOM 5492 O O . ALA C 1 231 ? 6.693 38.111 49.458 1.00 71.19 228 ALA C O 1
ATOM 5494 N N . PRO C 1 232 ? 8.736 37.600 48.621 1.00 68.92 229 PRO C N 1
ATOM 5495 C CA . PRO C 1 232 ? 9.361 38.801 49.187 1.00 69.46 229 PRO C CA 1
ATOM 5496 C C . PRO C 1 232 ? 8.710 40.086 48.727 1.00 69.01 229 PRO C C 1
ATOM 5497 O O . PRO C 1 232 ? 8.650 41.027 49.507 1.00 67.61 229 PRO C O 1
ATOM 5501 N N . ARG C 1 233 ? 8.233 40.113 47.472 1.00 66.54 230 ARG C N 1
ATOM 5502 C CA . ARG C 1 233 ? 7.522 41.274 46.917 1.00 65.34 230 ARG C CA 1
ATOM 5503 C C . ARG C 1 233 ? 6.021 41.307 47.247 1.00 63.39 230 ARG C C 1
ATOM 5504 O O . ARG C 1 233 ? 5.369 42.318 46.981 1.00 60.81 230 ARG C O 1
ATOM 5512 N N . PHE C 1 234 ? 5.495 40.231 47.850 1.00 63.59 231 PHE C N 1
ATOM 5513 C CA . PHE C 1 234 ? 4.044 40.042 48.064 1.00 61.44 231 PHE C CA 1
ATOM 5514 C C . PHE C 1 234 ? 3.678 39.821 49.548 1.00 65.35 231 PHE C C 1
ATOM 5515 O O . PHE C 1 234 ? 2.632 39.253 49.881 1.00 65.55 231 PHE C O 1
ATOM 5523 N N . GLY C 1 235 ? 4.528 40.321 50.440 1.00 66.48 232 GLY C N 1
ATOM 5524 C CA . GLY C 1 235 ? 4.288 40.237 51.872 1.00 68.79 232 GLY C CA 1
ATOM 5525 C C . GLY C 1 235 ? 4.398 38.835 52.420 1.00 69.33 232 GLY C C 1
ATOM 5526 O O . GLY C 1 235 ? 3.677 38.464 53.339 1.00 68.10 232 GLY C O 1
ATOM 5527 N N . GLY C 1 236 ? 5.304 38.052 51.844 1.00 70.40 233 GLY C N 1
ATOM 5528 C CA . GLY C 1 236 ? 5.584 36.716 52.342 1.00 70.76 233 GLY C CA 1
ATOM 5529 C C . GLY C 1 236 ? 4.739 35.620 51.740 1.00 71.25 233 GLY C C 1
ATOM 5530 O O . GLY C 1 236 ? 4.982 34.459 52.025 1.00 70.84 233 GLY C O 1
ATOM 5531 N N . ARG C 1 237 ? 3.785 35.968 50.871 1.00 69.54 234 ARG C N 1
ATOM 5532 C CA . ARG C 1 237 ? 2.850 34.982 50.340 1.00 68.98 234 ARG C CA 1
ATOM 5533 C C . ARG C 1 237 ? 3.365 34.347 49.071 1.00 66.42 234 ARG C C 1
ATOM 5534 O O . ARG C 1 237 ? 3.862 35.036 48.175 1.00 61.87 234 ARG C O 1
ATOM 5542 N N . ASP C 1 238 ? 3.229 33.028 48.990 1.00 65.65 235 ASP C N 1
ATOM 5543 C CA . ASP C 1 238 ? 3.543 32.325 47.762 1.00 62.46 235 ASP C CA 1
ATOM 5544 C C . ASP C 1 238 ? 2.498 32.746 46.750 1.00 57.45 235 ASP C C 1
ATOM 5545 O O . ASP C 1 238 ? 1.319 32.860 47.074 1.00 55.17 235 ASP C O 1
ATOM 5550 N N . GLY C 1 239 ? 2.932 33.011 45.535 1.00 53.00 236 GLY C N 1
ATOM 5551 C CA . GLY C 1 239 ? 2.007 33.400 44.498 1.00 49.56 236 GLY C CA 1
ATOM 5552 C C . GLY C 1 239 ? 2.707 33.417 43.169 1.00 48.31 236 GLY C C 1
ATOM 5553 O O . GLY C 1 239 ? 3.908 33.115 43.107 1.00 51.43 236 GLY C O 1
ATOM 5554 N N . VAL C 1 240 ? 1.939 33.740 42.118 1.00 45.95 237 VAL C N 1
ATOM 5555 C CA . VAL C 1 240 ? 2.418 33.846 40.745 1.00 42.49 237 VAL C CA 1
ATOM 5556 C C . VAL C 1 240 ? 2.325 35.299 40.358 1.00 40.71 237 VAL C C 1
ATOM 5557 O O . VAL C 1 240 ? 1.271 35.913 40.479 1.00 37.92 237 VAL C O 1
ATOM 5561 N N . ALA C 1 241 ? 3.419 35.848 39.868 1.00 39.66 238 ALA C N 1
ATOM 5562 C CA . ALA C 1 241 ? 3.471 37.264 39.580 1.00 40.46 238 ALA C CA 1
ATOM 5563 C C . ALA C 1 241 ? 3.038 37.476 38.129 1.00 37.66 238 ALA C C 1
ATOM 5564 O O . ALA C 1 241 ? 3.298 36.631 37.284 1.00 38.97 238 ALA C O 1
ATOM 5566 N N . PHE C 1 242 ? 2.336 38.573 37.851 1.00 36.18 239 PHE C N 1
ATOM 5567 C CA . PHE C 1 242 ? 1.966 38.923 36.490 1.00 34.27 239 PHE C CA 1
ATOM 5568 C C . PHE C 1 242 ? 2.264 40.371 36.259 1.00 35.27 239 PHE C C 1
ATOM 5569 O O . PHE C 1 242 ? 2.207 41.218 37.205 1.00 36.54 239 PHE C O 1
ATOM 5577 N N . GLN C 1 243 ? 2.566 40.687 35.013 1.00 33.35 240 GLN C N 1
ATOM 5578 C CA . GLN C 1 243 ? 2.485 42.050 34.589 1.00 34.29 240 GLN C CA 1
ATOM 5579 C C . GLN C 1 243 ? 1.100 42.328 34.014 1.00 34.97 240 GLN C C 1
ATOM 5580 O O . GLN C 1 243 ? 0.651 41.657 33.034 1.00 29.96 240 GLN C O 1
ATOM 5586 N N . ILE C 1 244 ? 0.425 43.349 34.551 1.00 33.16 241 ILE C N 1
ATOM 5587 C CA . ILE C 1 244 ? -0.898 43.689 34.043 1.00 36.20 241 ILE C CA 1
ATOM 5588 C C . ILE C 1 244 ? -0.865 44.854 33.086 1.00 36.12 241 ILE C C 1
ATOM 5589 O O . ILE C 1 244 ? -0.181 45.819 33.335 1.00 38.08 241 ILE C O 1
ATOM 5594 N N . VAL C 1 245 ? -1.605 44.737 31.979 1.00 35.21 242 VAL C N 1
ATOM 5595 C CA . VAL C 1 245 ? -1.825 45.820 31.042 1.00 39.05 242 VAL C CA 1
ATOM 5596 C C . VAL C 1 245 ? -3.318 46.098 30.995 1.00 39.98 242 VAL C C 1
ATOM 5597 O O . VAL C 1 245 ? -4.058 45.192 30.531 1.00 45.09 242 VAL C O 1
#

Foldseek 3Di:
DAAADDDPWQEEEEEEAEPPLCLLWPQLVLLVNVVVVGAYAYEYAAHLLVQFVPDHSVRRSVLSVVLQCQLCVLSPHHHYYYHPDADNQDGDADLVLLLVLLLVCLVRQGLEYEAEDLDQAFLVRHGDGNSRVRRRVSNVVSQVQLQDCPRPVVSVVVVRDRHHHNKYWYTRYNDFHHWHFGDPVSLVSSLSSQLSSQSSVVSVDPPRSSVVSNVSQVVQQQVCLVVPVNGGTRTTHMDD/DAFAAADDPDFQEEEEEEAEQPLCLLFPQLVLLVNVVVNGAYAYEYAAHLLVQFPPHHSVRSSVLSVVLSCVLCVLSPHHHYHYDPDADNQDGDADLVLLVVLLLVCLVRQGQEYEAEELDQAFLVRHGDGNSRVRRVVSNVVSLVVLQDCPRPVVSVVVVRDRHHHNKYWYTRYNDFRHWHFGDPVSLVSSLSSSCSSPSSCCRVDVDHSSVVSNVSQVVQQCVNLVSHVNGRTRTTHMD/DDLAAAADDDPWQEEEEEEAEQPLCLLFPQLVLLVNVVVVGAYAYEYAAQLQVQFPVHHSVGSSVLSVVLLCVLCVLSPHHHYYYHPDADPQDGAADLVLLLVLLLVCLVRQGQEYEYEALDQAFLVRHGDGNSSVRRRVSNVVSQVVLQDCPRPVVSVVVVGGRHHHNKYWYTRYNPFRHWHFGDPVSLLSSLVSQLSSPSSVVSVDVDRSSVVSNVSLVVQQQVCQSNHVRGGTTTTHMD

Organism: Streptomyces atroolivaceus (NCBI:txid66869)

Radius of gyration: 27.03 Å; Cα contacts (8 Å, |Δi|>4): 1618; chains: 3; bounding box: 72×70×63 Å

Solvent-accessible surface area: 28763 Å² total; per-residue (Å²): 152,12,118,92,7,65,110,101,11,57,47,3,0,1,1,3,1,25,0,16,5,3,0,54,4,2,0,0,0,0,0,19,6,21,69,98,68,34,78,6,0,0,6,0,0,3,68,0,31,5,27,0,76,99,25,101,43,81,107,0,3,84,51,5,38,43,16,0,99,133,0,0,64,50,0,26,2,157,68,8,53,24,29,91,181,46,97,19,8,29,7,107,77,13,24,36,3,3,78,32,0,0,73,6,0,9,154,16,115,1,52,0,0,2,1,17,1,15,44,67,48,92,68,98,51,53,43,2,39,15,3,8,29,8,4,2,39,0,0,5,2,0,31,53,3,0,15,36,77,46,19,11,76,66,0,47,133,86,65,34,109,32,63,177,5,53,33,4,0,0,2,23,10,49,114,13,58,27,0,12,25,15,72,107,109,2,66,84,70,1,12,119,0,0,13,23,0,75,100,33,4,40,37,97,35,152,60,81,31,57,97,67,0,138,139,35,0,25,122,44,0,51,61,7,14,108,118,12,80,58,114,44,0,0,22,0,28,26,23,89,130,120,94,7,112,91,6,54,114,94,19,49,53,4,0,1,0,3,2,22,0,14,5,5,1,46,2,1,1,0,0,2,0,16,3,23,61,102,64,33,112,13,10,0,4,0,0,3,62,0,26,4,25,2,75,115,16,78,47,78,94,0,4,89,35,4,44,63,16,0,104,126,0,1,71,39,0,37,4,167,92,9,43,26,31,90,181,44,98,20,8,33,7,111,78,9,25,34,4,4,70,31,0,0,48,7,0,9,142,32,115,1,55,2,0,5,1,17,1,17,44,63,45,93,71,98,43,51,38,2,39,15,3,8,30,7,4,1,41,0,0,4,2,0,26,45,2,0,24,38,78,33,20,11,73,61,0,40,128,83,58,19,101,40,58,167,3,67,47,4,0,0,2,24,11,47,112,18,54,28,0,14,30,15,74,94,88,0,83,69,61,1,7,133,0,0,16,9,0,76,125,24,3,31,42,102,32,152,72,70,30,75,92,79,0,131,128,32,0,32,124,36,3,57,70,5,13,107,80,8,74,61,105,65,0,0,25,0,28,36,53,92,40,122,101,6,110,102,12,69,102,103,13,58,69,5,0,1,1,4,1,24,0,13,5,4,1,53,3,1,1,0,0,1,0,19,5,23,66,96,68,31,88,7,2,0,1,0,1,3,69,0,30,5,30,2,81,116,12,83,43,78,93,0,2,83,37,4,37,62,18,0,105,142,0,1,69,59,0,32,4,166,76,8,55,21,24,91,182,47,99,18,8,31,6,109,80,10,30,34,4,5,76,30,0,0,60,0,0,5,109,20,110,1,56,0,0,5,0,16,0,13,38,64,49,87,72,100,46,49,40,2,40,14,2,10,27,8,4,1,41,0,0,5,2,0,26,52,4,0,19,39,79,44,19,12,70,64,0,43,131,86,61,32,78,31,61,168,6,65,36,5,0,0,2,22,6,24,89,1,45,30,0,14,30,18,71,93,107,1,40,67,49,1,10,122,0,0,10,22,0,71,125,26,5,45,38,104,25,157,73,82,48,100,106,65,0,122,136,35,0,30,122,47,4,56,56,4,15,111,78,19,76,58,108,62,0,1,15,0,29,40,44

Sequence (723 aa):
TLLELPDDFSRVLAIVAHPDDIEFGAGPAVAQWTAQGREEVAYLLLVTRGEAGISSDLEPAQCGPVREAEQRKKAAAELGVHEVDFLDHYNDGTIEYGPGLRRDLARAVRRHRPELIVTFNHHDTWASGAWNTPDHRAVGLAALDAVADAANRWIFPELLDEGLEPWRAGKVAIAGSPHATHAVAVDDDSRRDRAVRSLAAHDRYLGSLSDDPPQERARFILGHLLAATAPRFGGRDGVAFQIVGADTLLELPDDFSRVLAIVAHPDDIEFGAGPAVAQWTAQGREVAYLLVTRGEAGISDLEPAQCGPVREAEQRKAAAELGVHEVDFLDHYNDGTIEYGPGLRRDLARAVRRHRPELIVTFNHHDTWASGAWNTPDHRAVGLAALDAVADAANRWIFPELLDEGLEPWRAGKVAIAGSPHATHAVAVDDDSRDRAVRSLAAHDRYLGSLSDDPPQERARFILGHLLAATAPRFGGRDGVAFQIVMADTLLELPDDFSRVLAIVAHPDDIEFGAGPAVAQWTAQGREVAYLLLVTRGEAGISDLEPAQCGPVREAEQRKAAAELGVHEVDFLDHYNDGTIEYGPGLRRDLARAVRRHRPELIVTFNHHDTWASGAWNTPDHRAVGLAALDAVADAANRWIFPELLDEGLEPWRAGKVAIAGSPHATHAVAVDDDSRDRAVRRSLAAHDRYLGSLSDDPPQERARFILGHLLAATAPRFGGRDGVAFQIV

Nearest PDB structures (foldseek):
  5bmo-assembly1_A  TM=1.001E+00  e=3.831E-50  Streptomyces atroolivaceus
  8bgo-assembly1_C  TM=9.077E-01  e=2.993E-18  Thermococcus chitonophagus
  4xm0-assembly1_C  TM=9.020E-01  e=1.740E-18  Pyrococcus furiosus DSM 3638
  5b2e-assembly1_A  TM=9.031E-01  e=6.170E-18  Pyrococcus horikoshii OT3
  1q7t-assembly2_B  TM=8.132E-01  e=8.365E-13  Mycobacterium tuberculosis

CATH classification: 3.40.50.10320

Secondary structure (DSSP, 8-state):
-PEEPP---SEEEEEESSTTHHHHHTHHHHHHHHHTT-EEEEEES---TTS-TTS-HHHHHHHHHHHHHHHHHHTT--EEEE-SS--TT----SHHHHHHHHHHHHHH--SEEEEE--SSB-TTSSBPPHHHHHHHHHHHHHHHHHH-TTSSTHHHHTT-------EEEEET-TT--EEEE--HHHHHHHHHHHHT-HHHHHTT-SS-HHHHHHHHHHHHHHHHGGGTTT--EEEEEEE-/-PPPEEPP---SEEEEEESSTTHHHHHHHHHHHHHHHTT-EEEEEESS--TT-STTS-HHHHHHHHHHHHHHHHHHTT---EEE-SS--TT-PPPSHHHHHHHHHHHHHH--SEEEEE--SSB-TTSSBPPHHHHHHHHHHHHHHHHHH-TTSSTHHHHTT------SEEEEET-TT--EEEE--HHHHHHHHHHHHT-HHHHHHH-SS-HHHHHHHHHHHHHHHHGGGTTT--EEEEEE-/--SSPEEPP---SEEEEEESSTTHHHHHHHHHHHHHHHTT-EEEEEES---TT--TTS-HHHHHHHHHHHHHHHHHHTT--EEEE-SS--TT----SHHHHHHHHHHHHHH--SEEEEE--SSB-TTSSBPPHHHHHHHHHHHHHHHHHH-TTSSTHHHHTT------SEEEEET-TT--EEEE--HHHHHHHHHHHHT-HHHHHHH-SS-HHHHHHHHHHHHHHTTGGGTTT--EEEEEE-

B-factor: mean 40.7, std 13.64, range [20.86, 101.72]

InterPro domains:
  IPR003737 N-acetylglucosaminyl phosphatidylinositol deacetylase-related [PF02585] (16-145)
  IPR003737 N-acetylglucosaminyl phosphatidylinositol deacetylase-related [PTHR12993] (13-201)
  IPR024078 Putative deacetylase LmbE-like domain superfamily [G3DSA:3.40.50.10320] (1-243)
  IPR024078 Putative deacetylase LmbE-like domain superfamily [SSF102588] (13-224)